Protein AF-X5V905-F1 (afdb_monomer)

Sequence (439 aa):
MGFYVRKSISAGPFRFNFSSGGVGASVGVKGLRIGTGPRGHYIHAGVGGLYYRGTLGKASAKKVVQLSQTPSAPQPRPQSSRPEYVSDGVVMREIESRDVVEMRDETFANVLDEINARQSQTRLSVALAVLFGIAGFLVGTKLGGAAPVLGICAFVPGMLIGKWFDSYRRVSVLYYDLEKDAEAAYGRLVGAFETLTGCAGRWHVAAGGKIENLTAWKRNAGASMLVDKKPTTLTSSLPKVVRSNVTPPSIHVGRQVLFFMPDLVLVKDGNRYGAVGYADLQTQFAPSNFIETGKVPSDAEIVSYTWAHPNKNGGPDKRFKDNRQIPVCRYEALRFSSPSGLNELVEFSKTNVSQPFCQALSALAQLHRSSDRQFITLRTLGSDGWGWAQSVSPGQQTPSHGIPSLSRSNLLPHEQLARYQRASSQDEICVHKRRGWHE

Secondary structure (DSSP, 8-state):
------SEEEETTEEEEEETTEEEEEEEETTEEEEEETTEEEEEE-STT--EEEEPPP-----------PPPPPP-----PPPEEEETTEEEEE-----TTT---TTTHHHHHHHHHHHHS--HHHHHHHHHHHHHHHHHHHTTT-HHHHHHHHHHHHHHHHHHHHHHHT-EEE-----HHHHHHHHHHHHHHHHHHT-S-EEEEEEEEE--SHHHHHHTTT-SEEEEEEE--EEE---TTEEESS--EEEEETTEEEEE-SSEEEEEETTEEEEEETTT-EEEEEEEEEE--SPPPTT-EEEEEEESSB-TTSSB-TT-S---EEEEEEEEEEEEE-TTS-EEEEEESSSSSHHHHHHHHHHHHHHHHHHHHHHHHHHHHHSS-------------------------------------------------PPP---

Mean predicted aligned error: 16.54 Å

Radius of gyration: 33.94 Å; Cα contacts (8 Å, |Δi|>4): 730; chains: 1; bounding box: 96×78×107 Å

Nearest PDB structures (foldseek):
  5mm0-assembly1_A  TM=4.312E-01  e=5.467E+00  Pyrococcus furiosus DSM 3638
  7wzd-assembly1_B  TM=2.860E-01  e=2.609E+00  Comamonas testosteroni KF-1
  6d6k-assembly2_B  TM=1.091E-01  e=8.161E-01  Acinetobacter baumannii
  6d6k-assembly1_A  TM=1.182E-01  e=3.583E+00  Acinetobacter baumannii

Foldseek 3Di:
DFWFQAQWWDQQQWIWGDDPQFIKIWGDDVAWIWIQTSVATWIWHDDDPDTDIDGDDDDDDDDDDDDDDDDDDDDDDDDDDFDWDDDLNWTKGFQFFDDLVLQDDPVCNVVQVQLLVLLPDDQQLVVQLQVQLVVQLVVVVVVPNCNNVRSNVRSVVSNVVSVSVNSNSNADEDEDDDDPLLSVLLRLLVVLLVLQQPFQFKWWWGIKTADPDPSSCQQQLNDRMDTDIDGKDWDQADDPRYHYSIGFIWIDHPQWIWGDDSAWTWIDHDSHIHTHGLLFKDKDKDKDWAFDPDDQGPQWDFPDKAWSGADPVRHFDPVDPDIDITTTTIKMKMWIDGPSTGTIIMIGRDPPSCVSNNVSSVSSSVVVVVVVVVVVVVVVVPPPDDDDDDDDDDDDDDDDDDDDDDDDDDDDDDDDDDDDDDDDDDDDDDDDDDDDDDD

Structure (mmCIF, N/CA/C/O backbone):
data_AF-X5V905-F1
#
_entry.id   AF-X5V905-F1
#
loop_
_atom_site.group_PDB
_atom_site.id
_atom_site.type_symbol
_atom_site.label_atom_id
_atom_site.label_alt_id
_atom_site.label_comp_id
_atom_site.label_asym_id
_atom_site.label_entity_id
_atom_site.label_seq_id
_atom_site.pdbx_PDB_ins_code
_atom_site.Cartn_x
_atom_site.Cartn_y
_atom_site.Cartn_z
_atom_site.occupancy
_atom_site.B_iso_or_equiv
_atom_site.auth_seq_id
_atom_site.auth_comp_id
_atom_site.auth_asym_id
_atom_site.auth_atom_id
_atom_site.pdbx_PDB_model_num
ATOM 1 N N . MET A 1 1 ? -7.171 -16.724 -3.622 1.00 43.62 1 MET A N 1
ATOM 2 C CA . MET A 1 1 ? -6.490 -17.031 -4.892 1.00 43.62 1 MET A CA 1
ATOM 3 C C . MET A 1 1 ? -4.983 -17.042 -4.652 1.00 43.62 1 MET A C 1
ATOM 5 O O . MET A 1 1 ? -4.384 -16.013 -4.385 1.00 43.62 1 MET A O 1
ATOM 9 N N . GLY A 1 2 ? -4.344 -18.215 -4.715 1.00 56.31 2 GLY A N 1
ATOM 10 C CA . GLY A 1 2 ? -2.887 -18.311 -4.548 1.00 56.31 2 GLY A CA 1
ATOM 11 C C . GLY A 1 2 ? -2.114 -17.440 -5.549 1.00 56.31 2 GLY A C 1
ATOM 12 O O . GLY A 1 2 ? -2.616 -17.113 -6.627 1.00 56.31 2 GLY A O 1
ATOM 13 N N . PHE A 1 3 ? -0.882 -17.060 -5.204 1.00 66.81 3 PHE A N 1
ATOM 14 C CA . PHE A 1 3 ? 0.004 -16.409 -6.167 1.00 66.81 3 PHE A CA 1
ATOM 15 C C . PHE A 1 3 ? 0.525 -17.434 -7.178 1.00 66.81 3 PHE A C 1
ATOM 17 O O . PHE A 1 3 ? 0.610 -18.627 -6.896 1.00 66.81 3 PHE A O 1
ATOM 24 N N . TYR A 1 4 ? 0.869 -16.966 -8.372 1.00 56.44 4 TYR A N 1
ATOM 25 C CA . TYR A 1 4 ? 1.457 -17.802 -9.411 1.00 56.44 4 TYR A CA 1
ATOM 26 C C . TYR A 1 4 ? 2.792 -17.214 -9.843 1.00 56.44 4 TYR A C 1
ATOM 28 O O . TYR A 1 4 ? 2.915 -16.008 -10.077 1.00 56.44 4 TYR A O 1
ATOM 36 N N . VAL A 1 5 ? 3.786 -18.084 -9.993 1.00 66.12 5 VAL A N 1
ATOM 37 C CA . VAL A 1 5 ? 5.082 -17.723 -10.561 1.00 66.12 5 VAL A CA 1
ATOM 38 C C . VAL A 1 5 ? 5.002 -17.885 -12.076 1.00 66.12 5 VAL A C 1
ATOM 40 O O . VAL A 1 5 ? 4.791 -18.975 -12.612 1.00 66.12 5 VAL A O 1
ATOM 43 N N . ARG A 1 6 ? 5.131 -16.778 -12.809 1.00 62.88 6 ARG A N 1
ATOM 44 C CA . ARG A 1 6 ? 5.068 -16.796 -14.276 1.00 62.88 6 ARG A CA 1
ATOM 45 C C . ARG A 1 6 ? 6.296 -17.494 -14.852 1.00 62.88 6 ARG A C 1
ATOM 47 O O . ARG A 1 6 ? 7.416 -17.071 -14.598 1.00 62.88 6 ARG A O 1
ATOM 54 N N . LYS A 1 7 ? 6.076 -18.464 -15.748 1.00 59.56 7 LYS A N 1
ATOM 55 C CA . LYS A 1 7 ? 7.136 -19.146 -16.523 1.00 59.56 7 LYS A CA 1
ATOM 56 C C . LYS A 1 7 ? 7.789 -18.278 -17.603 1.00 59.56 7 LYS A C 1
ATOM 58 O O . LYS A 1 7 ? 8.796 -18.678 -18.175 1.00 59.56 7 LYS A O 1
ATOM 63 N N . SER A 1 8 ? 7.238 -17.105 -17.915 1.00 57.78 8 SER A N 1
ATOM 64 C CA . SER A 1 8 ? 7.906 -16.148 -18.800 1.00 57.78 8 SER A CA 1
ATOM 65 C C . SER A 1 8 ? 7.490 -14.711 -18.511 1.00 57.78 8 SER A C 1
ATOM 67 O O . SER A 1 8 ? 6.315 -14.462 -18.236 1.00 57.78 8 SER A O 1
ATOM 69 N N . ILE A 1 9 ? 8.421 -13.768 -18.651 1.00 63.53 9 ILE A N 1
ATOM 70 C CA . ILE A 1 9 ? 8.174 -12.319 -18.578 1.00 63.53 9 ILE A CA 1
ATOM 71 C C . ILE A 1 9 ? 8.646 -11.683 -19.884 1.00 63.53 9 ILE A C 1
ATOM 73 O O . ILE A 1 9 ? 9.635 -12.113 -20.471 1.00 63.53 9 ILE A O 1
ATOM 77 N N . SER A 1 10 ? 7.950 -10.643 -20.339 1.00 65.06 10 SER A N 1
ATOM 78 C CA . SER A 1 10 ? 8.417 -9.805 -21.448 1.00 65.06 10 SER A CA 1
ATOM 79 C C . SER A 1 10 ? 8.736 -8.394 -20.952 1.00 65.06 10 SER A C 1
ATOM 81 O O . SER A 1 10 ? 7.958 -7.817 -20.189 1.00 65.06 10 SER A O 1
ATOM 83 N N . ALA A 1 11 ? 9.863 -7.845 -21.399 1.00 57.00 11 ALA A N 1
ATOM 84 C CA . ALA A 1 11 ? 10.271 -6.460 -21.192 1.00 57.00 11 ALA A CA 1
ATOM 85 C C . ALA A 1 11 ? 10.690 -5.877 -22.553 1.00 57.00 11 ALA A C 1
ATOM 87 O O . ALA A 1 11 ? 11.799 -6.099 -23.037 1.00 57.00 11 ALA A O 1
ATOM 88 N N . GLY A 1 12 ? 9.759 -5.194 -23.223 1.00 62.25 12 GLY A N 1
ATOM 89 C CA . GLY A 1 12 ? 9.959 -4.710 -24.592 1.00 62.25 12 GLY A CA 1
ATOM 90 C C . GLY A 1 12 ? 10.182 -5.854 -25.600 1.00 62.25 12 GLY A C 1
ATOM 91 O O . GLY A 1 12 ? 9.394 -6.801 -25.599 1.00 62.25 12 GLY A O 1
ATOM 92 N N . PRO A 1 13 ? 11.216 -5.801 -26.467 1.00 56.41 13 PRO A N 1
ATOM 93 C CA . PRO A 1 13 ? 11.506 -6.860 -27.442 1.00 56.41 13 PRO A CA 1
ATOM 94 C C . PRO A 1 13 ? 12.139 -8.113 -26.813 1.00 56.41 13 PRO A C 1
ATOM 96 O O . PRO A 1 13 ? 12.371 -9.095 -27.522 1.00 56.41 13 PRO A O 1
ATOM 99 N N . PHE A 1 14 ? 12.437 -8.074 -25.510 1.00 59.75 14 PHE A N 1
ATOM 100 C CA . PHE A 1 14 ? 13.042 -9.169 -24.768 1.00 59.75 14 PHE A CA 1
ATOM 101 C C . PHE A 1 14 ? 11.956 -10.022 -24.106 1.00 59.75 14 PHE A C 1
ATOM 103 O O . PHE A 1 14 ? 11.122 -9.516 -23.352 1.00 59.75 14 PHE A O 1
ATOM 110 N N . ARG A 1 15 ? 11.988 -11.332 -24.343 1.00 65.06 15 ARG A N 1
ATOM 111 C CA . ARG A 1 15 ? 11.211 -12.333 -23.616 1.00 65.06 15 ARG A CA 1
ATOM 112 C C . ARG A 1 15 ? 12.150 -13.249 -22.850 1.00 65.06 15 ARG A C 1
ATOM 114 O O . ARG A 1 15 ? 12.993 -13.917 -23.447 1.00 65.06 15 ARG A O 1
ATOM 121 N N . PHE A 1 16 ? 11.942 -13.319 -21.547 1.00 62.78 16 PHE A N 1
ATOM 122 C CA . PHE A 1 16 ? 12.635 -14.214 -20.635 1.00 62.78 16 PHE A CA 1
ATOM 123 C C . PHE A 1 16 ? 11.737 -15.429 -20.385 1.00 62.78 16 PHE A C 1
ATOM 125 O O . PHE A 1 16 ? 10.589 -15.256 -19.978 1.00 62.78 16 PHE A O 1
ATOM 132 N N . ASN A 1 17 ? 12.216 -16.635 -20.694 1.00 56.72 17 ASN A N 1
ATOM 133 C CA . ASN A 1 17 ? 11.537 -17.902 -20.414 1.00 56.72 17 ASN A CA 1
ATOM 134 C C . ASN A 1 17 ? 12.280 -18.646 -19.304 1.00 56.72 17 ASN A C 1
ATOM 136 O O . ASN A 1 17 ? 13.512 -18.688 -19.294 1.00 56.72 17 ASN A O 1
ATOM 140 N N . PHE A 1 18 ? 11.516 -19.271 -18.416 1.00 56.22 18 PHE A N 1
ATOM 141 C CA . PHE A 1 18 ? 12.019 -19.939 -17.225 1.00 56.22 18 PHE A CA 1
ATOM 142 C C . PHE A 1 18 ? 11.723 -21.436 -17.290 1.00 56.22 18 PHE A C 1
ATOM 144 O O . PHE A 1 18 ? 10.625 -21.866 -17.654 1.00 56.22 18 PHE A O 1
ATOM 151 N N . SER A 1 19 ? 12.735 -22.229 -16.950 1.00 51.47 19 SER A N 1
ATOM 152 C CA . SER A 1 19 ? 12.665 -23.682 -16.814 1.00 51.47 19 SER A CA 1
ATOM 153 C C . SER A 1 19 ? 13.518 -24.107 -15.621 1.00 51.47 19 SER A C 1
ATOM 155 O O . SER A 1 19 ? 14.421 -23.368 -15.236 1.00 51.47 19 SER A O 1
ATOM 157 N N . SER A 1 20 ? 13.303 -25.314 -15.098 1.00 42.50 20 SER A N 1
ATOM 158 C CA . SER A 1 20 ? 14.112 -25.891 -14.010 1.00 42.50 20 SER A CA 1
ATOM 159 C C . SER A 1 20 ? 15.612 -26.009 -14.328 1.00 42.50 20 SER A C 1
ATOM 161 O O . SER A 1 20 ? 16.406 -26.263 -13.433 1.00 42.50 20 SER A O 1
ATOM 163 N N . GLY A 1 21 ? 16.014 -25.831 -15.593 1.00 38.47 21 GLY A N 1
ATOM 164 C CA . GLY A 1 21 ? 17.410 -25.843 -16.032 1.00 38.47 21 GLY A CA 1
ATOM 165 C C . GLY A 1 21 ? 18.066 -24.465 -16.180 1.00 38.47 21 GLY A C 1
ATOM 166 O O . GLY A 1 21 ? 19.189 -24.419 -16.667 1.00 38.47 21 GLY A O 1
ATOM 167 N N . GLY A 1 22 ? 17.388 -23.359 -15.836 1.00 42.66 22 GLY A N 1
ATOM 168 C CA . GLY A 1 22 ? 17.930 -21.990 -15.865 1.00 42.66 22 GLY A CA 1
ATOM 169 C C . GLY A 1 22 ? 17.136 -20.987 -16.721 1.00 42.66 22 GLY A C 1
ATOM 170 O O . GLY A 1 22 ? 16.109 -21.318 -17.326 1.00 42.66 22 GLY A O 1
ATOM 171 N N . VAL A 1 23 ? 17.628 -19.741 -16.775 1.00 48.66 23 VAL A N 1
ATOM 172 C CA . VAL A 1 23 ? 16.979 -18.594 -17.442 1.00 48.66 23 VAL A CA 1
ATOM 173 C C . VAL A 1 23 ? 17.389 -18.500 -18.914 1.00 48.66 23 VAL A C 1
ATOM 175 O O . VAL A 1 23 ? 18.575 -18.457 -19.238 1.00 48.66 23 VAL A O 1
ATOM 178 N N . GLY A 1 24 ? 16.408 -18.438 -19.819 1.00 42.78 24 GLY A N 1
ATOM 179 C CA . GLY A 1 24 ? 16.631 -18.118 -21.228 1.00 42.78 24 GLY A CA 1
ATOM 180 C C . GLY A 1 24 ? 16.122 -16.723 -21.577 1.00 42.78 24 GLY A C 1
ATOM 181 O O . GLY A 1 24 ? 14.947 -16.437 -21.367 1.00 42.78 24 GLY A O 1
ATOM 182 N N . ALA A 1 25 ? 16.963 -15.865 -22.147 1.00 52.06 25 ALA A N 1
ATOM 183 C CA . ALA A 1 25 ? 16.573 -14.568 -22.689 1.00 52.06 25 ALA A CA 1
ATOM 184 C C . ALA A 1 25 ? 16.449 -14.659 -24.212 1.00 52.06 25 ALA A C 1
ATOM 186 O O . ALA A 1 25 ? 17.276 -15.264 -24.878 1.00 52.06 25 ALA A O 1
ATOM 187 N N . SER A 1 26 ? 15.420 -14.065 -24.800 1.00 48.59 26 SER A N 1
ATOM 188 C CA . SER A 1 26 ? 15.262 -13.991 -26.254 1.00 48.59 26 SER A CA 1
ATOM 189 C C . SER A 1 26 ? 14.887 -12.589 -26.681 1.00 48.59 26 SER A C 1
ATOM 191 O O . SER A 1 26 ? 14.059 -11.960 -26.039 1.00 48.59 26 SER A O 1
ATOM 193 N N . VAL A 1 27 ? 15.489 -12.107 -27.760 1.00 50.94 27 VAL A N 1
ATOM 194 C CA . VAL A 1 27 ? 15.175 -10.849 -28.438 1.00 50.94 27 VAL A CA 1
ATOM 195 C C . VAL A 1 27 ? 14.568 -11.181 -29.781 1.00 50.94 27 VAL A C 1
ATOM 197 O O . VAL A 1 27 ? 15.160 -11.949 -30.535 1.00 50.94 27 VAL A O 1
ATOM 200 N N . GLY A 1 28 ? 13.425 -10.600 -30.133 1.00 47.66 28 GLY A N 1
ATOM 201 C CA . GLY A 1 28 ? 12.985 -10.689 -31.522 1.00 47.66 28 GLY A CA 1
ATOM 202 C C . GLY A 1 28 ? 11.546 -10.314 -31.812 1.00 47.66 28 GLY A C 1
ATOM 203 O O . GLY A 1 28 ? 10.699 -10.215 -30.927 1.00 47.66 28 GLY A O 1
ATOM 204 N N . VAL A 1 29 ? 11.278 -10.151 -33.102 1.00 52.75 29 VAL A N 1
ATOM 205 C CA . VAL A 1 29 ? 9.959 -9.873 -33.675 1.00 52.75 29 VAL A CA 1
ATOM 206 C C . VAL A 1 29 ? 9.302 -11.171 -34.160 1.00 52.75 29 VAL A C 1
ATOM 208 O O . VAL A 1 29 ? 9.915 -12.243 -34.180 1.00 52.75 29 VAL A O 1
ATOM 211 N N . LYS A 1 30 ? 8.015 -11.123 -34.521 1.00 44.66 30 LYS A N 1
ATOM 212 C CA . LYS A 1 30 ? 7.313 -12.282 -35.095 1.00 44.66 30 LYS A CA 1
ATOM 213 C C . LYS A 1 30 ? 8.007 -12.672 -36.411 1.00 44.66 30 LYS A C 1
ATOM 215 O O . LYS A 1 30 ? 7.943 -11.922 -37.372 1.00 44.66 30 LYS A O 1
ATOM 220 N N . GLY A 1 31 ? 8.696 -13.814 -36.414 1.00 45.78 31 GLY A N 1
ATOM 221 C CA . GLY A 1 31 ? 9.417 -14.358 -37.572 1.00 45.78 31 GLY A CA 1
ATOM 222 C C . GLY A 1 31 ? 10.949 -14.353 -37.475 1.00 45.78 31 GLY A C 1
ATOM 223 O O . GLY A 1 31 ? 11.594 -15.107 -38.197 1.00 45.78 31 GLY A O 1
ATOM 224 N N . LEU A 1 32 ? 11.547 -13.600 -36.542 1.00 44.12 32 LEU A N 1
ATOM 225 C CA . LEU A 1 32 ? 12.994 -13.622 -36.294 1.00 44.12 32 LEU A CA 1
ATOM 226 C C . LEU A 1 32 ? 13.288 -13.372 -34.813 1.00 44.12 32 LEU A C 1
ATOM 228 O O . LEU A 1 32 ? 12.987 -12.301 -34.285 1.00 44.12 32 LEU A O 1
ATOM 232 N N . ARG A 1 33 ? 13.873 -14.365 -34.138 1.00 46.75 33 ARG A N 1
ATOM 233 C CA . ARG A 1 33 ? 14.244 -14.313 -32.720 1.00 46.75 33 ARG A CA 1
ATOM 234 C C . ARG A 1 33 ? 15.659 -14.826 -32.520 1.00 46.75 33 ARG A C 1
ATOM 236 O O . ARG A 1 33 ? 16.037 -15.838 -33.096 1.00 46.75 33 ARG A O 1
ATOM 243 N N . ILE A 1 34 ? 16.413 -14.156 -31.667 1.00 47.25 34 ILE A N 1
ATOM 244 C CA . ILE A 1 34 ? 17.756 -14.538 -31.247 1.00 47.25 34 ILE A CA 1
ATOM 245 C C . ILE A 1 34 ? 17.697 -14.681 -29.734 1.00 47.25 34 ILE A C 1
ATOM 247 O O . ILE A 1 34 ? 17.329 -13.738 -29.037 1.00 47.25 34 ILE A O 1
ATOM 251 N N . GLY A 1 35 ? 17.993 -15.866 -29.216 1.00 51.88 35 GLY A N 1
ATOM 252 C CA . GLY A 1 35 ? 17.942 -16.132 -27.788 1.00 51.88 35 GLY A CA 1
ATOM 253 C C . GLY A 1 35 ? 19.195 -16.790 -27.250 1.00 51.88 35 GLY A C 1
ATOM 254 O O . GLY A 1 35 ? 19.962 -17.428 -27.963 1.00 51.88 35 GLY A O 1
ATOM 255 N N . THR A 1 36 ? 19.399 -16.608 -25.959 1.00 45.12 36 THR A N 1
ATOM 256 C CA . THR A 1 36 ? 20.443 -17.205 -25.143 1.00 45.12 36 THR A CA 1
ATOM 257 C C . THR A 1 36 ? 19.747 -17.979 -24.026 1.00 45.12 36 THR A C 1
ATOM 259 O O . THR A 1 36 ? 18.758 -17.516 -23.467 1.00 45.12 36 THR A O 1
ATOM 262 N N . GLY A 1 37 ? 20.181 -19.198 -23.726 1.00 47.56 37 GLY A N 1
ATOM 263 C CA . GLY A 1 37 ? 19.604 -19.982 -22.635 1.00 47.56 37 GLY A CA 1
ATOM 264 C C . GLY A 1 37 ? 20.552 -21.061 -22.127 1.00 47.56 37 GLY A C 1
ATOM 265 O O . GLY A 1 37 ? 21.658 -21.191 -22.653 1.00 47.56 37 GLY A O 1
ATOM 266 N N . PRO A 1 38 ? 20.126 -21.877 -21.148 1.00 35.06 38 PRO A N 1
ATOM 267 C CA . PRO A 1 38 ? 21.001 -22.840 -20.468 1.00 35.06 38 PRO A CA 1
ATOM 268 C C . PRO A 1 38 ? 21.613 -23.904 -21.388 1.00 35.06 38 PRO A C 1
ATOM 270 O O . PRO A 1 38 ? 22.588 -24.557 -21.038 1.00 35.06 38 PRO A O 1
ATOM 273 N N . ARG A 1 39 ? 21.035 -24.083 -22.583 1.00 41.19 39 ARG A N 1
ATOM 274 C CA . ARG A 1 39 ? 21.475 -25.031 -23.617 1.00 41.19 39 ARG A CA 1
ATOM 275 C C . ARG A 1 39 ? 22.188 -24.364 -24.803 1.00 41.19 39 ARG A C 1
ATOM 277 O O . ARG A 1 39 ? 22.386 -25.012 -25.824 1.00 41.19 39 ARG A O 1
ATOM 284 N N . GLY A 1 40 ? 22.559 -23.088 -24.680 1.00 39.69 40 GLY A N 1
ATOM 285 C CA . GLY A 1 40 ? 23.295 -22.330 -25.695 1.00 39.69 40 GLY A CA 1
ATOM 286 C C . GLY A 1 40 ? 22.488 -21.222 -26.377 1.00 39.69 40 GLY A C 1
ATOM 287 O O . GLY A 1 40 ? 21.322 -20.966 -26.063 1.00 39.69 40 GLY A O 1
ATOM 288 N N . HIS A 1 41 ? 23.150 -20.536 -27.308 1.00 44.34 41 HIS A N 1
ATOM 289 C CA . HIS A 1 41 ? 22.5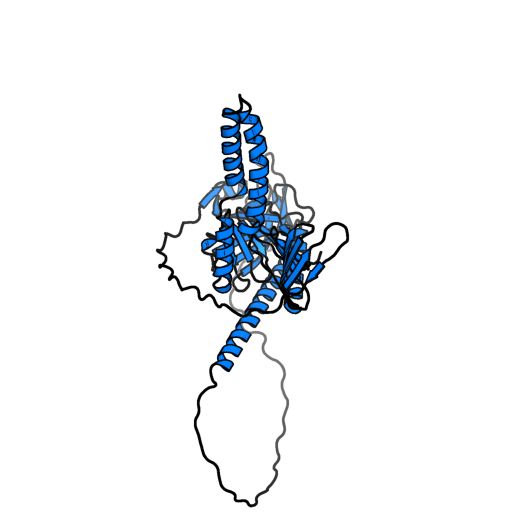53 -19.503 -28.151 1.00 44.34 41 HIS A CA 1
ATOM 290 C C . HIS A 1 41 ? 21.767 -20.148 -29.297 1.00 44.34 41 HIS A C 1
ATOM 292 O O . HIS A 1 41 ? 22.234 -21.106 -29.915 1.00 44.34 41 HIS A O 1
ATOM 298 N N . TYR A 1 42 ? 20.583 -19.625 -29.596 1.00 49.28 42 TYR A N 1
ATOM 299 C CA . TYR A 1 42 ? 19.747 -20.093 -30.694 1.00 49.28 42 TYR A CA 1
ATOM 300 C C . TYR A 1 42 ? 19.244 -18.920 -31.527 1.00 49.28 42 TYR A C 1
ATOM 302 O O . TYR A 1 42 ? 18.849 -17.878 -31.004 1.00 49.28 42 TYR A O 1
ATOM 310 N N . ILE A 1 43 ? 19.225 -19.116 -32.841 1.00 43.47 43 ILE A N 1
ATOM 311 C CA . ILE A 1 43 ? 18.562 -18.221 -33.785 1.00 43.47 43 ILE A CA 1
ATOM 312 C C . ILE A 1 43 ? 17.351 -18.974 -34.323 1.00 43.47 43 ILE A C 1
ATOM 314 O O . ILE A 1 43 ? 17.460 -20.116 -34.763 1.00 43.47 43 ILE A O 1
ATOM 318 N N . HIS A 1 44 ? 16.192 -18.338 -34.241 1.00 38.41 44 HIS A N 1
ATOM 319 C CA . HIS A 1 44 ? 14.932 -18.823 -34.772 1.00 38.41 44 HIS A CA 1
ATOM 320 C C . HIS A 1 44 ? 14.455 -17.839 -35.842 1.00 38.41 44 HIS A C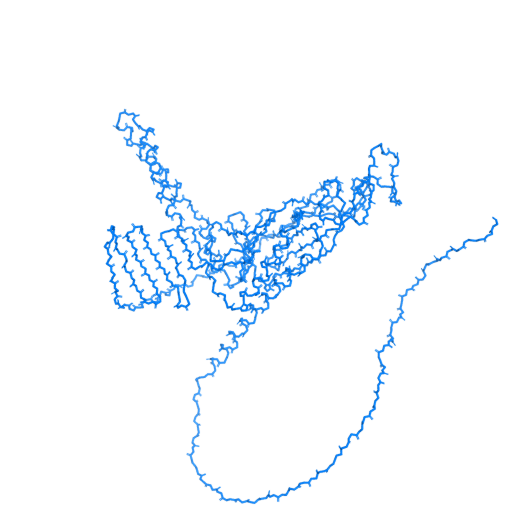 1
ATOM 322 O O . HIS A 1 44 ? 13.870 -16.803 -35.521 1.00 38.41 44 HIS A O 1
ATOM 328 N N . ALA A 1 45 ? 14.699 -18.168 -37.108 1.00 39.28 45 ALA A N 1
ATOM 329 C CA . ALA A 1 45 ? 14.218 -17.422 -38.268 1.00 39.28 45 ALA A CA 1
ATOM 330 C C . ALA A 1 45 ? 13.173 -18.269 -39.015 1.00 39.28 45 ALA A C 1
ATOM 332 O O . ALA A 1 45 ? 13.422 -19.444 -39.289 1.00 39.28 45 ALA A O 1
ATOM 333 N N . GLY A 1 46 ? 12.002 -17.699 -39.307 1.00 35.12 46 GLY A N 1
ATOM 334 C CA . GLY A 1 46 ? 10.954 -18.384 -40.066 1.00 35.12 46 GLY A CA 1
ATOM 335 C C . GLY A 1 46 ? 9.722 -17.520 -40.341 1.00 35.12 46 GLY A C 1
ATOM 336 O O . GLY A 1 46 ? 9.131 -16.949 -39.424 1.00 35.12 46 GLY A O 1
ATOM 337 N N . VAL A 1 47 ? 9.310 -17.466 -41.607 1.00 36.06 47 VAL A N 1
ATOM 338 C CA . VAL A 1 47 ? 8.061 -16.859 -42.097 1.00 36.06 47 VAL A CA 1
ATOM 339 C C . VAL A 1 47 ? 7.355 -17.923 -42.943 1.00 36.06 47 VAL A C 1
ATOM 341 O O . VAL A 1 47 ? 7.987 -18.531 -43.797 1.00 36.06 47 VAL A O 1
ATOM 344 N N . GLY A 1 48 ? 6.067 -18.188 -42.696 1.00 38.16 48 GLY A N 1
ATOM 345 C CA . GLY A 1 48 ? 5.260 -19.048 -43.579 1.00 38.16 48 GLY A CA 1
ATOM 346 C C . GLY A 1 48 ? 5.497 -20.567 -43.502 1.00 38.16 48 GLY A C 1
ATOM 347 O O . GLY A 1 48 ? 5.221 -21.253 -44.475 1.00 38.16 48 GLY A O 1
ATOM 348 N N . GLY A 1 49 ? 5.975 -21.112 -42.374 1.00 36.09 49 GLY A N 1
ATOM 349 C CA . GLY A 1 49 ? 6.037 -22.572 -42.147 1.00 36.09 49 GLY A CA 1
ATOM 350 C C . GLY A 1 49 ? 7.379 -23.257 -42.447 1.00 36.09 49 GLY A C 1
ATOM 351 O O . GLY A 1 49 ? 7.493 -24.464 -42.262 1.00 36.09 49 GLY A O 1
ATOM 352 N N . LEU A 1 50 ? 8.410 -22.503 -42.841 1.00 29.03 50 LEU A N 1
ATOM 353 C CA . LEU A 1 50 ? 9.793 -22.982 -42.974 1.00 29.03 50 LEU A CA 1
ATOM 354 C C . LEU A 1 50 ? 10.628 -22.510 -41.773 1.00 29.03 50 LEU A C 1
ATOM 356 O O . LEU A 1 50 ? 10.628 -21.320 -41.445 1.00 29.03 50 LEU A O 1
ATOM 360 N N . TYR A 1 51 ? 11.325 -23.437 -41.107 1.00 35.94 51 TYR A N 1
ATOM 361 C CA . TYR A 1 51 ? 12.073 -23.175 -39.871 1.00 35.94 51 TYR A CA 1
ATOM 362 C C . TYR A 1 51 ? 13.558 -23.495 -40.047 1.00 35.94 51 TYR A C 1
ATOM 364 O O . TYR A 1 51 ? 13.916 -24.629 -40.357 1.00 35.94 51 TYR A O 1
ATOM 372 N N . TYR A 1 52 ? 14.426 -22.517 -39.777 1.00 30.56 52 TYR A N 1
ATOM 373 C CA . TYR A 1 52 ? 15.870 -22.729 -39.667 1.00 30.56 52 TYR A CA 1
ATOM 374 C C . TYR A 1 52 ? 16.300 -22.646 -38.195 1.00 30.56 52 TYR A C 1
ATOM 376 O O . TYR A 1 52 ? 16.036 -21.647 -37.519 1.00 30.56 52 TYR A O 1
ATOM 384 N N . ARG A 1 53 ? 16.953 -23.705 -37.693 1.00 39.09 53 ARG A N 1
ATOM 385 C CA . ARG A 1 53 ? 17.509 -23.802 -36.333 1.00 39.09 53 ARG A CA 1
ATOM 386 C C . ARG A 1 53 ? 19.016 -24.024 -36.427 1.00 39.09 53 ARG A C 1
ATOM 388 O O . ARG A 1 53 ? 19.453 -25.118 -36.759 1.00 39.09 53 ARG A O 1
ATOM 395 N N . GLY A 1 54 ? 19.794 -23.000 -36.085 1.00 35.03 54 GLY A N 1
ATOM 396 C CA . GLY A 1 54 ? 21.253 -23.083 -35.982 1.00 35.03 54 GLY A CA 1
ATOM 397 C C . GLY A 1 54 ? 21.731 -22.811 -34.556 1.00 35.03 54 GLY A C 1
ATOM 398 O O . GLY A 1 54 ? 21.271 -21.863 -33.916 1.00 35.03 54 GLY A O 1
ATOM 399 N N . THR A 1 55 ? 22.646 -23.643 -34.060 1.00 34.75 55 THR A N 1
ATOM 400 C CA . THR A 1 55 ? 23.381 -23.442 -32.801 1.00 34.75 55 THR A CA 1
ATOM 401 C C . THR A 1 55 ? 24.772 -22.902 -33.118 1.00 34.75 55 THR A C 1
ATOM 403 O O . THR A 1 55 ? 25.505 -23.541 -33.869 1.00 34.75 55 THR A O 1
ATOM 406 N N . LEU A 1 56 ? 25.152 -21.752 -32.554 1.00 39.47 56 LEU A N 1
ATOM 407 C CA . LEU A 1 56 ? 26.507 -21.207 -32.702 1.00 39.47 56 LEU A CA 1
ATOM 408 C C . LEU A 1 56 ? 27.379 -21.596 -31.496 1.00 39.47 56 LEU A C 1
ATOM 410 O O . LEU A 1 56 ? 26.942 -21.511 -30.347 1.00 39.47 56 LEU A O 1
ATOM 414 N N . GLY A 1 57 ? 28.602 -22.051 -31.788 1.00 29.66 57 GLY A N 1
ATOM 415 C CA . GLY A 1 57 ? 29.609 -22.495 -30.820 1.00 29.66 57 GLY A CA 1
ATOM 416 C C . GLY A 1 57 ? 30.256 -21.365 -30.006 1.00 29.66 57 GLY A C 1
ATOM 417 O O . GLY A 1 57 ? 30.166 -20.190 -30.347 1.00 29.66 57 GLY A O 1
ATOM 418 N N . LYS A 1 58 ? 30.885 -21.773 -28.897 1.00 31.45 58 LYS A N 1
ATOM 419 C CA . LYS A 1 58 ? 31.390 -20.972 -27.766 1.00 31.45 58 LYS A CA 1
ATOM 420 C C . LYS A 1 58 ? 32.449 -19.920 -28.141 1.00 31.45 58 LYS A C 1
ATOM 422 O O . LYS A 1 58 ? 33.399 -20.235 -28.848 1.00 31.45 58 LYS A O 1
ATOM 427 N N . ALA A 1 59 ? 32.376 -18.750 -27.501 1.00 28.64 59 ALA A N 1
ATOM 428 C CA . ALA A 1 59 ? 33.517 -17.860 -27.274 1.00 28.64 59 ALA A CA 1
ATOM 429 C C . ALA A 1 59 ? 33.489 -17.328 -25.827 1.00 28.64 59 ALA A C 1
ATOM 431 O O . ALA A 1 59 ? 32.447 -16.910 -25.323 1.00 28.64 59 ALA A O 1
ATOM 432 N N . SER A 1 60 ? 34.638 -17.417 -25.158 1.00 28.50 60 SER A N 1
ATOM 433 C CA . SER A 1 60 ? 34.861 -17.126 -23.740 1.00 28.50 60 SER A CA 1
ATOM 434 C C . SER A 1 60 ? 34.890 -15.631 -23.391 1.00 28.50 60 SER A C 1
ATOM 436 O O . SER A 1 60 ? 35.369 -14.809 -24.161 1.00 28.50 60 SER A O 1
ATOM 438 N N . ALA A 1 61 ? 34.444 -15.358 -22.160 1.00 33.31 61 ALA A N 1
ATOM 439 C CA . ALA A 1 61 ? 34.902 -14.360 -21.185 1.00 33.31 61 ALA A CA 1
ATOM 440 C C . ALA A 1 61 ? 35.322 -12.947 -21.648 1.00 33.31 61 ALA A C 1
ATOM 442 O O . ALA A 1 61 ? 36.379 -12.746 -22.242 1.00 33.31 61 ALA A O 1
ATOM 443 N N . LYS A 1 62 ? 34.631 -11.931 -21.107 1.00 27.75 62 LYS A N 1
ATOM 444 C CA . LYS A 1 62 ? 35.306 -10.710 -20.641 1.00 27.75 62 LYS A CA 1
ATOM 445 C C . LYS A 1 62 ? 34.642 -10.137 -19.387 1.00 27.75 62 LYS A C 1
ATOM 447 O O . LYS A 1 62 ? 33.510 -9.670 -19.404 1.00 27.75 62 LYS A O 1
ATOM 452 N N . LYS A 1 63 ? 35.407 -10.212 -18.299 1.00 30.34 63 LYS A N 1
ATOM 453 C CA . LYS A 1 63 ? 35.228 -9.555 -17.004 1.00 30.34 63 LYS A CA 1
ATOM 454 C C . LYS A 1 63 ? 35.356 -8.042 -17.216 1.00 30.34 63 LYS A C 1
ATOM 456 O O . LYS A 1 63 ? 36.424 -7.585 -17.613 1.00 30.34 63 LYS A O 1
ATOM 461 N N . VAL A 1 64 ? 34.291 -7.281 -16.971 1.00 29.86 64 VAL A N 1
ATOM 462 C CA . VAL A 1 64 ? 34.371 -5.818 -16.852 1.00 29.86 64 VAL A CA 1
ATOM 463 C C . VAL A 1 64 ? 34.376 -5.491 -15.367 1.00 29.86 64 VAL A C 1
ATOM 465 O O . VAL A 1 64 ? 33.375 -5.634 -14.674 1.00 29.86 64 VAL A O 1
ATOM 468 N N . VAL A 1 65 ? 35.560 -5.125 -14.887 1.00 32.84 65 VAL A N 1
ATOM 469 C CA . VAL A 1 65 ? 35.776 -4.442 -13.613 1.00 32.84 65 VAL A CA 1
ATOM 470 C C . VAL A 1 65 ? 35.301 -3.006 -13.814 1.00 32.84 65 VAL A C 1
ATOM 472 O O . VAL A 1 65 ? 35.804 -2.330 -14.710 1.00 32.84 65 VAL A O 1
ATOM 475 N N . GLN A 1 66 ? 34.337 -2.548 -13.018 1.00 32.06 66 GLN A N 1
ATOM 476 C CA . GLN A 1 66 ? 33.915 -1.151 -13.016 1.00 32.06 66 GLN A CA 1
ATOM 477 C C . GLN A 1 66 ? 34.359 -0.512 -11.699 1.00 32.06 66 GLN A C 1
ATOM 479 O O . GLN A 1 66 ? 34.030 -0.994 -10.618 1.00 32.06 66 GLN A O 1
ATOM 484 N N . LEU A 1 67 ? 35.204 0.510 -11.845 1.00 31.38 67 LEU A N 1
ATOM 485 C CA . LEU A 1 67 ? 35.874 1.265 -10.792 1.00 31.38 67 LEU A CA 1
ATOM 486 C C . LEU A 1 67 ? 34.886 1.851 -9.777 1.00 31.38 67 LEU A C 1
ATOM 488 O O . LEU A 1 67 ? 33.892 2.475 -10.146 1.00 31.38 67 LEU A O 1
ATOM 492 N N . SER A 1 68 ? 35.252 1.713 -8.507 1.00 32.59 68 SER A N 1
ATOM 493 C CA . SER A 1 68 ? 34.663 2.373 -7.348 1.00 32.59 68 SER A CA 1
ATOM 494 C C . SER A 1 68 ? 34.636 3.895 -7.521 1.00 32.59 68 SER A C 1
ATOM 496 O O . SER A 1 68 ? 35.672 4.514 -7.764 1.00 32.59 68 SER A O 1
ATOM 498 N N . GLN A 1 69 ? 33.463 4.502 -7.343 1.00 34.00 69 GLN A N 1
ATOM 499 C CA . GLN A 1 69 ? 33.320 5.931 -7.072 1.00 34.00 69 GLN A CA 1
ATOM 500 C C . GLN A 1 69 ? 32.872 6.103 -5.621 1.00 34.00 69 GLN A C 1
ATOM 502 O O . GLN A 1 69 ? 31.865 5.546 -5.193 1.00 34.00 69 GLN A O 1
ATOM 507 N N . THR A 1 70 ? 33.672 6.842 -4.862 1.00 32.94 70 THR A N 1
ATOM 508 C CA . THR A 1 70 ? 33.481 7.170 -3.448 1.00 32.94 70 THR A CA 1
ATOM 509 C C . THR A 1 70 ? 32.240 8.055 -3.256 1.00 32.94 70 THR A C 1
ATOM 511 O O . THR A 1 70 ? 32.161 9.101 -3.903 1.00 32.94 70 THR A O 1
ATOM 514 N N . PRO A 1 71 ? 31.291 7.724 -2.360 1.00 38.81 71 PRO A N 1
ATOM 515 C CA . PRO A 1 71 ? 30.219 8.645 -1.998 1.00 38.81 71 PRO A CA 1
ATOM 516 C C . PRO A 1 71 ? 30.745 9.747 -1.073 1.00 38.81 71 PRO A C 1
ATOM 518 O O . PRO A 1 71 ? 31.380 9.478 -0.053 1.00 38.81 71 PRO A O 1
ATOM 521 N N . SER A 1 72 ? 30.471 10.999 -1.428 1.00 34.94 72 SER A N 1
ATOM 522 C CA . SER A 1 72 ? 30.691 12.167 -0.574 1.00 34.94 72 SER A CA 1
ATOM 523 C C . SER A 1 72 ? 29.728 12.152 0.621 1.00 34.94 72 SER A C 1
ATOM 525 O O . SER A 1 72 ? 28.560 11.792 0.480 1.00 34.94 72 SER A O 1
ATOM 527 N N . ALA A 1 73 ? 30.231 12.551 1.791 1.00 41.03 73 ALA A N 1
ATOM 528 C CA . ALA A 1 73 ? 29.516 12.546 3.066 1.00 41.03 73 ALA A CA 1
ATOM 529 C C . ALA A 1 73 ? 28.197 13.361 3.037 1.00 41.03 73 ALA A C 1
ATOM 531 O O . ALA A 1 73 ? 28.183 14.462 2.476 1.00 41.03 73 ALA A O 1
ATOM 532 N N . PRO A 1 74 ? 27.103 12.892 3.674 1.00 44.28 74 PRO A N 1
ATOM 533 C CA . PRO A 1 74 ? 25.873 13.669 3.788 1.00 44.28 74 PRO A CA 1
ATOM 534 C C . PRO A 1 74 ? 26.021 14.787 4.828 1.00 44.28 74 PRO A C 1
ATOM 536 O O . PRO A 1 74 ? 26.343 14.538 5.989 1.00 44.28 74 PRO A O 1
ATOM 539 N N . GLN A 1 75 ? 25.733 16.024 4.423 1.00 37.78 75 GLN A N 1
ATOM 540 C CA . GLN A 1 75 ? 25.488 17.128 5.350 1.00 37.78 75 GLN A CA 1
ATOM 541 C C . GLN A 1 75 ? 24.122 16.944 6.042 1.00 37.78 75 GLN A C 1
ATOM 543 O O . GLN A 1 75 ? 23.142 16.626 5.360 1.00 37.78 75 GLN A O 1
ATOM 548 N N . PRO A 1 76 ? 24.011 17.179 7.361 1.00 39.94 76 PRO A N 1
ATOM 549 C CA . PRO A 1 76 ? 22.745 17.080 8.076 1.00 39.94 76 PRO A CA 1
ATOM 550 C C . P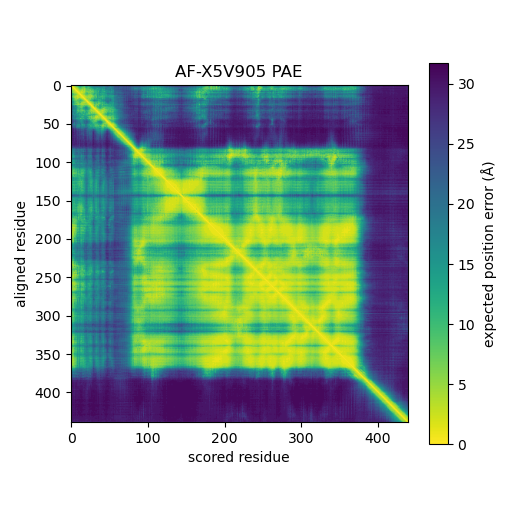RO A 1 76 ? 21.820 18.238 7.677 1.00 39.94 76 PRO A C 1
ATOM 552 O O . PRO A 1 76 ? 22.096 19.402 7.968 1.00 39.94 76 PRO A O 1
ATOM 555 N N . ARG A 1 77 ? 20.702 17.926 7.010 1.00 37.50 77 ARG A N 1
ATOM 556 C CA . ARG A 1 77 ? 19.575 18.861 6.884 1.00 37.50 77 ARG A CA 1
ATOM 557 C C . ARG A 1 77 ? 18.717 18.817 8.150 1.00 37.50 77 ARG A C 1
ATOM 559 O O . ARG A 1 77 ? 18.587 17.752 8.754 1.00 37.50 77 ARG A O 1
ATOM 566 N N . PRO A 1 78 ? 18.133 19.958 8.552 1.00 41.53 78 PRO A N 1
ATOM 567 C CA . PRO A 1 78 ? 17.337 20.057 9.766 1.00 41.53 78 PRO A CA 1
ATOM 568 C C . PRO A 1 78 ? 16.138 19.110 9.706 1.00 41.53 78 PRO A C 1
ATOM 570 O O . PRO A 1 78 ? 15.424 19.054 8.704 1.00 41.53 78 PRO A O 1
ATOM 573 N N . GLN A 1 79 ? 15.937 18.371 10.797 1.00 37.97 79 GLN A N 1
ATOM 574 C CA . GLN A 1 79 ? 14.771 17.526 11.027 1.00 37.97 79 GLN A CA 1
ATOM 575 C C . GLN A 1 79 ? 13.511 18.381 10.869 1.00 37.97 79 GLN A C 1
ATOM 577 O O . GLN A 1 79 ? 13.233 19.248 11.695 1.00 37.97 79 GLN A O 1
ATOM 582 N N . SER A 1 80 ? 12.764 18.161 9.788 1.00 41.41 80 SER A N 1
ATOM 583 C CA . SER A 1 80 ? 11.473 18.804 9.576 1.00 41.41 80 SER A CA 1
ATOM 584 C C . SER A 1 80 ? 10.531 18.390 10.705 1.00 41.41 80 SER A C 1
ATOM 586 O O . SER A 1 80 ? 10.196 17.208 10.837 1.00 41.41 80 SER A O 1
ATOM 588 N N . SER A 1 81 ? 10.115 19.352 11.528 1.00 50.00 81 SER A N 1
ATOM 589 C CA . SER A 1 81 ? 8.982 19.201 12.434 1.00 50.00 81 SER A CA 1
ATOM 590 C C . SER A 1 81 ? 7.787 18.688 11.629 1.00 50.00 81 SER A C 1
ATOM 592 O O . SER A 1 81 ? 7.457 19.242 10.581 1.00 50.00 81 SER A O 1
ATOM 594 N N . ARG A 1 82 ? 7.176 17.585 12.081 1.00 56.81 82 ARG A N 1
ATOM 595 C CA . ARG A 1 82 ? 5.966 17.038 11.450 1.00 56.81 82 ARG A CA 1
ATOM 596 C C . ARG A 1 82 ? 4.920 18.154 11.359 1.00 56.81 82 ARG A C 1
ATOM 598 O O . ARG A 1 82 ? 4.761 18.865 12.352 1.00 56.81 82 ARG A O 1
ATOM 605 N N . PRO A 1 83 ? 4.227 18.328 10.224 1.00 65.38 83 PRO A N 1
ATOM 606 C CA . PRO A 1 83 ? 3.202 19.351 10.127 1.00 65.38 83 PRO A CA 1
ATOM 607 C C . PRO A 1 83 ? 2.076 19.014 11.114 1.00 65.38 83 PRO A C 1
ATOM 609 O O . PRO A 1 83 ? 1.431 17.969 11.032 1.00 65.38 83 PRO A O 1
ATOM 612 N N . GLU A 1 84 ? 1.885 19.891 12.094 1.00 77.69 84 GLU A N 1
ATOM 613 C CA . GLU A 1 84 ? 0.721 19.880 12.971 1.00 77.69 84 GLU A CA 1
ATOM 614 C C . GLU A 1 84 ? -0.319 20.830 12.374 1.00 77.69 84 GLU A C 1
ATOM 616 O O . GLU A 1 84 ? 0.000 21.959 11.999 1.00 77.69 84 GLU A O 1
ATOM 621 N N . TYR A 1 85 ? -1.567 20.381 12.274 1.00 77.81 85 TYR A N 1
ATOM 622 C CA . TYR A 1 85 ? -2.684 21.235 11.871 1.00 77.81 85 TYR A CA 1
ATOM 623 C C . TYR A 1 85 ? -3.836 21.087 12.857 1.00 77.81 85 TYR A C 1
ATOM 625 O O . TYR A 1 85 ? -3.952 20.082 13.555 1.00 77.81 85 TYR A O 1
ATOM 633 N N . VAL A 1 86 ? -4.692 22.101 12.944 1.00 76.62 86 VAL A N 1
ATOM 634 C CA . VAL A 1 86 ? -5.831 22.087 13.866 1.00 76.62 86 VAL A CA 1
ATOM 635 C C . VAL A 1 86 ? -7.098 21.731 13.099 1.00 76.62 86 VAL A C 1
ATOM 637 O O . VAL A 1 86 ? -7.440 22.401 12.128 1.00 76.62 86 VAL A O 1
ATOM 640 N N . SER A 1 87 ? -7.812 20.705 13.561 1.00 71.62 87 SER A N 1
ATOM 641 C CA . SER A 1 87 ? -9.141 20.324 13.068 1.00 71.62 87 SER A CA 1
ATOM 642 C C . SER A 1 87 ? -10.104 20.253 14.242 1.00 71.62 87 SER A C 1
ATOM 644 O O . SER A 1 87 ? -9.793 19.625 15.248 1.00 71.62 87 SER A O 1
ATOM 646 N N . ASP A 1 88 ? -11.252 20.926 14.159 1.00 70.00 88 ASP A N 1
ATOM 647 C CA . ASP A 1 88 ? -12.261 20.968 15.233 1.00 70.00 88 ASP A CA 1
ATOM 648 C C . ASP A 1 88 ? -11.717 21.331 16.632 1.00 70.00 88 ASP A C 1
ATOM 650 O O . ASP A 1 88 ? -12.249 20.913 17.662 1.00 70.00 88 ASP A O 1
ATOM 654 N N . GLY A 1 89 ? -10.658 22.146 16.683 1.00 67.81 89 GLY A N 1
ATOM 655 C CA . GLY A 1 89 ? -9.998 22.536 17.934 1.00 67.81 89 GLY A CA 1
ATOM 656 C C . GLY A 1 89 ? -9.120 21.441 18.555 1.00 67.81 89 GLY A C 1
ATOM 657 O O . GLY A 1 89 ? -8.807 21.519 19.744 1.00 67.81 89 GLY A O 1
ATOM 658 N N . VAL A 1 90 ? -8.743 20.431 17.766 1.00 72.19 90 VAL A N 1
ATOM 659 C CA . VAL A 1 90 ? -7.834 19.332 18.114 1.00 72.19 90 VAL A CA 1
ATOM 660 C C . VAL A 1 90 ? -6.560 19.457 17.281 1.00 72.19 90 VAL A C 1
ATOM 662 O O . VAL A 1 90 ? -6.629 19.651 16.066 1.00 72.19 90 VAL A O 1
ATOM 665 N N . VAL A 1 91 ? -5.397 19.343 17.927 1.00 78.50 91 VAL A N 1
ATOM 666 C CA . VAL A 1 91 ? -4.098 19.318 17.241 1.00 78.50 91 VAL A CA 1
ATOM 667 C C . VAL A 1 91 ? -3.905 17.941 16.612 1.00 78.50 91 VAL A C 1
ATOM 669 O O . VAL A 1 91 ? -3.773 16.933 17.310 1.00 78.50 91 VAL A O 1
ATOM 672 N N . MET A 1 92 ? -3.911 17.903 15.286 1.00 84.81 92 MET A N 1
ATOM 673 C CA . MET A 1 92 ? -3.722 16.706 14.480 1.00 84.81 92 MET A CA 1
ATOM 674 C C . MET A 1 92 ? -2.247 16.556 14.133 1.00 84.81 92 MET A C 1
ATOM 676 O O . MET A 1 92 ? -1.621 17.484 13.617 1.00 84.81 92 MET A O 1
ATOM 680 N N . ARG A 1 93 ? -1.700 15.370 14.402 1.00 78.94 93 ARG A N 1
ATOM 681 C CA . ARG A 1 93 ? -0.340 14.992 14.015 1.00 78.94 93 ARG A CA 1
ATOM 682 C C . ARG A 1 93 ? -0.392 14.032 12.846 1.00 78.94 93 ARG A C 1
ATOM 684 O O . ARG A 1 93 ? -1.051 12.995 12.929 1.00 78.94 93 ARG A O 1
ATOM 691 N N . GLU A 1 94 ? 0.330 14.370 11.789 1.00 80.19 94 GLU A N 1
ATOM 692 C CA . GLU A 1 94 ? 0.444 13.518 10.614 1.00 80.19 94 GLU A CA 1
ATOM 693 C C . GLU A 1 94 ? 1.202 12.219 10.948 1.00 80.19 94 GLU A C 1
ATOM 695 O O . GLU A 1 94 ? 2.261 12.219 11.590 1.00 80.19 94 GLU A O 1
ATOM 700 N N . ILE A 1 95 ? 0.614 11.098 10.537 1.00 78.81 95 ILE A N 1
ATOM 701 C CA . ILE A 1 95 ? 1.164 9.748 10.633 1.00 78.81 95 ILE A CA 1
ATOM 702 C C . ILE A 1 95 ? 1.585 9.373 9.215 1.00 78.81 95 ILE A C 1
ATOM 704 O O . ILE A 1 95 ? 0.888 8.649 8.515 1.00 78.81 95 ILE A O 1
ATOM 708 N N . GLU A 1 96 ? 2.716 9.925 8.785 1.00 75.19 96 GLU A N 1
ATOM 709 C CA . GLU A 1 96 ? 3.294 9.638 7.475 1.00 75.19 96 GLU A CA 1
ATOM 710 C C . GLU A 1 96 ? 4.747 9.177 7.621 1.00 75.19 96 GLU A C 1
ATOM 712 O O . GLU A 1 96 ? 5.473 9.562 8.553 1.00 75.19 96 GLU A O 1
ATOM 717 N N . SER A 1 97 ? 5.164 8.327 6.689 1.00 75.81 97 SER A N 1
ATOM 718 C CA . SER A 1 97 ? 6.550 7.910 6.539 1.00 75.81 97 SER A CA 1
ATOM 719 C C . SER A 1 97 ? 7.465 9.045 6.067 1.00 75.81 97 SER A C 1
ATOM 721 O O . SER A 1 97 ? 7.056 9.962 5.350 1.00 75.81 97 SER A O 1
ATOM 723 N N . ARG A 1 98 ? 8.750 8.951 6.429 1.00 70.56 98 ARG A N 1
ATOM 724 C CA . ARG A 1 98 ? 9.808 9.875 5.977 1.00 70.56 98 ARG A CA 1
ATOM 725 C C . ARG A 1 98 ? 10.079 9.751 4.469 1.00 70.56 98 ARG A C 1
ATOM 727 O O . ARG A 1 98 ? 9.430 8.973 3.769 1.00 70.56 98 ARG A O 1
ATOM 734 N N . ASP A 1 99 ? 11.014 10.552 3.947 1.00 69.06 99 ASP A N 1
ATOM 735 C CA . ASP A 1 99 ? 11.417 10.482 2.536 1.00 69.06 99 ASP A CA 1
ATOM 736 C C . ASP A 1 99 ? 11.911 9.067 2.201 1.00 69.06 99 ASP A C 1
ATOM 738 O O . ASP A 1 99 ? 12.779 8.513 2.877 1.00 69.06 99 ASP A O 1
ATOM 742 N N . VAL A 1 100 ? 11.368 8.484 1.133 1.00 73.75 100 VAL A N 1
ATOM 743 C CA . VAL A 1 100 ? 11.712 7.128 0.684 1.00 73.75 100 VAL A CA 1
ATOM 744 C C . VAL A 1 100 ? 13.185 6.980 0.303 1.00 73.75 100 VAL A C 1
ATOM 746 O O . VAL A 1 100 ? 13.687 5.863 0.257 1.00 73.75 100 VAL A O 1
ATOM 749 N N . VAL A 1 101 ? 13.896 8.085 0.051 1.00 63.53 101 VAL A N 1
ATOM 750 C CA . VAL A 1 101 ? 15.347 8.070 -0.203 1.00 63.53 101 VAL A CA 1
ATOM 751 C C . VAL A 1 101 ? 16.137 7.603 1.027 1.00 63.53 101 VAL A C 1
ATOM 753 O O . VAL A 1 101 ? 17.209 7.024 0.866 1.00 63.53 101 VAL A O 1
ATOM 756 N N . GLU A 1 102 ? 15.610 7.809 2.237 1.00 73.12 102 GLU A N 1
ATOM 757 C CA . GLU A 1 102 ? 16.218 7.325 3.487 1.00 73.12 102 GLU A CA 1
ATOM 758 C C . GLU A 1 102 ? 15.895 5.844 3.756 1.00 73.12 102 GLU A C 1
ATOM 760 O O . GLU A 1 102 ? 16.602 5.177 4.510 1.00 73.12 102 GLU A O 1
ATOM 765 N N . MET A 1 103 ? 14.871 5.294 3.091 1.00 75.00 103 MET A N 1
ATOM 766 C CA . MET A 1 103 ? 14.494 3.882 3.176 1.00 75.00 103 MET A CA 1
ATOM 767 C C . MET A 1 103 ? 15.388 3.043 2.265 1.00 75.00 103 MET A C 1
ATOM 769 O O . MET A 1 103 ? 14.999 2.652 1.161 1.00 75.00 103 MET A O 1
ATOM 773 N N . ARG A 1 104 ? 16.623 2.822 2.716 1.00 68.44 104 ARG A N 1
ATOM 774 C CA . ARG A 1 104 ? 17.648 2.070 1.993 1.00 68.44 104 ARG A CA 1
ATOM 775 C C . ARG A 1 104 ? 18.163 0.913 2.835 1.00 68.44 104 ARG A C 1
ATOM 777 O O . ARG A 1 104 ? 18.689 1.119 3.920 1.00 68.44 104 ARG A O 1
ATOM 784 N N . ASP A 1 105 ? 18.036 -0.285 2.284 1.00 60.75 105 ASP A N 1
ATOM 785 C CA . ASP A 1 105 ? 18.720 -1.489 2.747 1.00 60.75 105 ASP A CA 1
ATOM 786 C C . ASP A 1 105 ? 20.002 -1.654 1.914 1.00 60.75 105 ASP A C 1
ATOM 788 O O . ASP A 1 105 ? 19.959 -1.554 0.681 1.00 60.75 105 ASP A O 1
ATOM 792 N N . GLU A 1 106 ? 21.143 -1.865 2.574 1.00 58.66 106 GLU A N 1
ATOM 793 C CA . GLU A 1 106 ? 22.456 -2.002 1.927 1.00 58.66 106 GLU A CA 1
ATOM 794 C C . GLU A 1 106 ? 22.471 -3.132 0.889 1.00 58.66 106 GLU A C 1
ATOM 796 O O . GLU A 1 106 ? 23.088 -3.000 -0.171 1.00 58.66 106 GLU A O 1
ATOM 801 N N . THR A 1 107 ? 21.713 -4.201 1.140 1.00 57.16 107 THR A N 1
ATOM 802 C CA . THR A 1 107 ? 21.614 -5.373 0.258 1.00 57.16 107 THR A CA 1
ATOM 803 C C . THR A 1 107 ? 20.952 -5.026 -1.076 1.00 57.16 107 THR A C 1
ATOM 805 O O . THR A 1 107 ? 21.299 -5.575 -2.124 1.00 57.16 107 THR A O 1
ATOM 808 N N . PHE A 1 108 ? 20.018 -4.070 -1.060 1.00 62.41 108 PHE A N 1
ATOM 809 C CA . PHE A 1 108 ? 19.174 -3.726 -2.206 1.00 62.41 108 PHE A CA 1
ATOM 810 C C . PHE A 1 108 ? 19.484 -2.354 -2.810 1.00 62.41 108 PHE A C 1
ATOM 812 O O . PHE A 1 108 ? 18.830 -1.956 -3.776 1.00 62.41 108 PHE A O 1
ATOM 819 N N . ALA A 1 109 ? 20.498 -1.648 -2.303 1.00 61.72 109 ALA A N 1
ATOM 820 C CA . ALA A 1 109 ? 20.874 -0.313 -2.762 1.00 61.72 109 ALA A CA 1
ATOM 821 C C . ALA A 1 109 ? 21.105 -0.257 -4.285 1.00 61.72 109 ALA A C 1
ATOM 823 O O . ALA A 1 109 ? 20.546 0.604 -4.960 1.00 61.72 109 ALA A O 1
ATOM 824 N N . ASN A 1 110 ? 21.822 -1.237 -4.848 1.00 58.28 110 ASN A N 1
ATOM 825 C CA . ASN A 1 110 ? 22.097 -1.303 -6.290 1.00 58.28 110 ASN A CA 1
ATOM 826 C C . ASN A 1 110 ? 20.823 -1.482 -7.135 1.00 58.28 110 ASN A C 1
ATOM 828 O O . ASN A 1 110 ? 20.661 -0.834 -8.168 1.00 58.28 110 ASN A O 1
ATOM 832 N N . VAL A 1 111 ? 19.906 -2.351 -6.694 1.00 63.81 111 VAL A N 1
ATOM 833 C CA . VAL A 1 111 ? 18.628 -2.594 -7.385 1.00 63.81 111 VAL A CA 1
ATOM 834 C C . VAL A 1 111 ? 17.746 -1.351 -7.301 1.00 63.81 111 VAL A C 1
ATOM 836 O O . VAL A 1 111 ? 17.105 -0.963 -8.278 1.00 63.81 111 VAL A O 1
ATOM 839 N N . LEU A 1 112 ? 17.733 -0.694 -6.143 1.00 68.38 112 LEU A N 1
ATOM 840 C CA . LEU A 1 112 ? 16.951 0.510 -5.911 1.00 68.38 112 LEU A CA 1
ATOM 841 C C . LEU A 1 112 ? 17.462 1.697 -6.734 1.00 68.38 112 LEU A C 1
ATOM 843 O O . LEU A 1 112 ? 16.662 2.432 -7.317 1.00 68.38 112 LEU A O 1
ATOM 847 N N . ASP A 1 113 ? 18.780 1.861 -6.830 1.00 68.44 113 ASP A N 1
ATOM 848 C CA . ASP A 1 113 ? 19.410 2.879 -7.667 1.00 68.44 113 ASP A CA 1
ATOM 849 C C . ASP A 1 113 ? 19.126 2.626 -9.147 1.00 68.44 113 ASP A C 1
ATOM 851 O O . ASP A 1 113 ? 18.801 3.566 -9.876 1.00 68.44 113 ASP A O 1
ATOM 855 N N . GLU A 1 114 ? 19.132 1.363 -9.588 1.00 68.56 114 GLU A N 1
ATOM 856 C CA . GLU A 1 114 ? 18.688 1.014 -10.935 1.00 68.56 114 GLU A CA 1
ATOM 857 C C . GLU A 1 114 ? 17.221 1.411 -11.156 1.00 68.56 114 GLU A C 1
ATOM 859 O O . GLU A 1 114 ? 16.914 2.113 -12.121 1.00 68.56 114 GLU A O 1
ATOM 864 N N . ILE A 1 115 ? 16.305 1.025 -10.264 1.00 71.81 115 ILE A N 1
ATOM 865 C CA . ILE A 1 115 ? 14.876 1.354 -10.385 1.00 71.81 115 ILE A CA 1
ATOM 866 C C . ILE A 1 115 ? 14.670 2.876 -10.440 1.00 71.81 115 ILE A C 1
ATOM 868 O O . ILE A 1 115 ? 13.942 3.377 -11.305 1.00 71.81 115 ILE A O 1
ATOM 872 N N . ASN A 1 116 ? 15.334 3.624 -9.558 1.00 81.88 116 ASN A N 1
ATOM 873 C CA . ASN A 1 116 ? 15.247 5.081 -9.508 1.00 81.88 116 ASN A CA 1
ATOM 874 C C . ASN A 1 116 ? 15.838 5.735 -10.767 1.00 81.88 116 ASN A C 1
ATOM 876 O O . ASN A 1 116 ? 15.211 6.631 -11.341 1.00 81.88 116 ASN A O 1
ATOM 880 N N . ALA A 1 117 ? 16.979 5.250 -11.264 1.00 75.31 117 ALA A N 1
ATOM 881 C CA . ALA A 1 117 ? 17.587 5.725 -12.506 1.00 75.31 117 ALA A CA 1
ATOM 882 C C . ALA A 1 117 ? 16.700 5.457 -13.731 1.00 75.31 117 ALA A C 1
ATOM 884 O O . ALA A 1 117 ? 16.649 6.268 -14.653 1.00 75.31 117 ALA A O 1
ATOM 885 N N . ARG A 1 118 ? 15.975 4.332 -13.757 1.00 75.25 118 ARG A N 1
ATOM 886 C CA . ARG A 1 118 ? 15.034 3.970 -14.834 1.00 75.25 118 ARG A CA 1
ATOM 887 C C . ARG A 1 118 ? 13.745 4.791 -14.770 1.00 75.25 118 ARG A C 1
ATOM 889 O O . ARG A 1 118 ? 13.201 5.179 -15.808 1.00 75.25 118 ARG A O 1
ATOM 896 N N . GLN A 1 119 ? 13.271 5.094 -13.564 1.00 80.12 119 GLN A N 1
ATOM 897 C CA . GLN A 1 119 ? 12.094 5.926 -13.327 1.00 80.12 119 GLN A CA 1
ATOM 898 C C . GLN A 1 119 ? 12.346 7.401 -13.691 1.00 80.12 119 GLN A C 1
ATOM 900 O O . GLN A 1 119 ? 11.452 8.038 -14.256 1.00 80.12 119 GLN A O 1
ATOM 905 N N . SER A 1 120 ? 13.546 7.930 -13.426 1.00 78.75 120 SER A N 1
ATOM 906 C CA . SER A 1 120 ? 13.915 9.331 -13.688 1.00 78.75 120 SER A CA 1
ATOM 907 C C . SER A 1 120 ? 14.207 9.655 -15.155 1.00 78.75 120 SER A C 1
ATOM 909 O O . SER A 1 120 ? 14.232 10.831 -15.515 1.00 78.75 120 SER A O 1
ATOM 911 N N . GLN A 1 121 ? 14.371 8.647 -16.023 1.00 75.69 121 GLN A N 1
ATOM 912 C CA . GLN A 1 121 ? 14.555 8.888 -17.458 1.00 75.69 121 GLN A CA 1
ATOM 913 C C . GLN A 1 121 ? 13.385 9.710 -18.010 1.00 75.69 121 GLN A C 1
ATOM 915 O O . GLN A 1 121 ? 12.251 9.616 -17.527 1.00 75.69 121 GLN A O 1
ATOM 920 N N . THR A 1 122 ? 13.621 10.502 -19.050 1.00 75.81 122 THR A N 1
ATOM 921 C CA . THR A 1 122 ? 12.547 11.146 -19.815 1.00 75.81 122 THR A CA 1
ATOM 922 C C . THR A 1 122 ? 11.858 10.113 -20.707 1.00 75.81 122 THR A C 1
ATOM 924 O O . THR A 1 122 ? 12.418 9.060 -21.019 1.00 75.81 122 THR A O 1
ATOM 927 N N . ARG A 1 123 ? 10.581 10.329 -21.039 1.00 81.19 123 ARG A N 1
ATOM 928 C CA . ARG A 1 123 ? 9.852 9.415 -21.932 1.00 81.19 123 ARG A CA 1
ATOM 929 C C . ARG A 1 123 ? 10.295 9.688 -23.361 1.00 81.19 123 ARG A C 1
ATOM 931 O O . ARG A 1 123 ? 9.902 10.707 -23.934 1.00 81.19 123 ARG A O 1
ATOM 938 N N . LEU A 1 124 ? 11.096 8.792 -23.931 1.00 83.31 124 LEU A N 1
ATOM 939 C CA . LEU A 1 124 ? 11.559 8.901 -25.308 1.00 83.31 124 LEU A CA 1
ATOM 940 C C . LEU A 1 124 ? 10.377 8.888 -26.284 1.00 83.31 124 LEU A C 1
ATOM 942 O O . LEU A 1 124 ? 10.460 9.504 -27.341 1.00 83.31 124 LEU A O 1
ATOM 946 N N . SER A 1 125 ? 9.245 8.282 -25.903 1.00 85.81 125 SER A N 1
ATOM 947 C CA . SER A 1 125 ? 7.989 8.384 -26.650 1.00 85.81 125 SER A CA 1
ATOM 948 C C . SER A 1 125 ? 7.564 9.823 -26.902 1.00 85.81 125 SER A C 1
ATOM 950 O O . SER A 1 125 ? 7.095 10.126 -27.989 1.00 85.81 125 SER A O 1
ATOM 952 N N . VAL A 1 126 ? 7.718 10.709 -25.915 1.00 88.56 126 VAL A N 1
ATOM 953 C CA . VAL A 1 126 ? 7.337 12.121 -26.050 1.00 88.56 126 VAL A CA 1
ATOM 954 C C . VAL A 1 126 ? 8.392 12.863 -26.862 1.00 88.56 126 VAL A C 1
ATOM 956 O O . VAL A 1 126 ? 8.043 13.572 -27.799 1.00 88.56 126 VAL A O 1
ATOM 959 N N . ALA A 1 127 ? 9.674 12.646 -26.557 1.00 89.69 127 ALA A N 1
ATOM 960 C CA . ALA A 1 127 ? 10.772 13.302 -27.264 1.00 89.69 127 ALA A CA 1
ATOM 961 C C . ALA A 1 127 ? 10.768 12.987 -28.772 1.00 89.69 127 ALA A C 1
ATOM 963 O O . ALA A 1 127 ? 10.832 13.903 -29.588 1.00 89.69 127 ALA A O 1
ATOM 964 N N . LEU A 1 128 ? 10.631 11.711 -29.153 1.00 90.75 128 LEU A N 1
ATOM 965 C CA . LEU A 1 128 ? 10.601 11.302 -30.560 1.00 90.75 128 LEU A CA 1
ATOM 966 C C . LEU A 1 128 ? 9.303 11.696 -31.260 1.00 90.75 128 LEU A C 1
ATOM 968 O O . LEU A 1 128 ? 9.357 12.069 -32.426 1.00 90.75 128 LEU A O 1
ATOM 972 N N . ALA A 1 129 ? 8.155 11.664 -30.576 1.00 91.50 129 ALA A N 1
ATOM 973 C CA . ALA A 1 129 ? 6.905 12.142 -31.162 1.00 91.50 129 ALA A CA 1
ATOM 974 C C . ALA A 1 129 ? 6.986 13.632 -31.516 1.00 91.50 129 ALA A C 1
ATOM 976 O O . ALA A 1 129 ? 6.637 14.016 -32.629 1.00 91.50 129 ALA A O 1
ATOM 977 N N . VAL A 1 130 ? 7.509 14.457 -30.602 1.00 93.12 130 VAL A N 1
ATOM 978 C CA . VAL A 1 130 ? 7.708 15.894 -30.836 1.00 93.12 130 VAL A CA 1
ATOM 979 C C . VAL A 1 130 ? 8.730 16.129 -31.947 1.00 93.12 130 VAL A C 1
ATOM 981 O O . VAL A 1 130 ? 8.456 16.901 -32.860 1.00 93.12 130 VAL A O 1
ATOM 984 N N . LEU A 1 131 ? 9.869 15.428 -31.928 1.00 94.56 131 LEU A N 1
ATOM 985 C CA . LEU A 1 131 ? 10.910 15.575 -32.949 1.00 94.56 131 LEU A CA 1
ATOM 986 C C . LEU A 1 131 ? 10.400 15.209 -34.349 1.00 94.56 131 LEU A C 1
ATOM 988 O O . LEU A 1 131 ? 10.592 15.976 -35.291 1.00 94.56 131 LEU A O 1
ATOM 992 N N . PHE A 1 132 ? 9.709 14.075 -34.486 1.00 94.31 132 PHE A N 1
ATOM 993 C CA . PHE A 1 132 ? 9.123 13.664 -35.763 1.00 94.31 132 PHE A CA 1
ATOM 994 C C . PHE A 1 132 ? 7.979 14.588 -36.186 1.00 94.31 132 PHE A C 1
ATOM 996 O O . PHE A 1 132 ? 7.873 14.912 -37.365 1.00 94.31 132 PHE A O 1
ATOM 1003 N N . GLY A 1 133 ? 7.157 15.053 -35.242 1.00 94.06 133 GLY A N 1
ATOM 1004 C CA . GLY A 1 133 ? 6.090 16.014 -35.513 1.00 94.06 133 GLY A CA 1
ATOM 1005 C C . GLY A 1 133 ? 6.623 17.341 -36.059 1.00 94.06 133 GLY A C 1
ATOM 1006 O O . GLY A 1 133 ? 6.125 17.823 -37.073 1.00 94.06 133 GLY A O 1
ATOM 1007 N N . ILE A 1 134 ? 7.680 17.893 -35.449 1.00 94.62 134 ILE A N 1
ATOM 1008 C CA . ILE A 1 134 ? 8.351 19.117 -35.922 1.00 94.62 134 ILE A CA 1
ATOM 1009 C C . ILE A 1 134 ? 8.972 18.886 -37.303 1.00 94.62 134 ILE A C 1
ATOM 1011 O O . ILE A 1 134 ? 8.778 19.703 -38.201 1.00 94.62 134 ILE A O 1
ATOM 1015 N N . ALA A 1 135 ? 9.673 17.767 -37.505 1.00 93.31 135 ALA A N 1
ATOM 1016 C CA . ALA A 1 135 ? 10.267 17.438 -38.798 1.00 93.31 135 ALA A CA 1
ATOM 1017 C C . ALA A 1 135 ? 9.203 17.316 -39.905 1.00 93.31 135 ALA A C 1
ATOM 1019 O O . ALA A 1 135 ? 9.346 17.921 -40.967 1.00 93.31 135 ALA A O 1
ATOM 1020 N N . GLY A 1 136 ? 8.104 16.600 -39.642 1.00 92.06 136 GLY A N 1
ATOM 1021 C CA . GLY A 1 136 ? 6.983 16.457 -40.575 1.00 92.06 136 GLY A CA 1
ATOM 1022 C C . GLY A 1 136 ? 6.299 17.790 -40.885 1.00 92.06 136 GLY A C 1
ATOM 1023 O O . GLY A 1 136 ? 5.985 18.066 -42.043 1.00 92.06 136 GLY A O 1
ATOM 1024 N N . PHE A 1 137 ? 6.142 18.652 -39.877 1.00 92.81 137 PHE A N 1
ATOM 1025 C CA . PHE A 1 137 ? 5.597 19.995 -40.054 1.00 92.81 137 PHE A CA 1
ATOM 1026 C C . PHE A 1 137 ? 6.492 20.851 -40.960 1.00 92.81 137 PHE A C 1
ATOM 1028 O O . PHE A 1 137 ? 6.006 21.420 -41.937 1.00 92.81 137 PHE A O 1
ATOM 1035 N N . LEU A 1 138 ? 7.805 20.887 -40.700 1.00 92.94 138 LEU A N 1
ATOM 1036 C CA . LEU A 1 138 ? 8.770 21.638 -41.511 1.00 92.94 138 LEU A CA 1
ATOM 1037 C C . LEU A 1 138 ? 8.788 21.162 -42.969 1.00 92.94 138 LEU A C 1
ATOM 1039 O O . LEU A 1 138 ? 8.762 21.996 -43.872 1.00 92.94 138 LEU A O 1
ATOM 1043 N N . VAL A 1 139 ? 8.753 19.848 -43.214 1.00 91.88 139 VAL A N 1
ATOM 1044 C CA . VAL A 1 139 ? 8.660 19.291 -44.576 1.00 91.88 139 VAL A CA 1
ATOM 1045 C C . VAL A 1 139 ? 7.365 19.733 -45.257 1.00 91.88 139 VAL A C 1
ATOM 1047 O O . VAL A 1 139 ? 7.391 20.180 -46.403 1.00 91.88 139 VAL A O 1
ATOM 1050 N N . GLY A 1 140 ? 6.233 19.692 -44.553 1.00 90.31 140 GLY A N 1
ATOM 1051 C CA . GLY A 1 140 ? 4.958 20.112 -45.129 1.00 90.31 140 GLY A CA 1
ATOM 1052 C C . GLY A 1 140 ? 4.843 21.611 -45.419 1.00 90.31 140 GLY A C 1
ATOM 1053 O O . GLY A 1 140 ? 4.093 21.979 -46.322 1.00 90.31 140 GLY A O 1
ATOM 1054 N N . THR A 1 141 ? 5.619 22.480 -44.753 1.00 90.06 141 THR A N 1
ATOM 1055 C CA . THR A 1 141 ? 5.705 23.903 -45.153 1.00 90.06 141 THR A CA 1
ATOM 1056 C C . THR A 1 141 ? 6.365 24.088 -46.521 1.00 90.06 141 THR A C 1
ATOM 1058 O O . THR A 1 141 ? 6.035 25.031 -47.235 1.00 90.06 141 THR A O 1
ATOM 1061 N N . LYS A 1 142 ? 7.261 23.175 -46.922 1.00 90.56 142 LYS A N 1
ATOM 1062 C CA . LYS A 1 142 ? 7.916 23.194 -48.239 1.00 90.56 142 LYS A CA 1
ATOM 1063 C C . LYS A 1 142 ? 7.051 22.569 -49.341 1.00 90.56 142 LYS A C 1
ATOM 1065 O O . LYS A 1 142 ? 7.248 22.890 -50.506 1.00 90.56 142 LYS A O 1
ATOM 1070 N N . LEU A 1 143 ? 6.076 21.731 -48.980 1.00 85.69 143 LEU A N 1
ATOM 1071 C CA . LEU A 1 143 ? 5.158 21.024 -49.888 1.00 85.69 143 LEU A CA 1
ATOM 1072 C C . LEU A 1 143 ? 3.775 21.705 -50.014 1.00 85.69 143 LEU A C 1
ATOM 1074 O O . LEU A 1 143 ? 2.742 21.042 -50.049 1.00 85.69 143 LEU A O 1
ATOM 1078 N N . GLY A 1 144 ? 3.729 23.038 -50.069 1.00 77.69 144 GLY A N 1
ATOM 1079 C CA . GLY A 1 144 ? 2.509 23.752 -50.476 1.00 77.69 144 GLY A CA 1
ATOM 1080 C C . GLY A 1 144 ? 1.349 23.728 -49.471 1.00 77.69 144 GLY A C 1
ATOM 1081 O O . GLY A 1 144 ? 0.194 23.678 -49.877 1.00 77.69 144 GLY A O 1
ATOM 1082 N N . GLY A 1 145 ? 1.629 23.773 -48.163 1.00 79.38 145 GLY A N 1
ATOM 1083 C CA . GLY A 1 145 ? 0.598 23.986 -47.131 1.00 79.38 145 GLY A CA 1
ATOM 1084 C C . GLY A 1 145 ? 0.094 22.726 -46.419 1.00 79.38 145 GLY A C 1
ATOM 1085 O O . GLY A 1 145 ? -0.755 22.823 -45.537 1.00 79.38 145 GLY A O 1
ATOM 1086 N N . ALA A 1 146 ? 0.663 21.551 -46.702 1.00 88.69 146 ALA A N 1
ATOM 1087 C CA . ALA A 1 146 ? 0.328 20.286 -46.029 1.00 88.69 146 ALA A CA 1
ATOM 1088 C C . ALA A 1 146 ? 0.972 20.108 -44.629 1.00 88.69 146 ALA A C 1
ATOM 1090 O O . ALA A 1 146 ? 0.955 19.010 -44.066 1.00 88.69 146 ALA A O 1
ATOM 1091 N N . ALA A 1 147 ? 1.546 21.171 -44.050 1.00 87.88 147 ALA A N 1
ATOM 1092 C CA . ALA A 1 147 ? 2.279 21.164 -42.778 1.00 87.88 147 ALA A CA 1
ATOM 1093 C C . ALA A 1 147 ? 1.559 20.469 -41.599 1.00 87.88 147 ALA A C 1
ATOM 1095 O O . ALA A 1 147 ? 2.171 19.592 -40.983 1.00 87.88 147 ALA A O 1
ATOM 1096 N N . PRO A 1 148 ? 0.283 20.770 -41.274 1.00 88.12 148 PRO A N 1
ATOM 1097 C CA . PRO A 1 148 ? -0.379 20.125 -40.137 1.00 88.12 148 PRO A CA 1
ATOM 1098 C C . PRO A 1 148 ? -0.624 18.627 -40.367 1.00 88.12 148 PRO A C 1
ATOM 1100 O O . PRO A 1 148 ? -0.465 17.832 -39.442 1.00 88.12 148 PRO A O 1
ATOM 1103 N N . VAL A 1 149 ? -0.948 18.223 -41.600 1.00 91.94 149 VAL A N 1
ATOM 1104 C CA . VAL A 1 149 ? -1.215 16.818 -41.943 1.00 91.94 149 VAL A CA 1
ATOM 1105 C C . VAL A 1 149 ? 0.063 15.992 -41.823 1.00 91.94 149 VAL A C 1
ATOM 1107 O O . VAL A 1 149 ? 0.083 14.981 -41.124 1.00 91.94 149 VAL A O 1
ATOM 1110 N N . LEU A 1 150 ? 1.161 16.452 -42.430 1.00 89.94 150 LEU A N 1
ATOM 1111 C CA . LEU A 1 150 ? 2.439 15.738 -42.384 1.00 89.94 150 LEU A CA 1
ATOM 1112 C C . LEU A 1 150 ? 3.056 15.720 -40.979 1.00 89.94 150 LEU A C 1
ATOM 1114 O O . LEU A 1 150 ? 3.650 14.713 -40.591 1.00 89.94 150 LEU A O 1
ATOM 1118 N N . GLY A 1 151 ? 2.859 16.776 -40.183 1.00 91.44 151 GLY A N 1
ATOM 1119 C CA . GLY A 1 151 ? 3.249 16.794 -38.772 1.00 91.44 151 GLY A CA 1
ATOM 1120 C C . GLY A 1 151 ? 2.542 15.711 -37.951 1.00 91.44 151 GLY A C 1
ATOM 1121 O O . GLY A 1 151 ? 3.201 14.943 -37.250 1.00 91.44 151 GLY A O 1
ATOM 1122 N N . ILE A 1 152 ? 1.216 15.580 -38.081 1.00 90.88 152 ILE A N 1
ATOM 1123 C CA . ILE A 1 152 ? 0.441 14.541 -37.377 1.00 90.88 152 ILE A CA 1
ATOM 1124 C C . ILE A 1 152 ? 0.827 13.138 -37.873 1.00 90.88 152 ILE A C 1
ATOM 1126 O O . ILE A 1 152 ? 1.046 12.233 -37.061 1.00 90.88 152 ILE A O 1
ATOM 1130 N N . CYS A 1 153 ? 0.975 12.958 -39.190 1.00 91.75 153 CYS A N 1
ATOM 1131 C CA . CYS A 1 153 ? 1.389 11.688 -39.788 1.00 91.75 153 CYS A CA 1
ATOM 1132 C C . CYS A 1 153 ? 2.776 11.232 -39.315 1.00 91.75 153 CYS A C 1
ATOM 1134 O O . CYS A 1 153 ? 2.976 10.034 -39.146 1.00 91.75 153 CYS A O 1
ATOM 1136 N N . ALA A 1 154 ? 3.719 12.150 -39.073 1.00 90.88 154 ALA A N 1
ATOM 1137 C CA . ALA A 1 154 ? 5.050 11.827 -38.555 1.00 90.88 154 ALA A CA 1
ATOM 1138 C C . ALA A 1 154 ? 5.072 11.646 -37.023 1.00 90.88 154 ALA A C 1
ATOM 1140 O O . ALA A 1 154 ? 5.813 10.805 -36.504 1.00 90.88 154 ALA A O 1
ATOM 1141 N N . PHE A 1 155 ? 4.220 12.372 -36.293 1.00 92.88 155 PHE A N 1
ATOM 1142 C CA . PHE A 1 155 ? 4.105 12.290 -34.834 1.00 92.88 155 PHE A CA 1
ATOM 1143 C C . PHE A 1 155 ? 3.758 10.875 -34.348 1.00 92.88 155 PHE A C 1
ATOM 1145 O O . PHE A 1 155 ? 4.367 10.373 -33.400 1.00 92.88 155 PHE A O 1
ATOM 1152 N N . VAL A 1 156 ? 2.798 10.206 -35.000 1.00 90.94 156 VAL A N 1
ATOM 1153 C CA . VAL A 1 156 ? 2.324 8.874 -34.582 1.00 90.94 156 VAL A CA 1
ATOM 1154 C C . VAL A 1 156 ? 3.433 7.807 -34.674 1.00 90.94 156 VAL A C 1
ATOM 1156 O O . VAL A 1 156 ? 3.686 7.152 -33.658 1.00 90.94 156 VAL A O 1
ATOM 1159 N N . PRO A 1 157 ? 4.159 7.643 -35.799 1.00 90.00 157 PRO A N 1
ATOM 1160 C CA . PRO A 1 157 ? 5.336 6.779 -35.875 1.00 90.00 157 PRO A CA 1
ATOM 1161 C C . PRO A 1 157 ? 6.410 7.119 -34.838 1.00 90.00 157 PRO A C 1
ATOM 1163 O O . PRO A 1 157 ? 6.896 6.212 -34.162 1.00 90.00 157 PRO A O 1
ATOM 1166 N N . GLY A 1 158 ? 6.736 8.405 -34.644 1.00 90.00 158 GLY A N 1
ATOM 1167 C CA . GLY A 1 158 ? 7.709 8.838 -33.632 1.00 90.00 158 GLY A CA 1
ATOM 1168 C C . GLY A 1 158 ? 7.305 8.419 -32.213 1.00 90.00 158 GLY A C 1
ATOM 1169 O O . GLY A 1 158 ? 8.121 7.889 -31.454 1.00 90.00 158 GLY A O 1
ATOM 1170 N N . MET A 1 159 ? 6.019 8.556 -31.878 1.00 90.38 159 MET A N 1
ATOM 1171 C CA . MET A 1 159 ? 5.460 8.103 -30.603 1.00 90.38 159 MET A CA 1
ATOM 1172 C C . MET A 1 159 ? 5.522 6.579 -30.444 1.00 90.38 159 MET A C 1
ATOM 1174 O O . MET A 1 159 ? 5.853 6.097 -29.359 1.00 90.38 159 MET A O 1
ATOM 1178 N N . LEU A 1 160 ? 5.192 5.811 -31.489 1.00 87.94 160 LEU A N 1
ATOM 1179 C CA . LEU A 1 160 ? 5.216 4.343 -31.457 1.00 87.94 160 LEU A CA 1
ATOM 1180 C C . LEU A 1 160 ? 6.641 3.807 -31.290 1.00 87.94 160 LEU A C 1
ATOM 1182 O O . LEU A 1 160 ? 6.877 2.960 -30.426 1.00 87.94 160 LEU A O 1
ATOM 1186 N N . ILE A 1 161 ? 7.594 4.350 -32.054 1.00 86.25 161 ILE A N 1
ATOM 1187 C CA . ILE A 1 161 ? 9.016 4.017 -31.942 1.00 86.25 161 ILE A CA 1
ATOM 1188 C C . ILE A 1 161 ? 9.505 4.361 -30.536 1.00 86.25 161 ILE A C 1
ATOM 1190 O O . ILE A 1 161 ? 10.049 3.504 -29.842 1.00 86.25 161 ILE A O 1
ATOM 1194 N N . GLY A 1 162 ? 9.249 5.577 -30.051 1.00 86.06 162 GLY A N 1
ATOM 1195 C CA . GLY A 1 162 ? 9.694 5.963 -28.717 1.00 86.06 162 GLY A CA 1
ATOM 1196 C C . GLY A 1 162 ? 9.022 5.171 -27.589 1.00 86.06 162 GLY A C 1
ATOM 1197 O O . GLY A 1 162 ? 9.691 4.844 -26.614 1.00 86.06 162 GLY A O 1
ATOM 1198 N N . LYS A 1 163 ? 7.753 4.756 -27.733 1.00 80.94 163 LYS A N 1
ATOM 1199 C CA . LYS A 1 163 ? 7.101 3.808 -26.807 1.00 80.94 163 LYS A CA 1
ATOM 1200 C C . LYS A 1 163 ? 7.804 2.454 -26.782 1.00 80.94 163 LYS A C 1
ATOM 1202 O O . LYS A 1 163 ? 7.967 1.870 -25.711 1.00 80.94 163 LYS A O 1
ATOM 1207 N N . TRP A 1 164 ? 8.218 1.956 -27.943 1.00 77.81 164 TRP A N 1
ATOM 1208 C CA . TRP A 1 164 ? 8.988 0.721 -28.038 1.00 77.81 164 TRP A CA 1
ATOM 1209 C C . TRP A 1 164 ? 10.342 0.859 -27.328 1.00 77.81 164 TRP A C 1
ATOM 1211 O O . TRP A 1 164 ? 10.682 0.003 -26.513 1.00 77.81 164 TRP A O 1
ATOM 1221 N N . PHE A 1 165 ? 11.047 1.978 -27.513 1.00 75.75 165 PHE A N 1
ATOM 1222 C CA . PHE A 1 165 ? 12.285 2.280 -26.789 1.00 75.75 165 PHE A CA 1
ATOM 1223 C C . PHE A 1 165 ? 12.097 2.392 -25.267 1.00 75.75 165 PHE A C 1
ATOM 1225 O O . PHE A 1 165 ? 12.830 1.779 -24.486 1.00 75.75 165 PHE A O 1
ATOM 1232 N N . ASP A 1 166 ? 11.077 3.127 -24.829 1.00 76.44 166 ASP A N 1
ATOM 1233 C CA . ASP A 1 166 ? 10.751 3.299 -23.412 1.00 76.44 166 ASP A CA 1
ATOM 1234 C C . ASP A 1 166 ? 10.418 1.966 -22.728 1.00 76.44 166 ASP A C 1
ATOM 1236 O O . ASP A 1 166 ? 10.741 1.781 -21.553 1.00 76.44 166 ASP A O 1
ATOM 1240 N N . SER A 1 167 ? 9.818 1.019 -23.460 1.00 68.75 167 SER A N 1
ATOM 1241 C CA . SER A 1 167 ? 9.401 -0.279 -22.919 1.00 68.75 167 SER A CA 1
ATOM 1242 C C . SER A 1 167 ? 10.551 -1.152 -22.405 1.00 68.75 167 SER A C 1
ATOM 1244 O O . SER A 1 167 ? 10.313 -2.004 -21.550 1.00 68.75 167 SER A O 1
ATOM 1246 N N . TYR A 1 168 ? 11.779 -0.932 -22.885 1.00 66.12 168 TYR A N 1
ATOM 1247 C CA . TYR A 1 168 ? 12.965 -1.646 -22.410 1.00 66.12 168 TYR A CA 1
ATOM 1248 C C . TYR A 1 168 ? 13.943 -0.740 -21.652 1.00 66.12 168 TYR A C 1
ATOM 1250 O O . TYR A 1 168 ? 14.637 -1.211 -20.757 1.00 66.12 168 TYR A O 1
ATOM 1258 N N . ARG A 1 169 ? 14.010 0.565 -21.964 1.00 68.25 169 ARG A N 1
ATOM 1259 C CA . ARG A 1 169 ? 14.945 1.487 -21.291 1.00 68.25 169 ARG A CA 1
ATOM 1260 C C . ARG A 1 169 ? 14.528 1.848 -19.874 1.00 68.25 169 ARG A C 1
ATOM 1262 O O . ARG A 1 169 ? 15.404 2.186 -19.084 1.00 68.25 169 ARG A O 1
ATOM 1269 N N . ARG A 1 170 ? 13.228 1.808 -19.574 1.00 69.62 170 ARG A N 1
ATOM 1270 C CA . ARG A 1 170 ? 12.639 2.312 -18.322 1.00 69.62 170 ARG A CA 1
ATOM 1271 C C . ARG A 1 170 ? 12.110 1.216 -17.401 1.00 69.62 170 ARG A C 1
ATOM 1273 O O . ARG A 1 170 ? 11.317 1.504 -16.508 1.00 69.62 170 ARG A O 1
ATOM 1280 N N . VAL A 1 171 ? 12.469 -0.035 -17.667 1.00 66.50 171 VAL A N 1
ATOM 1281 C CA . VAL A 1 171 ? 11.940 -1.188 -16.945 1.00 66.50 171 VAL A CA 1
ATOM 1282 C C . VAL A 1 171 ? 13.088 -1.976 -16.330 1.00 66.50 171 VAL A C 1
ATOM 1284 O O . VAL A 1 171 ? 13.962 -2.437 -17.056 1.00 66.50 171 VAL A O 1
ATOM 1287 N N . SER A 1 172 ? 13.046 -2.159 -15.013 1.00 67.62 172 SER A N 1
ATOM 1288 C CA . SER A 1 172 ? 13.894 -3.091 -14.269 1.00 67.62 172 SER A CA 1
ATOM 1289 C C . SER A 1 172 ? 13.175 -4.434 -14.147 1.00 67.62 172 SER A C 1
ATOM 1291 O O . SER A 1 172 ? 11.984 -4.490 -13.825 1.00 67.62 172 SER A O 1
ATOM 1293 N N . VAL A 1 173 ? 13.877 -5.527 -14.440 1.00 67.00 173 VAL A N 1
ATOM 1294 C CA . VAL A 1 173 ? 13.314 -6.881 -14.365 1.00 67.00 173 VAL A CA 1
ATOM 1295 C C . VAL A 1 173 ? 13.782 -7.531 -13.068 1.00 67.00 173 VAL A C 1
ATOM 1297 O O . VAL A 1 173 ? 14.970 -7.781 -12.908 1.00 67.00 173 VAL A O 1
ATOM 1300 N N . LEU A 1 174 ? 12.849 -7.804 -12.155 1.00 65.88 174 LEU A N 1
ATOM 1301 C CA . LEU A 1 174 ? 13.106 -8.508 -10.900 1.00 65.88 174 LEU A CA 1
ATOM 1302 C C . LEU A 1 174 ? 12.638 -9.955 -11.040 1.00 65.88 174 LEU A C 1
ATOM 1304 O O . LEU A 1 174 ? 11.446 -10.216 -11.227 1.00 65.88 174 LEU A O 1
ATOM 1308 N N . TYR A 1 175 ? 13.577 -10.890 -10.963 1.00 66.12 175 TYR A N 1
ATOM 1309 C CA . TYR A 1 175 ? 13.313 -12.317 -11.092 1.00 66.12 175 TYR A CA 1
ATOM 1310 C C . TYR A 1 175 ? 13.464 -13.015 -9.743 1.00 66.12 175 TYR A C 1
ATOM 1312 O O . TYR A 1 175 ? 14.512 -12.905 -9.114 1.00 66.12 175 TYR A O 1
ATOM 1320 N N . TYR A 1 176 ? 12.432 -13.757 -9.344 1.00 67.19 176 TYR A N 1
ATOM 1321 C CA . TYR A 1 176 ? 12.421 -14.542 -8.113 1.00 67.19 176 TYR A CA 1
ATOM 1322 C C . TYR A 1 176 ? 12.407 -16.031 -8.430 1.00 67.19 176 TYR A C 1
ATOM 1324 O O . TYR A 1 176 ? 11.448 -16.525 -9.021 1.00 67.19 176 TYR A O 1
ATOM 1332 N N . ASP A 1 177 ? 13.444 -16.745 -8.016 1.00 69.00 177 ASP A N 1
ATOM 1333 C CA . ASP A 1 177 ? 13.433 -18.204 -7.959 1.00 69.00 177 ASP A CA 1
ATOM 1334 C C . ASP A 1 177 ? 13.239 -18.596 -6.496 1.00 69.00 177 ASP A C 1
ATOM 1336 O O . ASP A 1 177 ? 14.142 -18.419 -5.682 1.00 69.00 177 ASP A O 1
ATOM 1340 N N . LEU A 1 178 ? 12.015 -18.982 -6.133 1.00 71.31 178 LEU A N 1
ATOM 1341 C CA . LEU A 1 178 ? 11.666 -19.266 -4.744 1.00 71.31 178 LEU A CA 1
ATOM 1342 C C . LEU A 1 178 ? 11.849 -20.757 -4.477 1.00 71.31 178 LEU A C 1
ATOM 1344 O O . LEU A 1 178 ? 11.232 -21.594 -5.134 1.00 71.31 178 LEU A O 1
ATOM 1348 N N . GLU A 1 179 ? 12.660 -21.085 -3.476 1.00 74.88 179 GLU A N 1
ATOM 1349 C CA . GLU A 1 179 ? 12.689 -22.434 -2.917 1.00 74.88 179 GLU A CA 1
ATOM 1350 C C . GLU A 1 179 ? 11.348 -22.774 -2.256 1.00 74.88 179 GLU A C 1
ATOM 1352 O O . GLU A 1 179 ? 10.585 -21.882 -1.882 1.00 74.88 179 GLU A O 1
ATOM 1357 N N . LYS A 1 180 ? 11.066 -24.068 -2.062 1.00 75.62 180 LYS A N 1
ATOM 1358 C CA . LYS A 1 180 ? 9.769 -24.550 -1.548 1.00 75.62 180 LYS A CA 1
ATOM 1359 C C . LYS A 1 180 ? 9.340 -23.859 -0.249 1.00 75.62 180 LYS A C 1
ATOM 1361 O O . LYS A 1 180 ? 8.170 -23.512 -0.097 1.00 75.62 180 LYS A O 1
ATOM 1366 N N . ASP A 1 181 ? 10.282 -23.631 0.663 1.00 79.88 181 ASP A N 1
ATOM 1367 C CA . ASP A 1 181 ? 9.997 -23.017 1.962 1.00 79.88 181 ASP A CA 1
ATOM 1368 C C . ASP A 1 181 ? 9.675 -21.521 1.828 1.00 79.88 181 ASP A C 1
ATOM 1370 O O . ASP A 1 181 ? 8.724 -21.029 2.447 1.00 79.88 181 ASP A O 1
ATOM 1374 N N . ALA A 1 182 ? 10.404 -20.809 0.962 1.00 77.50 182 ALA A N 1
ATOM 1375 C CA . ALA A 1 182 ? 10.154 -19.406 0.640 1.00 77.50 182 ALA A CA 1
ATOM 1376 C C . ALA A 1 182 ? 8.842 -19.226 -0.144 1.00 77.50 182 ALA A C 1
ATOM 1378 O O . ALA A 1 182 ? 8.065 -18.317 0.151 1.00 77.50 182 ALA A O 1
ATOM 1379 N N . GLU A 1 183 ? 8.547 -20.122 -1.089 1.00 80.75 183 GLU A N 1
ATOM 1380 C CA . GLU A 1 183 ? 7.294 -20.148 -1.848 1.00 80.75 183 GLU A CA 1
ATOM 1381 C C . GLU A 1 183 ? 6.095 -20.353 -0.911 1.00 80.75 183 GLU A C 1
ATOM 1383 O O . GLU A 1 183 ? 5.113 -19.610 -0.976 1.00 80.75 183 GLU A O 1
ATOM 1388 N N . ALA A 1 184 ? 6.192 -21.300 0.027 1.00 88.19 184 ALA A N 1
ATOM 1389 C CA . ALA A 1 184 ? 5.153 -21.547 1.020 1.00 88.19 184 ALA A CA 1
ATOM 1390 C C . ALA A 1 184 ? 4.969 -20.361 1.983 1.00 88.19 184 ALA A C 1
ATOM 1392 O O . ALA A 1 184 ? 3.835 -19.990 2.296 1.00 88.19 184 ALA A O 1
ATOM 1393 N N . ALA A 1 185 ? 6.060 -19.747 2.455 1.00 89.31 185 ALA A N 1
ATOM 1394 C CA . ALA A 1 185 ? 5.999 -18.577 3.332 1.00 89.31 185 ALA A CA 1
ATOM 1395 C C . ALA A 1 185 ? 5.370 -17.366 2.637 1.00 89.31 185 ALA A C 1
ATOM 1397 O O . ALA A 1 185 ? 4.463 -16.738 3.188 1.00 89.31 185 ALA A O 1
ATOM 1398 N N . TYR A 1 186 ? 5.780 -17.095 1.400 1.00 89.62 186 TYR A N 1
ATOM 1399 C CA . TYR A 1 186 ? 5.192 -16.034 0.597 1.00 89.62 186 TYR A CA 1
ATOM 1400 C C . TYR A 1 186 ? 3.725 -16.322 0.252 1.00 89.62 186 TYR A C 1
ATOM 1402 O O . TYR A 1 186 ? 2.883 -15.427 0.290 1.00 89.62 186 TYR A O 1
ATOM 1410 N N . GLY A 1 187 ? 3.370 -17.588 0.020 1.00 92.06 187 GLY A N 1
ATOM 1411 C CA . GLY A 1 187 ? 1.982 -18.012 -0.169 1.00 92.06 187 GLY A CA 1
ATOM 1412 C C . GLY A 1 187 ? 1.091 -17.719 1.029 1.00 92.06 187 GLY A C 1
ATOM 1413 O O . GLY A 1 187 ? -0.028 -17.238 0.850 1.00 92.06 187 GLY A O 1
ATOM 1414 N N . ARG A 1 188 ? 1.599 -17.928 2.252 1.00 95.38 188 ARG A N 1
ATOM 1415 C CA . ARG A 1 188 ? 0.892 -17.540 3.483 1.00 95.38 188 ARG A CA 1
ATOM 1416 C C . ARG A 1 188 ? 0.698 -16.029 3.575 1.00 95.38 188 ARG A C 1
ATOM 1418 O O . ARG A 1 188 ? -0.385 -15.598 3.959 1.00 95.38 188 ARG A O 1
ATOM 1425 N N . LEU A 1 189 ? 1.700 -15.237 3.185 1.00 95.69 189 LEU A N 1
ATOM 1426 C CA . LEU A 1 189 ? 1.586 -13.777 3.150 1.00 95.69 189 LEU A CA 1
ATOM 1427 C C . LEU A 1 189 ? 0.477 -13.331 2.193 1.00 95.69 189 LEU A C 1
ATOM 1429 O O . LEU A 1 189 ? -0.386 -12.542 2.575 1.00 95.69 189 LEU A O 1
ATOM 1433 N N . VAL A 1 190 ? 0.478 -13.862 0.968 1.00 95.88 190 VAL A N 1
ATOM 1434 C CA . VAL A 1 190 ? -0.535 -13.539 -0.043 1.00 95.88 190 VAL A CA 1
ATOM 1435 C C . VAL A 1 190 ? -1.923 -13.966 0.430 1.00 95.88 190 VAL A C 1
ATOM 1437 O O . VAL A 1 190 ? -2.845 -13.161 0.372 1.00 95.88 190 VAL A O 1
ATOM 1440 N N . GLY A 1 191 ? -2.075 -15.177 0.972 1.00 95.94 191 GLY A N 1
ATOM 1441 C CA . GLY A 1 191 ? -3.357 -15.644 1.509 1.00 95.94 191 GLY A CA 1
ATOM 1442 C C . GLY A 1 191 ? -3.871 -14.781 2.667 1.00 95.94 191 GLY A C 1
ATOM 1443 O O . GLY A 1 191 ? -5.044 -14.417 2.694 1.00 95.94 191 GLY A O 1
ATOM 1444 N N . ALA A 1 192 ? -2.996 -14.378 3.592 1.00 96.56 192 ALA A N 1
ATOM 1445 C CA . ALA A 1 192 ? -3.367 -13.470 4.676 1.00 96.56 192 ALA A CA 1
ATOM 1446 C C . ALA A 1 192 ? -3.765 -12.076 4.159 1.0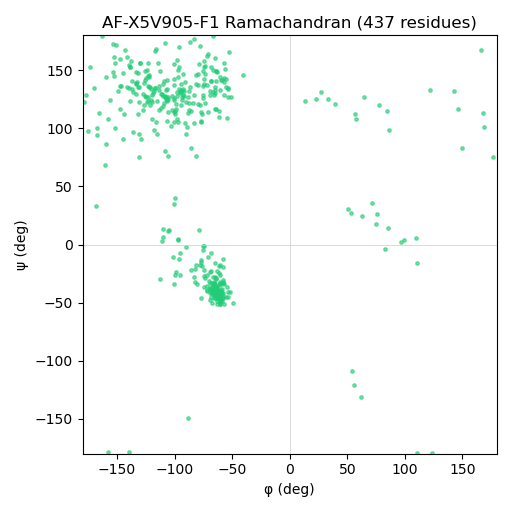0 96.56 192 ALA A C 1
ATOM 1448 O O . ALA A 1 192 ? -4.712 -11.469 4.659 1.00 96.56 192 ALA A O 1
ATOM 1449 N N . PHE A 1 193 ? -3.091 -11.583 3.119 1.00 97.31 193 PHE A N 1
ATOM 1450 C CA . PHE A 1 193 ? -3.434 -10.320 2.473 1.00 97.31 193 PHE A CA 1
ATOM 1451 C C . PHE A 1 193 ? -4.809 -10.345 1.790 1.00 97.31 193 PHE A C 1
ATOM 1453 O O . PHE A 1 193 ? -5.521 -9.338 1.768 1.00 97.31 193 PHE A O 1
ATOM 1460 N N . GLU A 1 194 ? -5.2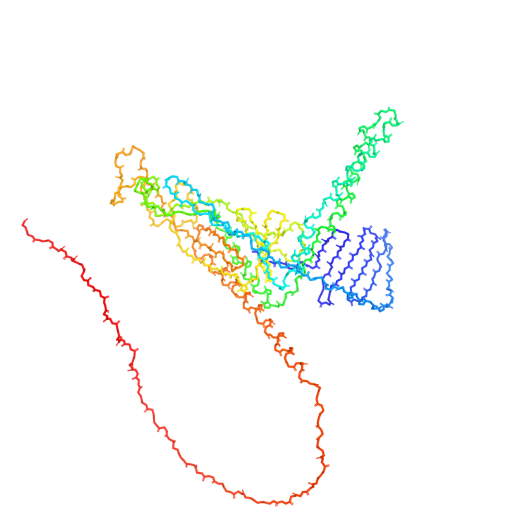19 -11.486 1.241 1.00 95.31 194 GLU A N 1
ATOM 1461 C CA . GLU A 1 194 ? -6.561 -11.637 0.675 1.00 95.31 194 GLU A CA 1
ATOM 1462 C C . GLU A 1 194 ? -7.648 -11.506 1.740 1.00 95.31 194 GLU A C 1
ATOM 1464 O O . GLU A 1 194 ? -8.674 -10.878 1.481 1.00 95.31 194 GLU A O 1
ATOM 1469 N N . THR A 1 195 ? -7.405 -12.006 2.955 1.00 95.19 195 THR A N 1
ATOM 1470 C CA . THR A 1 195 ? -8.308 -11.804 4.097 1.00 95.19 195 THR A CA 1
ATOM 1471 C C . THR A 1 195 ? -8.473 -10.317 4.421 1.00 95.19 195 THR A C 1
ATOM 1473 O O . THR A 1 195 ? -9.601 -9.853 4.593 1.00 95.19 195 THR A O 1
ATOM 1476 N N . LEU A 1 196 ? -7.378 -9.544 4.415 1.00 96.44 196 LEU A N 1
ATOM 1477 C CA . LEU A 1 196 ? -7.425 -8.081 4.574 1.00 96.44 196 LEU A CA 1
ATOM 1478 C C . LEU A 1 196 ? -8.201 -7.412 3.432 1.00 96.44 196 LEU A C 1
ATOM 1480 O O . LEU A 1 196 ? -9.045 -6.541 3.649 1.00 96.44 196 LEU A O 1
ATOM 1484 N N . THR A 1 197 ? -7.958 -7.860 2.201 1.00 95.94 197 THR A N 1
ATOM 1485 C CA . THR A 1 197 ? -8.656 -7.367 1.008 1.00 95.94 197 THR A CA 1
ATOM 1486 C C . THR A 1 197 ? -10.153 -7.690 1.061 1.00 95.94 197 THR A C 1
ATOM 1488 O O . THR A 1 197 ? -10.950 -6.923 0.536 1.00 95.94 197 THR A O 1
ATOM 1491 N N . GLY A 1 198 ? -10.565 -8.765 1.734 1.00 95.00 198 GLY A N 1
ATOM 1492 C CA . GLY A 1 198 ? -11.965 -9.159 1.914 1.00 95.00 198 GLY A CA 1
ATOM 1493 C C . GLY A 1 198 ? -12.764 -8.338 2.937 1.00 95.00 198 GLY A C 1
ATOM 1494 O O . GLY A 1 198 ? -13.948 -8.621 3.128 1.00 95.00 198 GLY A O 1
ATOM 1495 N N . CYS A 1 199 ? -12.158 -7.353 3.608 1.00 96.50 199 CYS A N 1
ATOM 1496 C CA . CYS A 1 199 ? -12.872 -6.442 4.509 1.00 96.50 199 CYS A CA 1
ATOM 1497 C C . CYS A 1 199 ? -13.694 -5.414 3.713 1.00 96.50 199 CYS A C 1
ATOM 1499 O O . CYS A 1 199 ? -13.215 -4.861 2.718 1.00 96.50 199 CYS A O 1
ATOM 1501 N N . ALA A 1 200 ? -14.923 -5.129 4.150 1.00 96.06 200 ALA A N 1
ATOM 1502 C CA . ALA A 1 200 ? -15.796 -4.153 3.497 1.00 96.06 200 ALA A CA 1
ATOM 1503 C C . ALA A 1 200 ? -15.276 -2.721 3.688 1.00 96.06 200 ALA A C 1
ATOM 1505 O O . ALA A 1 200 ? -15.323 -1.912 2.758 1.00 96.06 200 ALA A O 1
ATOM 1506 N N . GLY A 1 201 ? -14.744 -2.424 4.876 1.00 95.38 201 GLY A N 1
ATOM 1507 C CA . GLY A 1 201 ? -14.084 -1.171 5.214 1.00 95.38 201 GLY A CA 1
ATOM 1508 C C . GLY A 1 201 ? -12.569 -1.334 5.302 1.00 95.38 201 GLY A C 1
ATOM 1509 O O . GLY A 1 201 ? -12.072 -2.195 6.028 1.00 95.38 201 GLY A O 1
ATOM 1510 N N . ARG A 1 202 ? -11.838 -0.509 4.547 1.00 96.81 202 ARG A N 1
ATOM 1511 C CA . ARG A 1 202 ? -10.370 -0.432 4.550 1.00 96.81 202 ARG A CA 1
ATOM 1512 C C . ARG A 1 202 ? -9.983 1.035 4.475 1.00 96.81 202 ARG A C 1
ATOM 1514 O O . ARG A 1 202 ? -10.375 1.716 3.521 1.00 96.81 202 ARG A O 1
ATOM 1521 N N . TRP A 1 203 ? -9.205 1.513 5.434 1.00 96.44 203 TRP A N 1
ATOM 1522 C CA . TRP A 1 203 ? -8.787 2.911 5.483 1.00 96.44 203 TRP A CA 1
ATOM 1523 C C . TRP A 1 203 ? -7.295 3.047 5.754 1.00 96.44 203 TRP A C 1
ATOM 1525 O O . TRP A 1 203 ? -6.695 2.227 6.437 1.00 96.44 203 TRP A O 1
ATOM 1535 N N . HIS A 1 204 ? -6.704 4.100 5.207 1.00 96.19 204 HIS A N 1
ATOM 1536 C CA . HIS A 1 204 ? -5.429 4.649 5.645 1.00 96.19 204 HIS A CA 1
ATOM 1537 C C . HIS A 1 204 ? -5.713 5.774 6.636 1.00 96.19 204 HIS A C 1
ATOM 1539 O O . HIS A 1 204 ? -6.572 6.621 6.384 1.00 96.19 204 HIS A O 1
ATOM 1545 N N . VAL A 1 205 ? -5.007 5.768 7.759 1.00 93.94 205 VAL A N 1
ATOM 1546 C CA . VAL A 1 205 ? -5.090 6.819 8.768 1.00 93.94 205 VAL A CA 1
ATOM 1547 C C . VAL A 1 205 ? -3.946 7.797 8.531 1.00 93.94 205 VAL A C 1
ATOM 1549 O O . VAL A 1 205 ? -2.797 7.497 8.841 1.00 93.94 205 VAL A O 1
ATOM 1552 N N . ALA A 1 206 ? -4.273 8.965 7.981 1.00 88.94 206 ALA A N 1
ATOM 1553 C CA . ALA A 1 206 ? -3.291 9.980 7.610 1.00 88.94 206 ALA A CA 1
ATOM 1554 C C . ALA A 1 206 ? -2.830 10.813 8.812 1.00 88.94 206 ALA A C 1
ATOM 1556 O O . ALA A 1 206 ? -1.674 11.222 8.883 1.00 88.94 206 ALA A O 1
ATOM 1557 N N . ALA A 1 207 ? -3.719 11.070 9.773 1.00 85.06 207 ALA A N 1
ATOM 1558 C CA . ALA A 1 207 ? -3.399 11.858 10.956 1.00 85.06 207 ALA A CA 1
ATOM 1559 C C . ALA A 1 207 ? -4.256 11.457 12.158 1.00 85.06 207 ALA A C 1
ATOM 1561 O O . ALA A 1 207 ? -5.371 10.953 12.014 1.00 85.06 207 ALA A O 1
ATOM 1562 N N . GLY A 1 208 ? -3.747 11.733 13.357 1.00 86.31 208 GLY A N 1
ATOM 1563 C CA . GLY A 1 208 ? -4.469 11.520 14.606 1.00 86.31 208 GLY A CA 1
ATOM 1564 C C . GLY A 1 208 ? -4.151 12.589 15.647 1.00 86.31 208 GLY A C 1
ATOM 1565 O O . GLY A 1 208 ? -3.030 13.094 15.705 1.00 86.31 208 GLY A O 1
ATOM 1566 N N . GLY A 1 209 ? -5.128 12.927 16.486 1.00 84.31 209 GLY A N 1
ATOM 1567 C CA . GLY A 1 209 ? -4.999 13.945 17.530 1.00 84.31 209 GLY A CA 1
ATOM 1568 C C . GLY A 1 209 ? -5.821 13.600 18.768 1.00 84.31 209 GLY A C 1
ATOM 1569 O O . GLY A 1 209 ? -6.962 13.159 18.659 1.00 84.31 209 GLY A O 1
ATOM 1570 N N . LYS A 1 210 ? -5.251 13.776 19.965 1.00 85.06 210 LYS A N 1
ATOM 1571 C CA . LYS A 1 210 ? -5.981 13.544 21.222 1.00 85.06 210 LYS A CA 1
ATOM 1572 C C . LYS A 1 210 ? -6.947 14.691 21.489 1.00 85.06 210 LYS A C 1
ATOM 1574 O O . LYS A 1 210 ? -6.581 15.855 21.357 1.00 85.06 210 LYS A O 1
ATOM 1579 N N . ILE A 1 211 ? -8.167 14.363 21.900 1.00 85.12 211 ILE A N 1
ATOM 1580 C CA . ILE A 1 211 ? -9.180 15.363 22.228 1.00 85.12 211 ILE A CA 1
ATOM 1581 C C . ILE A 1 211 ? -9.078 15.703 23.714 1.00 85.12 211 ILE A C 1
ATOM 1583 O O . ILE A 1 211 ? -9.507 14.931 24.566 1.00 85.12 211 ILE A O 1
ATOM 1587 N N . GLU A 1 212 ? -8.519 16.870 24.023 1.00 85.00 212 GLU A N 1
ATOM 1588 C CA . GLU A 1 212 ? -8.336 17.332 25.410 1.00 85.00 212 GLU A CA 1
ATOM 1589 C C . GLU A 1 212 ? -9.427 18.330 25.839 1.00 85.00 212 GLU A C 1
ATOM 1591 O O . GLU A 1 212 ? -9.787 18.426 27.011 1.00 85.00 212 GLU A O 1
ATOM 1596 N N . ASN A 1 213 ? -10.015 19.044 24.876 1.00 85.38 213 ASN A N 1
ATOM 1597 C CA . ASN A 1 213 ? -10.985 20.106 25.127 1.00 85.38 213 ASN A CA 1
ATOM 1598 C C . ASN A 1 213 ? -12.423 19.568 25.224 1.00 85.38 213 ASN A C 1
ATOM 1600 O O . ASN A 1 213 ? -12.897 18.881 24.320 1.00 85.38 213 ASN A O 1
ATOM 1604 N N . LEU A 1 214 ? -13.181 19.979 26.252 1.00 80.94 214 LEU A N 1
ATOM 1605 C CA . LEU A 1 214 ? -14.577 19.546 26.459 1.00 80.94 214 LEU A CA 1
ATOM 1606 C C . LEU A 1 214 ? -15.498 19.894 25.276 1.00 80.94 214 LEU A C 1
ATOM 1608 O O . LEU A 1 214 ? -16.381 19.117 24.914 1.00 80.94 214 LEU A O 1
ATOM 1612 N N . THR A 1 215 ? -15.303 21.064 24.665 1.00 81.00 215 THR A N 1
ATOM 1613 C CA . THR A 1 215 ? -16.080 21.488 23.492 1.00 81.00 215 THR A CA 1
ATOM 1614 C C . THR A 1 215 ? -15.813 20.577 22.295 1.00 81.00 215 THR A C 1
ATOM 1616 O O . THR A 1 215 ? -16.758 20.161 21.627 1.00 81.00 215 THR A O 1
ATOM 1619 N N . ALA A 1 216 ? -14.547 20.222 22.055 1.00 80.25 216 ALA A N 1
ATOM 1620 C CA . ALA A 1 216 ? -14.162 19.296 20.994 1.00 80.25 216 ALA A CA 1
ATOM 1621 C C . ALA A 1 216 ? -14.677 17.877 21.284 1.00 80.25 216 ALA A C 1
ATOM 1623 O O . ALA A 1 216 ? -15.211 17.231 20.388 1.00 80.25 216 ALA A O 1
ATOM 1624 N N . TRP A 1 217 ? -14.634 17.431 22.543 1.00 85.50 217 TRP A N 1
ATOM 1625 C CA . TRP A 1 217 ? -15.199 16.150 22.980 1.00 85.50 217 TRP A CA 1
ATOM 1626 C C . TRP A 1 217 ? -16.704 16.054 22.683 1.00 85.50 217 TRP A C 1
ATOM 1628 O O . TRP A 1 217 ? -17.157 15.079 22.086 1.00 85.50 217 TRP A O 1
ATOM 1638 N N . LYS A 1 218 ? -17.481 17.103 22.997 1.00 81.50 218 LYS A N 1
ATOM 1639 C CA . LYS A 1 218 ? -18.924 17.159 22.690 1.00 81.50 218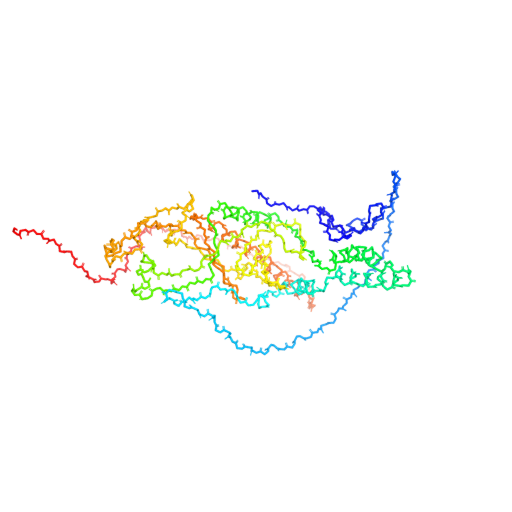 LYS A CA 1
ATOM 1640 C C . LYS A 1 218 ? -19.241 17.200 21.194 1.00 81.50 218 LYS A C 1
ATOM 1642 O O . LYS A 1 218 ? -20.277 16.680 20.784 1.00 81.50 218 LYS A O 1
ATOM 1647 N N . ARG A 1 219 ? -18.401 17.862 20.393 1.00 82.38 219 ARG A N 1
ATOM 1648 C CA . ARG A 1 219 ? -18.569 17.934 18.931 1.00 82.38 219 ARG A CA 1
ATOM 1649 C C . ARG A 1 219 ? -18.223 16.615 18.244 1.00 82.38 219 ARG A C 1
ATOM 1651 O O . ARG A 1 219 ? -18.830 16.293 17.234 1.00 82.38 219 ARG A O 1
ATOM 1658 N N . ASN A 1 220 ? -17.321 15.838 18.836 1.00 84.94 220 ASN A N 1
ATOM 1659 C CA . ASN A 1 220 ? -16.868 14.549 18.323 1.00 84.94 220 ASN A CA 1
ATOM 1660 C C . ASN A 1 220 ? -17.537 13.361 19.037 1.00 84.94 220 ASN A C 1
ATOM 1662 O O . ASN A 1 220 ? -16.896 12.338 19.266 1.00 84.94 220 ASN A O 1
ATOM 1666 N N . ALA A 1 221 ? -18.811 13.501 19.428 1.00 82.44 221 ALA A N 1
ATOM 1667 C CA . ALA A 1 221 ? -19.632 12.426 20.005 1.00 82.44 221 ALA A CA 1
ATOM 1668 C C . ALA A 1 221 ? -19.008 11.690 21.214 1.00 82.44 221 ALA A C 1
ATOM 1670 O O . ALA A 1 221 ? -19.319 10.529 21.492 1.00 82.44 221 ALA A O 1
ATOM 1671 N N . GLY A 1 222 ? -18.133 12.375 21.952 1.00 77.44 222 GLY A N 1
ATOM 1672 C CA . GLY A 1 222 ? -17.443 11.841 23.118 1.00 77.44 222 GLY A CA 1
ATOM 1673 C C . GLY A 1 222 ? -16.158 11.054 22.832 1.00 77.44 222 GLY A C 1
ATOM 1674 O O . GLY A 1 222 ? -15.670 10.361 23.726 1.00 77.44 222 GLY A O 1
ATOM 1675 N N . ALA A 1 223 ? -15.600 11.147 21.620 1.00 82.12 223 ALA A N 1
ATOM 1676 C CA . ALA A 1 223 ? -14.335 10.507 21.263 1.00 82.12 223 ALA A CA 1
ATOM 1677 C C . ALA A 1 223 ? -13.160 10.998 22.130 1.00 82.12 223 ALA A C 1
ATOM 1679 O O . ALA A 1 223 ? -13.063 12.177 22.468 1.00 82.12 223 ALA A O 1
ATOM 1680 N N . SER A 1 224 ? -12.226 10.098 22.442 1.00 83.19 224 SER A N 1
ATOM 1681 C CA . SER A 1 224 ? -10.948 10.433 23.092 1.00 83.19 224 SER A CA 1
ATOM 1682 C C . SER A 1 224 ? -9.865 10.857 22.093 1.00 83.19 224 SER A C 1
ATOM 1684 O O . SER A 1 224 ? -8.910 11.547 22.456 1.00 83.19 224 SER A O 1
ATOM 1686 N N . MET A 1 225 ? -10.008 10.459 20.829 1.00 87.06 225 MET A N 1
ATOM 1687 C CA . MET A 1 225 ? -9.060 10.732 19.755 1.00 87.06 225 MET A CA 1
ATOM 1688 C C . MET A 1 225 ? -9.815 11.040 18.462 1.00 87.06 225 MET A C 1
ATOM 1690 O O . MET A 1 225 ? -10.772 10.348 18.119 1.00 87.06 225 MET A O 1
ATOM 1694 N N . LEU A 1 226 ? -9.377 12.080 17.758 1.00 88.75 226 LEU A N 1
ATOM 1695 C CA . LEU A 1 226 ? -9.813 12.412 16.410 1.00 88.75 226 LEU A CA 1
ATOM 1696 C C . LEU A 1 226 ? -8.838 11.792 15.409 1.00 88.75 226 LEU A C 1
ATOM 1698 O O . LEU A 1 226 ? -7.624 11.820 15.623 1.00 88.75 226 LEU A O 1
ATOM 1702 N N . VAL A 1 227 ? -9.365 11.232 14.325 1.00 89.56 227 VAL A N 1
ATOM 1703 C CA . VAL A 1 227 ? -8.586 10.514 13.313 1.00 89.56 227 VAL A CA 1
ATOM 1704 C C . VAL A 1 227 ? -9.014 10.980 11.922 1.00 89.56 227 VAL A C 1
ATOM 1706 O O . VAL A 1 227 ? -10.206 10.978 11.621 1.00 89.56 227 VAL A O 1
ATOM 1709 N N . ASP A 1 228 ? -8.054 11.356 11.073 1.00 88.06 228 ASP A N 1
ATOM 1710 C CA . ASP A 1 228 ? -8.282 11.570 9.638 1.00 88.06 228 ASP A CA 1
ATOM 1711 C C . ASP A 1 228 ? -8.068 10.245 8.897 1.00 88.06 228 ASP A C 1
ATOM 1713 O O . ASP A 1 228 ? -6.930 9.816 8.673 1.00 88.06 228 ASP A O 1
ATOM 1717 N N . LYS A 1 229 ? -9.175 9.578 8.555 1.00 90.56 229 LYS A N 1
ATOM 1718 C CA . LYS A 1 229 ? -9.181 8.298 7.841 1.00 90.56 229 LYS A CA 1
ATOM 1719 C C . LYS A 1 229 ? -9.643 8.480 6.396 1.00 90.56 229 LYS A C 1
ATOM 1721 O O . LYS A 1 229 ? -10.680 9.085 6.129 1.00 90.56 229 LYS A O 1
ATOM 1726 N N . LYS A 1 230 ? -8.915 7.889 5.447 1.00 92.75 230 LYS A N 1
ATOM 1727 C CA . LYS A 1 230 ? -9.217 7.929 4.007 1.00 92.75 230 LYS A CA 1
ATOM 1728 C C . LYS A 1 230 ? -9.364 6.509 3.471 1.00 92.75 230 LYS A C 1
ATOM 1730 O O . LYS A 1 230 ? -8.547 5.661 3.821 1.00 92.75 230 LYS A O 1
ATOM 1735 N N . PRO A 1 231 ? -10.378 6.203 2.640 1.00 94.56 231 PRO A N 1
ATOM 1736 C CA . PRO A 1 231 ? -10.501 4.878 2.040 1.00 94.56 231 PRO A CA 1
ATOM 1737 C C . PRO A 1 231 ? -9.211 4.479 1.319 1.00 94.56 231 PRO A C 1
ATOM 1739 O O . PRO A 1 231 ? -8.653 5.277 0.565 1.00 94.56 231 PRO A O 1
ATOM 1742 N N . THR A 1 232 ? -8.746 3.251 1.543 1.00 95.50 232 THR A N 1
ATOM 1743 C CA . THR A 1 232 ? -7.555 2.720 0.871 1.00 95.50 232 THR A CA 1
ATOM 1744 C C . THR A 1 232 ? -7.891 1.549 -0.046 1.00 95.50 232 THR A C 1
ATOM 1746 O O . THR A 1 232 ? -8.902 0.861 0.114 1.00 95.50 232 THR A O 1
ATOM 1749 N N . THR A 1 233 ? -7.023 1.335 -1.033 1.00 94.75 233 THR A N 1
ATOM 1750 C CA . THR A 1 233 ? -7.102 0.228 -1.979 1.00 94.75 233 THR A CA 1
ATOM 1751 C C . THR A 1 233 ? -6.005 -0.790 -1.681 1.00 94.75 233 THR A C 1
ATOM 1753 O O . THR A 1 233 ? -4.819 -0.454 -1.629 1.00 94.75 233 THR A O 1
ATOM 1756 N N . LEU A 1 234 ? -6.423 -2.045 -1.523 1.00 96.25 234 LEU A N 1
ATOM 1757 C CA . LEU A 1 234 ? -5.563 -3.219 -1.449 1.00 96.25 234 LEU A CA 1
ATOM 1758 C C . LEU A 1 234 ? -5.711 -3.990 -2.762 1.00 96.25 234 LEU A C 1
ATOM 1760 O O . LEU A 1 234 ? -6.825 -4.340 -3.151 1.00 96.25 234 LEU A O 1
ATOM 1764 N N . THR A 1 235 ? -4.606 -4.233 -3.462 1.00 95.06 235 THR A N 1
ATOM 1765 C CA . THR A 1 235 ? -4.601 -4.978 -4.734 1.00 95.06 235 THR A CA 1
ATOM 1766 C C . THR A 1 235 ? -3.370 -5.859 -4.841 1.00 95.06 235 THR A C 1
ATOM 1768 O O . THR A 1 235 ? -2.413 -5.657 -4.109 1.00 95.06 235 THR A O 1
ATOM 1771 N N . SER A 1 236 ? -3.337 -6.779 -5.800 1.00 93.50 236 SER A N 1
ATOM 1772 C CA . SER A 1 236 ? -2.085 -7.402 -6.240 1.00 93.50 236 SER A CA 1
ATOM 1773 C C . SER A 1 236 ? -1.598 -6.686 -7.496 1.00 93.50 236 SER A C 1
ATOM 1775 O O . SER A 1 236 ? -2.206 -6.811 -8.560 1.00 93.50 236 SER A O 1
ATOM 1777 N N . SER A 1 237 ? -0.536 -5.891 -7.385 1.00 93.12 237 SER A N 1
ATOM 1778 C CA . SER A 1 237 ? -0.058 -5.055 -8.490 1.00 93.12 237 SER A CA 1
ATOM 1779 C C . SER A 1 237 ? 1.459 -4.877 -8.463 1.00 93.12 237 SER A C 1
ATOM 1781 O O . SER A 1 237 ? 2.102 -5.085 -7.443 1.00 93.12 237 SER A O 1
ATOM 1783 N N . LEU A 1 238 ? 2.045 -4.512 -9.606 1.00 85.31 238 LEU A N 1
ATOM 1784 C CA . LEU A 1 238 ? 3.475 -4.223 -9.734 1.00 85.31 238 LEU A CA 1
ATOM 1785 C C . LEU A 1 238 ? 3.703 -2.737 -10.041 1.00 85.31 238 LEU A C 1
ATOM 1787 O O . LEU A 1 238 ? 2.903 -2.130 -10.766 1.00 85.31 238 LEU A O 1
ATOM 1791 N N . PRO A 1 239 ? 4.834 -2.157 -9.599 1.00 84.62 239 PRO A N 1
ATOM 1792 C CA . PRO A 1 239 ? 5.254 -0.841 -10.053 1.00 84.62 239 PRO A CA 1
ATOM 1793 C C . PRO A 1 239 ? 5.391 -0.783 -11.576 1.00 84.62 239 PRO A C 1
ATOM 1795 O O . PRO A 1 239 ? 5.872 -1.715 -12.218 1.00 84.62 239 PRO A O 1
ATOM 1798 N N . LYS A 1 240 ? 5.036 0.356 -12.185 1.00 83.25 240 LYS A N 1
ATOM 1799 C CA . LYS A 1 240 ? 5.051 0.510 -13.654 1.00 83.25 240 LYS A CA 1
ATOM 1800 C C . LYS A 1 240 ? 6.427 0.252 -14.279 1.00 83.25 240 LYS A C 1
ATOM 1802 O O . LYS A 1 240 ? 6.479 -0.266 -15.397 1.00 83.25 240 LYS A O 1
ATOM 1807 N N . VAL A 1 241 ? 7.498 0.591 -13.560 1.00 76.38 241 VAL A N 1
ATOM 1808 C CA . VAL A 1 241 ? 8.902 0.416 -13.977 1.00 76.38 241 VAL A CA 1
ATOM 1809 C C . VAL A 1 241 ? 9.503 -0.923 -13.574 1.00 76.38 241 VAL A C 1
ATOM 1811 O O . VAL A 1 241 ? 10.637 -1.194 -13.935 1.00 76.38 241 VAL A O 1
ATOM 1814 N N . VAL A 1 242 ? 8.761 -1.782 -12.875 1.00 76.12 242 VAL A N 1
ATOM 1815 C CA . VAL A 1 242 ? 9.235 -3.115 -12.504 1.00 76.12 242 VAL A CA 1
ATOM 1816 C C . VAL A 1 242 ? 8.466 -4.170 -13.293 1.00 76.12 242 VAL A C 1
ATOM 1818 O O . VAL A 1 242 ? 7.250 -4.086 -13.495 1.00 76.12 242 VAL A O 1
ATOM 1821 N N . ARG A 1 243 ? 9.172 -5.186 -13.782 1.00 75.44 243 ARG A N 1
ATOM 1822 C CA . ARG A 1 243 ? 8.563 -6.419 -14.290 1.00 75.44 243 ARG A CA 1
ATOM 1823 C C . ARG A 1 243 ? 9.066 -7.581 -13.462 1.00 75.44 243 ARG A C 1
ATOM 1825 O O . ARG A 1 243 ? 10.268 -7.735 -13.310 1.00 75.44 243 ARG A O 1
ATOM 1832 N N . SER A 1 244 ? 8.142 -8.391 -12.963 1.00 71.56 244 SER A N 1
ATOM 1833 C CA . SER A 1 244 ? 8.472 -9.566 -12.168 1.00 71.56 244 SER A CA 1
ATOM 1834 C C . SER A 1 244 ? 7.614 -10.767 -12.550 1.00 71.56 244 SER A C 1
ATOM 1836 O O . SER A 1 244 ? 6.556 -10.627 -13.173 1.00 71.56 244 SER A O 1
ATOM 1838 N N . ASN A 1 245 ? 8.115 -11.961 -12.233 1.00 74.38 245 ASN A N 1
ATOM 1839 C CA . ASN A 1 245 ? 7.402 -13.227 -12.389 1.00 74.38 245 ASN A CA 1
ATOM 1840 C C . ASN A 1 245 ? 6.378 -13.433 -11.274 1.00 74.38 245 ASN A C 1
ATOM 1842 O O . ASN A 1 245 ? 5.467 -14.239 -11.458 1.00 74.38 245 ASN A O 1
ATOM 1846 N N . VAL A 1 246 ? 6.503 -12.693 -10.174 1.00 76.38 246 VAL A N 1
ATOM 1847 C CA . VAL A 1 246 ? 5.562 -12.671 -9.056 1.00 76.38 246 VAL A CA 1
ATOM 1848 C C . VAL A 1 246 ? 4.782 -11.356 -9.089 1.00 76.38 246 VAL A C 1
ATOM 1850 O O . VAL A 1 246 ? 5.318 -10.310 -9.449 1.00 76.38 246 VAL A O 1
ATOM 1853 N N . THR A 1 247 ? 3.488 -11.405 -8.766 1.00 89.81 247 THR A N 1
ATOM 1854 C CA . THR A 1 247 ? 2.659 -10.199 -8.601 1.00 89.81 247 THR A CA 1
ATOM 1855 C C . THR A 1 247 ? 2.404 -9.995 -7.110 1.00 89.81 247 THR A C 1
ATOM 1857 O O . THR A 1 247 ? 1.637 -10.770 -6.539 1.00 89.81 247 THR A O 1
ATOM 1860 N N . PRO A 1 248 ? 3.050 -9.006 -6.472 1.00 92.50 248 PRO A N 1
ATOM 1861 C CA . PRO A 1 248 ? 2.993 -8.852 -5.032 1.00 92.50 248 PRO A CA 1
ATOM 1862 C C . PRO A 1 248 ? 1.685 -8.204 -4.570 1.00 92.50 248 PRO A C 1
ATOM 1864 O O . PRO A 1 248 ? 1.066 -7.441 -5.324 1.00 92.50 248 PRO A O 1
ATOM 1867 N N . PRO A 1 249 ? 1.276 -8.457 -3.318 1.00 97.00 249 PRO A N 1
ATOM 1868 C CA . PRO A 1 249 ? 0.327 -7.610 -2.614 1.00 97.00 249 PRO A CA 1
ATOM 1869 C C . PRO A 1 249 ? 0.791 -6.153 -2.562 1.00 97.00 249 PRO A C 1
ATOM 1871 O O . PRO A 1 249 ? 1.978 -5.876 -2.387 1.00 97.00 249 PRO A O 1
ATOM 1874 N N . SER A 1 250 ? -0.145 -5.216 -2.680 1.00 97.00 250 SER A N 1
ATOM 1875 C CA . SER A 1 250 ? 0.126 -3.784 -2.633 1.00 97.00 250 SER A CA 1
ATOM 1876 C C . SER A 1 250 ? -0.932 -3.013 -1.847 1.00 97.00 250 SER A C 1
ATOM 1878 O O . SER A 1 250 ? -2.127 -3.201 -2.089 1.00 97.00 250 SER A O 1
ATOM 1880 N N . ILE A 1 251 ? -0.493 -2.100 -0.977 1.00 96.88 251 ILE A N 1
ATOM 1881 C CA . ILE A 1 251 ? -1.354 -1.226 -0.162 1.00 96.88 251 ILE A CA 1
ATOM 1882 C C . ILE A 1 251 ? -1.075 0.231 -0.520 1.00 96.88 251 ILE A C 1
ATOM 1884 O O . ILE A 1 251 ? 0.078 0.662 -0.523 1.00 96.88 251 ILE A O 1
ATOM 1888 N N . HIS A 1 252 ? -2.128 0.998 -0.792 1.00 95.94 252 HIS A N 1
ATOM 1889 C CA . HIS A 1 252 ? -2.034 2.449 -0.937 1.00 95.94 252 HIS A CA 1
ATOM 1890 C C . HIS A 1 252 ? -2.086 3.134 0.440 1.00 95.94 252 HIS A C 1
ATOM 1892 O O . HIS A 1 252 ? -2.998 2.893 1.224 1.00 95.94 252 HIS A O 1
ATOM 1898 N N . VAL A 1 253 ? -1.143 4.013 0.752 1.00 93.00 253 VAL A N 1
ATOM 1899 C CA . VAL A 1 253 ? -1.110 4.757 2.023 1.00 93.00 253 VAL A CA 1
ATOM 1900 C C . VAL A 1 253 ? -0.760 6.212 1.726 1.00 93.00 253 VAL A C 1
ATOM 1902 O O . VAL A 1 253 ? 0.383 6.569 1.452 1.00 93.00 253 VAL A O 1
ATOM 1905 N N . GLY A 1 254 ? -1.789 7.056 1.635 1.00 88.75 254 GLY A N 1
ATOM 1906 C CA . GLY A 1 254 ? -1.639 8.445 1.201 1.00 88.75 254 GLY A CA 1
ATOM 1907 C C . GLY A 1 254 ? -0.971 8.569 -0.176 1.00 88.75 254 GLY A C 1
ATOM 1908 O O . GLY A 1 254 ? -1.477 8.057 -1.179 1.00 88.75 254 GLY A O 1
ATOM 1909 N N . ARG A 1 255 ? 0.171 9.269 -0.230 1.00 89.25 255 ARG A N 1
ATOM 1910 C CA . ARG A 1 255 ? 0.982 9.437 -1.455 1.00 89.25 255 ARG A CA 1
ATOM 1911 C C . ARG A 1 255 ? 1.823 8.208 -1.811 1.00 89.25 255 ARG A C 1
ATOM 1913 O O . ARG A 1 255 ? 2.328 8.123 -2.936 1.00 89.25 255 ARG A O 1
ATOM 1920 N N . GLN A 1 256 ? 1.978 7.282 -0.868 1.00 93.19 256 GLN A N 1
ATOM 1921 C CA . GLN A 1 256 ? 2.861 6.136 -0.994 1.00 93.19 256 GLN A CA 1
ATOM 1922 C C . GLN A 1 256 ? 2.096 4.868 -1.373 1.00 93.19 256 GLN A C 1
ATOM 1924 O O . GLN A 1 256 ? 0.898 4.717 -1.123 1.00 93.19 256 GLN A O 1
ATOM 1929 N N . VAL A 1 257 ? 2.801 3.931 -2.000 1.00 95.69 257 VAL A N 1
ATOM 1930 C CA . VAL A 1 257 ? 2.294 2.583 -2.267 1.00 95.69 257 VAL A CA 1
ATOM 1931 C C . VAL A 1 257 ? 3.342 1.578 -1.824 1.00 95.69 257 VAL A C 1
ATOM 1933 O O . VAL A 1 257 ? 4.477 1.621 -2.302 1.00 95.69 257 VAL A O 1
ATOM 1936 N N . LEU A 1 258 ? 2.956 0.678 -0.924 1.00 96.44 258 LEU A N 1
ATOM 1937 C CA . LEU A 1 258 ? 3.800 -0.406 -0.431 1.00 96.44 258 LEU A CA 1
ATOM 1938 C C . LEU A 1 258 ? 3.551 -1.631 -1.299 1.00 96.44 258 LEU A C 1
ATOM 1940 O O . LEU A 1 258 ? 2.401 -2.034 -1.450 1.00 96.44 258 LEU A O 1
ATOM 1944 N N . PHE A 1 259 ? 4.607 -2.231 -1.836 1.00 95.19 259 PHE A N 1
ATOM 1945 C CA . PHE A 1 259 ? 4.569 -3.489 -2.577 1.00 95.19 259 PHE A CA 1
ATOM 1946 C C . PHE A 1 259 ? 5.328 -4.553 -1.782 1.00 95.19 259 PHE A C 1
ATOM 1948 O O . PHE A 1 259 ? 6.536 -4.437 -1.588 1.00 95.19 259 PHE A O 1
ATOM 1955 N N . PHE A 1 260 ? 4.630 -5.590 -1.330 1.00 94.50 260 PHE A N 1
ATOM 1956 C CA . PHE A 1 260 ? 5.189 -6.666 -0.511 1.00 94.50 260 PHE A CA 1
ATOM 1957 C C . PHE A 1 260 ? 5.820 -7.740 -1.410 1.00 94.50 260 PHE A C 1
ATOM 1959 O O . PHE A 1 260 ? 5.184 -8.733 -1.782 1.00 94.50 260 PHE A O 1
ATOM 1966 N N . MET A 1 261 ? 7.067 -7.503 -1.822 1.00 86.88 261 MET A N 1
ATOM 1967 C CA . MET A 1 261 ? 7.861 -8.428 -2.639 1.00 86.88 261 MET A CA 1
ATOM 1968 C C . MET A 1 261 ? 8.278 -9.656 -1.809 1.00 86.88 261 MET A C 1
ATOM 1970 O O . MET A 1 261 ? 8.184 -9.617 -0.588 1.00 86.88 261 MET A O 1
ATOM 1974 N N . PRO A 1 262 ? 8.725 -10.770 -2.408 1.00 85.75 262 PRO A N 1
ATOM 1975 C CA . PRO A 1 262 ? 9.155 -11.938 -1.633 1.00 85.75 262 PRO A CA 1
ATOM 1976 C C . PRO A 1 262 ? 10.295 -11.677 -0.640 1.00 85.75 262 PRO A C 1
ATOM 1978 O O . PRO A 1 262 ? 10.310 -12.288 0.420 1.00 85.75 262 PRO A O 1
ATOM 1981 N N . ASP A 1 263 ? 11.201 -10.752 -0.956 1.00 77.88 263 ASP A N 1
ATOM 1982 C CA . ASP A 1 263 ? 12.421 -10.421 -0.209 1.00 77.88 263 ASP A CA 1
ATOM 1983 C C . ASP A 1 263 ? 12.307 -9.163 0.675 1.00 77.88 263 ASP A C 1
ATOM 1985 O O . ASP A 1 263 ? 12.880 -9.109 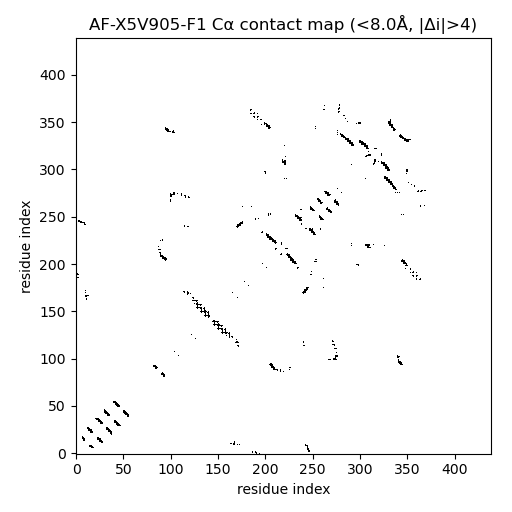1.767 1.00 77.88 263 ASP A O 1
ATOM 1989 N N . LEU A 1 264 ? 11.540 -8.166 0.224 1.00 86.00 264 LEU A N 1
ATOM 1990 C CA . LEU A 1 264 ? 11.432 -6.843 0.848 1.00 86.00 264 LEU A CA 1
ATOM 1991 C C . LEU A 1 264 ? 10.071 -6.174 0.610 1.00 86.00 264 LEU A C 1
ATOM 1993 O O . LEU A 1 264 ? 9.269 -6.605 -0.218 1.00 86.00 264 LEU A O 1
ATOM 1997 N N . VAL A 1 265 ? 9.830 -5.050 1.282 1.00 90.94 265 VAL A N 1
ATOM 1998 C CA . VAL A 1 265 ? 8.738 -4.126 0.960 1.00 90.94 265 VAL A CA 1
ATOM 1999 C C . VAL A 1 265 ? 9.283 -2.959 0.147 1.00 90.94 265 VAL A C 1
ATOM 2001 O O . VAL A 1 265 ? 10.076 -2.157 0.637 1.00 90.94 265 VAL A O 1
ATOM 2004 N N . LEU A 1 266 ? 8.848 -2.847 -1.106 1.00 88.94 266 LEU A N 1
ATOM 2005 C CA . LEU A 1 266 ? 9.207 -1.737 -1.981 1.00 88.94 266 LEU A CA 1
ATOM 2006 C C . LEU A 1 266 ? 8.209 -0.599 -1.757 1.00 88.94 266 LEU A C 1
ATOM 2008 O O . LEU A 1 266 ? 7.006 -0.775 -1.945 1.00 88.94 266 LEU A O 1
ATOM 2012 N N . VAL A 1 267 ? 8.703 0.575 -1.380 1.00 93.44 267 VAL A N 1
ATOM 2013 C CA . VAL A 1 267 ? 7.890 1.754 -1.069 1.00 93.44 267 VAL A CA 1
ATOM 2014 C C . VAL A 1 267 ? 8.008 2.740 -2.220 1.00 93.44 267 VAL A C 1
ATOM 2016 O O . VAL A 1 267 ? 9.080 3.272 -2.495 1.00 93.44 267 VAL A O 1
ATOM 2019 N N . LYS A 1 268 ? 6.909 2.985 -2.928 1.00 92.75 268 LYS A N 1
ATOM 2020 C CA . LYS A 1 268 ? 6.862 3.967 -4.011 1.00 92.75 268 LYS A CA 1
ATOM 2021 C C . LYS A 1 268 ? 6.281 5.272 -3.499 1.00 92.75 268 LYS A C 1
ATOM 2023 O O . LYS A 1 268 ? 5.142 5.283 -3.054 1.00 92.75 268 LYS A O 1
ATOM 2028 N N . ASP A 1 269 ? 6.982 6.370 -3.736 1.00 90.56 269 ASP A N 1
ATOM 2029 C CA . ASP A 1 269 ? 6.505 7.722 -3.467 1.00 90.56 269 ASP A CA 1
ATOM 2030 C C . ASP A 1 269 ? 6.740 8.611 -4.693 1.00 90.56 269 ASP A C 1
ATOM 2032 O O . ASP A 1 269 ? 7.873 8.854 -5.112 1.00 90.56 269 ASP A O 1
ATOM 2036 N N . GLY A 1 270 ? 5.658 9.046 -5.343 1.00 86.44 270 GLY A N 1
ATOM 2037 C CA . GLY A 1 270 ? 5.746 9.844 -6.566 1.00 86.44 270 GLY A CA 1
ATOM 2038 C C . GLY A 1 270 ? 6.610 9.187 -7.655 1.00 86.44 270 GLY A C 1
ATOM 2039 O O . GLY A 1 270 ? 6.197 8.195 -8.274 1.00 86.44 270 GLY A O 1
ATOM 2040 N N . ASN A 1 271 ? 7.790 9.771 -7.899 1.00 82.25 271 ASN A N 1
ATOM 2041 C CA . ASN A 1 271 ? 8.784 9.334 -8.886 1.00 82.25 271 ASN A CA 1
ATOM 2042 C C . ASN A 1 271 ? 10.016 8.645 -8.263 1.00 82.25 271 ASN A C 1
ATOM 2044 O O . ASN A 1 271 ? 11.014 8.466 -8.957 1.00 82.25 271 ASN A O 1
ATOM 2048 N N . ARG A 1 272 ? 9.967 8.300 -6.974 1.00 86.25 272 ARG A N 1
ATOM 2049 C CA . ARG A 1 272 ? 11.060 7.669 -6.231 1.00 86.25 272 ARG A CA 1
ATOM 2050 C C . ARG A 1 272 ? 10.606 6.351 -5.615 1.00 86.25 272 ARG A C 1
ATOM 2052 O O . ARG A 1 272 ? 9.415 6.132 -5.380 1.00 86.25 272 ARG A O 1
ATOM 2059 N N . TYR A 1 273 ? 11.580 5.494 -5.357 1.00 85.19 273 TYR A N 1
ATOM 2060 C CA . TYR A 1 273 ? 11.415 4.225 -4.674 1.00 85.19 273 TYR A CA 1
ATOM 2061 C C . TYR A 1 273 ? 12.384 4.143 -3.496 1.00 85.19 273 TYR A C 1
ATOM 2063 O O . TYR A 1 273 ? 13.551 4.524 -3.627 1.00 85.19 273 TYR A O 1
ATOM 2071 N N . GLY A 1 274 ? 11.874 3.615 -2.390 1.00 86.12 274 GLY A N 1
ATOM 2072 C CA . GLY A 1 274 ? 12.602 3.125 -1.226 1.00 86.12 274 GLY A CA 1
ATOM 2073 C C . GLY A 1 274 ? 12.361 1.627 -1.050 1.00 86.12 274 GLY A C 1
ATOM 2074 O O . GLY A 1 274 ? 11.453 1.062 -1.665 1.00 86.12 274 GLY A O 1
ATOM 2075 N N . ALA A 1 275 ? 13.154 0.977 -0.211 1.00 84.12 275 ALA A N 1
ATOM 2076 C CA . ALA A 1 275 ? 13.001 -0.430 0.130 1.00 84.12 275 ALA A CA 1
ATOM 2077 C C . ALA A 1 275 ? 13.193 -0.637 1.636 1.00 84.12 275 ALA A C 1
ATOM 2079 O O . ALA A 1 275 ? 14.058 -0.024 2.257 1.00 84.12 275 ALA A O 1
ATOM 2080 N N . VAL A 1 276 ? 12.379 -1.515 2.214 1.00 86.25 276 VAL A N 1
ATOM 2081 C CA . VAL A 1 276 ? 12.468 -1.921 3.618 1.00 86.25 276 VAL A CA 1
ATOM 2082 C C . VAL A 1 276 ? 12.523 -3.442 3.660 1.00 86.25 276 VAL A C 1
ATOM 2084 O O . VAL A 1 276 ? 11.565 -4.104 3.259 1.00 86.25 276 VAL A O 1
ATOM 2087 N N . GLY A 1 277 ? 13.634 -4.006 4.127 1.00 85.12 277 GLY A N 1
ATOM 2088 C CA . GLY A 1 277 ? 13.748 -5.446 4.338 1.00 85.12 277 GLY A CA 1
ATOM 2089 C C . GLY A 1 277 ? 12.779 -5.935 5.419 1.00 85.12 277 GLY A C 1
ATOM 2090 O O . GLY A 1 277 ? 12.478 -5.222 6.379 1.00 85.12 277 GLY A O 1
ATOM 2091 N N . TYR A 1 278 ? 12.300 -7.177 5.308 1.00 87.44 278 TYR A N 1
ATOM 2092 C CA . TYR A 1 278 ? 11.381 -7.739 6.310 1.00 87.44 278 TYR A CA 1
ATOM 2093 C C . TYR A 1 278 ? 11.990 -7.836 7.713 1.00 87.44 278 TYR A C 1
ATOM 2095 O O . TYR A 1 278 ? 11.257 -7.820 8.697 1.00 87.44 278 TYR A O 1
ATOM 2103 N N . ALA A 1 279 ? 13.320 -7.909 7.821 1.00 86.88 279 ALA A N 1
ATOM 2104 C CA . ALA A 1 279 ? 14.015 -7.924 9.105 1.00 86.88 279 ALA A CA 1
ATOM 2105 C C . ALA A 1 279 ? 13.836 -6.625 9.908 1.00 86.88 279 ALA A C 1
ATOM 2107 O O . ALA A 1 279 ? 13.825 -6.706 11.140 1.00 86.88 279 ALA A O 1
ATOM 2108 N N . ASP A 1 280 ? 13.660 -5.496 9.215 1.00 88.69 280 ASP A N 1
ATOM 2109 C CA . ASP A 1 280 ? 13.525 -4.148 9.780 1.00 88.69 280 ASP A CA 1
ATOM 2110 C C . ASP A 1 280 ? 12.070 -3.664 9.832 1.00 88.69 280 ASP A C 1
ATOM 2112 O O . ASP A 1 280 ? 11.766 -2.647 10.462 1.00 88.69 280 ASP A O 1
ATOM 2116 N N . LEU A 1 281 ? 11.158 -4.385 9.174 1.00 93.19 281 LEU A N 1
ATOM 2117 C CA . LEU A 1 281 ? 9.734 -4.091 9.189 1.00 93.19 281 LEU A CA 1
ATOM 2118 C C . LEU A 1 281 ? 9.110 -4.547 10.511 1.00 93.19 281 LEU A C 1
ATOM 2120 O O . LEU A 1 281 ? 8.984 -5.736 10.798 1.00 93.19 281 LEU A O 1
ATOM 2124 N N . GLN A 1 282 ? 8.650 -3.584 11.295 1.00 95.50 282 GLN A N 1
ATOM 2125 C CA . GLN A 1 282 ? 7.899 -3.807 12.519 1.00 95.50 282 GLN A CA 1
ATOM 2126 C C . GLN A 1 282 ? 6.405 -3.673 12.234 1.00 95.50 282 GLN A C 1
ATOM 2128 O O . GLN A 1 282 ? 5.954 -2.693 11.637 1.00 95.50 282 GLN A O 1
ATOM 2133 N N . THR A 1 283 ? 5.629 -4.647 12.700 1.00 95.88 283 THR A N 1
ATOM 2134 C CA . THR A 1 283 ? 4.169 -4.641 12.582 1.00 95.88 283 THR A CA 1
ATOM 2135 C C . THR A 1 283 ? 3.518 -4.703 13.948 1.00 95.88 283 THR A C 1
ATOM 2137 O O . THR A 1 283 ? 3.889 -5.541 14.770 1.00 95.88 283 THR A O 1
ATOM 2140 N N . GLN A 1 284 ? 2.522 -3.857 14.180 1.00 95.62 284 GLN A N 1
ATOM 2141 C CA . GLN A 1 284 ? 1.718 -3.862 15.401 1.00 95.62 284 GLN A CA 1
ATOM 2142 C C . GLN A 1 284 ? 0.252 -3.803 15.009 1.00 95.62 284 GLN A C 1
ATOM 2144 O O . GLN A 1 284 ? -0.111 -3.011 14.145 1.00 95.62 284 GLN A O 1
ATOM 2149 N N . PHE A 1 285 ? -0.590 -4.613 15.640 1.00 95.50 285 PHE A N 1
ATOM 2150 C CA . PHE A 1 285 ? -2.028 -4.557 15.421 1.00 95.50 285 PHE A CA 1
ATOM 2151 C C . PHE A 1 285 ? -2.770 -4.532 16.750 1.00 95.50 285 PHE A C 1
ATOM 2153 O O . PHE A 1 285 ? -2.304 -5.099 17.739 1.00 95.50 285 PHE A O 1
ATOM 2160 N N . ALA A 1 286 ? -3.905 -3.845 16.775 1.00 94.75 286 ALA A N 1
ATOM 2161 C CA . ALA A 1 286 ? -4.749 -3.750 17.953 1.00 94.75 286 ALA A CA 1
ATOM 2162 C C . ALA A 1 286 ? -6.210 -3.497 17.558 1.00 94.75 286 ALA A C 1
ATOM 2164 O O . ALA A 1 286 ? -6.470 -2.806 16.568 1.00 94.75 286 ALA A O 1
ATOM 2165 N N . PRO A 1 287 ? -7.178 -4.001 18.341 1.00 94.62 287 PRO A N 1
ATOM 2166 C CA . PRO A 1 287 ? -8.561 -3.580 18.198 1.00 94.62 287 PRO A CA 1
ATOM 2167 C C . PRO A 1 287 ? -8.700 -2.089 18.529 1.00 94.62 287 PRO A C 1
ATOM 2169 O O . PRO A 1 287 ? -8.113 -1.598 19.494 1.00 94.62 287 PRO A O 1
ATOM 2172 N N . SER A 1 288 ? -9.529 -1.387 17.764 1.00 92.56 288 SER A N 1
ATOM 2173 C CA . SER A 1 288 ? -9.841 0.031 17.947 1.00 92.56 288 SER A CA 1
ATOM 2174 C C . SER A 1 288 ? -11.354 0.234 17.922 1.00 92.56 288 SER A C 1
ATOM 2176 O O . SER A 1 288 ? -12.050 -0.342 17.088 1.00 92.56 288 SER A O 1
ATOM 2178 N N . ASN A 1 289 ? -11.882 1.029 18.852 1.00 94.44 289 ASN A N 1
ATOM 2179 C CA . ASN A 1 289 ? -13.299 1.390 18.864 1.00 94.44 289 ASN A CA 1
ATOM 2180 C C . ASN A 1 289 ? -13.470 2.721 18.134 1.00 94.44 289 ASN A C 1
ATOM 2182 O O . ASN A 1 289 ? -12.922 3.734 18.567 1.00 94.44 289 ASN A O 1
ATOM 2186 N N . PHE A 1 290 ? -14.259 2.727 17.065 1.00 93.88 290 PHE A N 1
ATOM 2187 C CA . PHE A 1 290 ? -14.482 3.896 16.225 1.00 93.88 290 PHE A CA 1
ATOM 2188 C C . PHE A 1 290 ? -15.955 4.311 16.232 1.00 93.88 290 PHE A C 1
ATOM 2190 O O . PHE A 1 290 ? -16.846 3.485 16.041 1.00 93.88 290 PHE A O 1
ATOM 2197 N N . ILE A 1 291 ? -16.223 5.602 16.428 1.00 93.88 291 ILE A N 1
ATOM 2198 C CA . ILE A 1 291 ? -17.580 6.160 16.382 1.00 93.88 291 ILE A CA 1
ATOM 2199 C C . ILE A 1 291 ? -17.943 6.426 14.916 1.00 93.88 291 ILE A C 1
ATOM 2201 O O . ILE A 1 291 ? -17.451 7.377 14.311 1.00 93.88 291 ILE A O 1
ATOM 2205 N N . GLU A 1 292 ? -18.789 5.582 14.326 1.00 93.50 292 GLU A N 1
ATOM 2206 C CA . GLU A 1 292 ? -19.092 5.632 12.893 1.00 93.50 292 GLU A CA 1
ATOM 2207 C C . GLU A 1 292 ? -20.293 6.543 12.618 1.00 93.50 292 GLU A C 1
ATOM 2209 O O . GLU A 1 292 ? -21.454 6.144 12.715 1.00 93.50 292 GLU A O 1
ATOM 2214 N N . THR A 1 293 ? -20.006 7.801 12.282 1.00 88.50 293 THR A N 1
ATOM 2215 C CA . THR A 1 293 ? -21.022 8.806 11.934 1.00 88.50 293 THR A CA 1
ATOM 2216 C C . THR A 1 293 ? -21.652 8.545 10.563 1.00 88.50 293 THR A C 1
ATOM 2218 O O . THR A 1 293 ? -22.797 8.955 10.329 1.00 88.50 293 THR A O 1
ATOM 2221 N N . GLY A 1 294 ? -20.913 7.879 9.669 1.00 88.19 294 GLY A N 1
ATOM 2222 C CA . GLY A 1 294 ? -21.320 7.550 8.311 1.00 88.19 294 GLY A CA 1
ATOM 2223 C C . GLY A 1 294 ? -22.062 6.218 8.201 1.00 88.19 294 GLY A C 1
ATOM 2224 O O . GLY A 1 294 ? -22.792 5.793 9.096 1.00 88.19 294 GLY A O 1
ATOM 2225 N N . LYS A 1 295 ? -21.900 5.558 7.050 1.00 90.75 295 LYS A N 1
ATOM 2226 C CA . LYS A 1 295 ? -22.458 4.224 6.815 1.00 90.75 295 LYS A CA 1
ATOM 2227 C C . LYS A 1 295 ? -21.561 3.174 7.468 1.00 90.75 295 LYS A C 1
ATOM 2229 O O . LYS A 1 295 ? -20.402 3.035 7.085 1.00 90.75 295 LYS A O 1
ATOM 2234 N N . VAL A 1 296 ? -22.135 2.398 8.383 1.00 94.75 296 VAL A N 1
ATOM 2235 C CA . VAL A 1 296 ? -21.454 1.263 9.013 1.00 94.75 296 VAL A CA 1
ATOM 2236 C C . VAL A 1 296 ? -21.141 0.185 7.962 1.00 94.75 296 VAL A C 1
ATOM 2238 O O . VAL A 1 296 ? -22.036 -0.183 7.190 1.00 94.75 296 VAL A O 1
ATOM 2241 N N . PRO A 1 297 ? -19.895 -0.319 7.893 1.00 95.94 297 PRO A N 1
ATOM 2242 C CA . PRO A 1 297 ? -19.556 -1.468 7.059 1.00 95.94 297 PRO A CA 1
ATOM 2243 C C . PRO A 1 297 ? -20.387 -2.693 7.446 1.00 95.94 297 PRO A C 1
ATOM 2245 O O . PRO A 1 297 ? -20.605 -2.952 8.624 1.00 95.94 297 PRO A O 1
ATOM 2248 N N . SER A 1 298 ? -20.823 -3.486 6.467 1.00 95.38 298 SER A N 1
ATOM 2249 C CA . SER A 1 298 ? -21.689 -4.652 6.715 1.00 95.38 298 SER A CA 1
ATOM 2250 C C . SER A 1 298 ? -21.035 -5.761 7.542 1.00 95.38 298 SER A C 1
ATOM 2252 O O . SER A 1 298 ? -21.723 -6.660 8.007 1.00 95.38 298 SER A O 1
ATOM 2254 N N . ASP A 1 299 ? -19.711 -5.736 7.665 1.00 96.00 299 ASP A N 1
ATOM 2255 C CA . ASP A 1 299 ? -18.908 -6.716 8.388 1.00 96.00 299 ASP A CA 1
ATOM 2256 C C . ASP A 1 299 ? -18.291 -6.173 9.685 1.00 96.00 299 ASP A C 1
ATOM 2258 O O . ASP A 1 299 ? -17.493 -6.870 10.309 1.00 96.00 299 ASP A O 1
ATOM 2262 N N . ALA A 1 300 ? -18.648 -4.947 10.074 1.00 95.62 300 ALA A N 1
ATOM 2263 C CA . ALA A 1 300 ? -18.209 -4.344 11.320 1.00 95.62 300 ALA A CA 1
ATOM 2264 C C . ALA A 1 300 ? -19.054 -4.833 12.503 1.00 95.62 300 ALA A C 1
ATOM 2266 O O . ALA A 1 300 ? -20.282 -4.897 12.428 1.00 95.62 300 ALA A O 1
ATOM 2267 N N . GLU A 1 301 ? -18.399 -5.117 13.626 1.00 96.12 301 GLU A N 1
ATOM 2268 C CA . GLU A 1 301 ? -19.070 -5.429 14.889 1.00 96.12 301 GLU A CA 1
ATOM 2269 C C . GLU A 1 301 ? -19.437 -4.130 15.619 1.00 96.12 301 GLU A C 1
ATOM 2271 O O . GLU A 1 301 ? -18.563 -3.322 15.939 1.00 96.12 301 GLU A O 1
ATOM 2276 N N . ILE A 1 302 ? -20.722 -3.921 15.914 1.00 96.81 302 ILE A N 1
ATOM 2277 C CA . ILE A 1 302 ? -21.178 -2.795 16.740 1.00 96.81 302 ILE A CA 1
ATOM 2278 C C . ILE A 1 302 ? -21.090 -3.211 18.210 1.00 96.81 302 ILE A C 1
ATOM 2280 O O . ILE A 1 302 ? -21.821 -4.096 18.647 1.00 96.81 302 ILE A O 1
ATOM 2284 N N . VAL A 1 303 ? -20.214 -2.561 18.978 1.00 96.31 303 VAL A N 1
ATOM 2285 C CA . VAL A 1 303 ? -19.966 -2.899 20.393 1.00 96.31 303 VAL A CA 1
ATOM 2286 C C . VAL A 1 303 ? -20.781 -2.059 21.367 1.00 96.31 303 VAL A C 1
ATOM 2288 O O . VAL A 1 303 ? -21.049 -2.489 22.487 1.00 96.31 303 VAL A O 1
ATOM 2291 N N . SER A 1 304 ? -21.162 -0.847 20.969 1.00 94.94 304 SER A N 1
ATOM 2292 C CA . SER A 1 304 ? -22.004 0.043 21.766 1.00 94.94 304 SER A CA 1
ATOM 2293 C C . SER A 1 304 ? -22.596 1.155 20.899 1.00 94.94 304 SER A C 1
ATOM 2295 O O . SER A 1 304 ? -22.344 1.233 19.697 1.00 94.94 304 SER A O 1
ATOM 2297 N N . TYR A 1 305 ? -23.390 2.027 21.515 1.00 94.88 305 TYR A N 1
ATOM 2298 C CA . TYR A 1 305 ? -23.898 3.249 20.901 1.00 94.88 305 TYR A CA 1
ATOM 2299 C C . TYR A 1 305 ? -23.538 4.444 21.784 1.00 94.88 305 TYR A C 1
ATOM 2301 O O . TYR A 1 305 ? -23.596 4.358 23.010 1.00 94.88 305 TYR A O 1
ATOM 2309 N N . THR A 1 306 ? -23.185 5.561 21.155 1.00 94.19 306 THR A N 1
ATOM 2310 C CA . THR A 1 306 ? -23.011 6.868 21.803 1.00 94.19 306 THR A CA 1
ATOM 2311 C C . THR A 1 306 ? -24.038 7.854 21.254 1.00 94.19 306 THR A C 1
ATOM 2313 O O . THR A 1 306 ? -24.702 7.582 20.259 1.00 94.19 306 THR A O 1
ATOM 2316 N N . TRP A 1 307 ? -24.192 9.007 21.889 1.00 93.06 307 TRP A N 1
ATOM 2317 C CA . TRP A 1 307 ? -25.014 10.099 21.367 1.00 93.06 307 TRP A CA 1
ATOM 2318 C C . TRP A 1 307 ? -24.151 11.053 20.542 1.00 93.06 307 TRP A C 1
ATOM 2320 O O . TRP A 1 307 ? -22.988 11.263 20.874 1.00 93.06 307 TRP A O 1
ATOM 2330 N N . ALA A 1 308 ? -24.713 11.663 19.495 1.00 89.69 308 ALA A N 1
ATOM 2331 C CA . ALA A 1 308 ? -24.020 12.679 18.696 1.00 89.69 308 ALA A CA 1
ATOM 2332 C C . ALA A 1 308 ? -23.488 13.833 19.563 1.00 89.69 308 ALA A C 1
ATOM 2334 O O . ALA A 1 308 ? -22.381 14.327 19.354 1.00 89.69 308 ALA A O 1
ATOM 2335 N N . HIS A 1 309 ? -24.257 14.199 20.589 1.00 90.00 309 HIS A N 1
ATOM 2336 C CA . HIS A 1 309 ? -23.876 15.154 21.620 1.00 90.00 309 HIS A CA 1
ATOM 2337 C C . HIS A 1 309 ? -24.118 14.544 23.009 1.00 90.00 309 HIS A C 1
ATOM 2339 O O . HIS A 1 309 ? -25.222 14.671 23.559 1.00 90.00 309 HIS A O 1
ATOM 2345 N N . PRO A 1 310 ? -23.119 13.859 23.595 1.00 90.69 310 PRO A N 1
ATOM 2346 C CA . PRO A 1 310 ? -23.265 13.253 24.907 1.00 90.69 310 PRO A CA 1
ATOM 2347 C C . PRO A 1 310 ? -23.098 14.294 26.023 1.00 90.69 310 PRO A C 1
ATOM 2349 O O . PRO A 1 310 ? -22.319 15.250 25.938 1.00 90.69 310 PRO A O 1
ATOM 2352 N N . ASN A 1 311 ? -23.835 14.101 27.113 1.00 90.56 311 ASN A N 1
ATOM 2353 C CA . ASN A 1 311 ? -23.600 14.798 28.372 1.00 90.56 311 ASN A CA 1
ATOM 2354 C C . ASN A 1 311 ? -22.406 14.164 29.119 1.00 90.56 311 ASN A C 1
ATOM 2356 O O . ASN A 1 311 ? -21.930 13.096 28.747 1.00 90.56 311 ASN A O 1
ATOM 2360 N N . LYS A 1 312 ? -21.931 14.791 30.206 1.00 84.44 312 LYS A N 1
ATOM 2361 C CA . LYS A 1 312 ? -20.783 14.281 30.991 1.00 84.44 312 LYS A CA 1
ATOM 2362 C C . LYS A 1 312 ? -20.986 12.861 31.553 1.00 84.44 312 LYS A C 1
ATOM 2364 O O . LYS A 1 312 ? -20.008 12.204 31.876 1.00 84.44 312 LYS A O 1
ATOM 2369 N N . ASN A 1 313 ? -22.232 12.396 31.643 1.00 83.50 313 ASN A N 1
ATOM 2370 C CA . ASN A 1 313 ? -22.603 11.076 32.152 1.00 83.50 313 ASN A CA 1
ATOM 2371 C C . ASN A 1 313 ? -22.825 10.051 31.016 1.00 83.50 313 ASN A C 1
ATOM 2373 O O . ASN A 1 313 ? -23.283 8.945 31.283 1.00 83.50 313 ASN A O 1
ATOM 2377 N N . GLY A 1 314 ? -22.568 10.418 29.752 1.00 81.50 314 GLY A N 1
ATOM 2378 C CA . GLY A 1 314 ? -22.742 9.563 28.570 1.00 81.50 314 GLY A CA 1
ATOM 2379 C C . GLY A 1 314 ? -24.165 9.496 27.995 1.00 81.50 314 GLY A C 1
ATOM 2380 O O . GLY A 1 314 ? -24.372 8.880 26.955 1.00 81.50 314 GLY A O 1
ATOM 2381 N N . GLY A 1 315 ? -25.154 10.139 28.627 1.00 89.25 315 GLY A N 1
ATOM 2382 C CA . GLY A 1 315 ? -26.532 10.225 28.120 1.00 89.25 315 GLY A CA 1
ATOM 2383 C C . GLY A 1 315 ? -26.735 11.347 27.087 1.00 89.25 315 GLY A C 1
ATOM 2384 O O . GLY A 1 315 ? -25.820 12.139 26.856 1.00 89.25 315 GLY A O 1
ATOM 2385 N N . PRO A 1 316 ? -27.936 11.484 26.496 1.00 91.81 316 PRO A N 1
ATOM 2386 C CA . PRO A 1 316 ? -28.204 12.524 25.503 1.00 91.81 316 PRO A CA 1
ATOM 2387 C C . PRO A 1 316 ? -28.220 13.920 26.142 1.00 91.81 316 PRO A C 1
ATOM 2389 O O . PRO A 1 316 ? -28.894 14.154 27.151 1.00 91.81 316 PRO A O 1
ATOM 2392 N N . ASP A 1 317 ? -27.511 14.880 25.544 1.00 89.31 317 ASP A N 1
ATOM 2393 C CA . ASP A 1 317 ? -27.670 16.302 25.862 1.00 89.31 317 ASP A CA 1
ATOM 2394 C C . ASP A 1 317 ? -28.949 16.837 25.188 1.00 89.31 317 ASP A C 1
ATOM 2396 O O . ASP A 1 317 ? -29.004 17.022 23.971 1.00 89.31 317 ASP A O 1
ATOM 2400 N N . LYS A 1 318 ? -29.999 17.058 25.994 1.00 88.19 318 LYS A N 1
ATOM 2401 C CA . LYS A 1 318 ? -31.350 17.458 25.544 1.00 88.19 318 LYS A CA 1
ATOM 2402 C C . LYS A 1 318 ? -31.430 18.879 24.970 1.00 88.19 318 LYS A C 1
ATOM 2404 O O . LYS A 1 318 ? -32.479 19.273 24.475 1.00 88.19 318 LYS A O 1
ATOM 2409 N N . ARG A 1 319 ? -30.352 19.666 25.056 1.00 88.69 319 ARG A N 1
ATOM 2410 C CA . ARG A 1 319 ? -30.293 21.024 24.484 1.00 88.69 319 ARG A CA 1
ATOM 2411 C C . ARG A 1 319 ? -30.155 21.003 22.963 1.00 88.69 319 ARG A C 1
ATOM 2413 O O . ARG A 1 319 ? -30.467 21.993 22.310 1.00 88.69 319 ARG A O 1
ATOM 2420 N N . PHE A 1 320 ? -29.675 19.892 22.408 1.00 84.94 320 PHE A N 1
ATOM 2421 C CA . PHE A 1 320 ? -29.537 19.707 20.971 1.00 84.94 320 PHE A CA 1
ATOM 2422 C C . PHE A 1 320 ? -30.819 19.094 20.411 1.00 84.94 320 PHE A C 1
ATOM 2424 O O . PHE A 1 320 ? -31.242 18.025 20.846 1.00 84.94 320 PHE A O 1
ATOM 2431 N N . LYS A 1 321 ? -31.431 19.786 19.443 1.00 84.25 321 LYS A N 1
ATOM 2432 C CA . LYS A 1 321 ? -32.684 19.361 18.799 1.00 84.25 321 LYS A CA 1
ATOM 2433 C C . LYS A 1 321 ? -32.514 18.079 17.975 1.00 84.25 321 LYS A C 1
ATOM 2435 O O . LYS A 1 321 ? -33.429 17.266 17.940 1.00 84.25 321 LYS A O 1
ATOM 2440 N N . ASP A 1 322 ? -31.356 17.909 1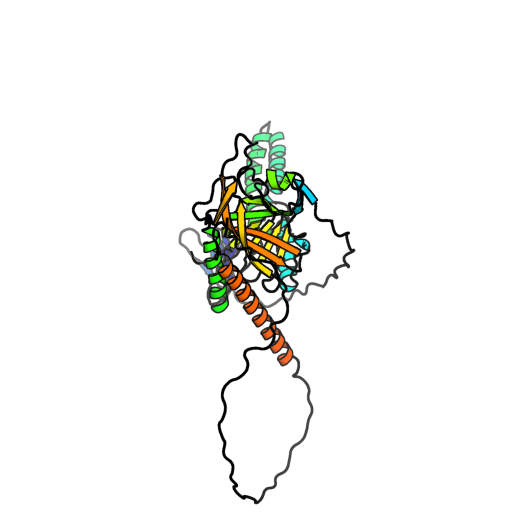7.341 1.00 85.38 322 ASP A N 1
ATOM 2441 C CA . ASP A 1 322 ? -30.993 16.712 16.584 1.00 85.38 322 ASP A CA 1
ATOM 2442 C C . ASP A 1 322 ? -29.803 16.029 17.268 1.00 85.38 322 ASP A C 1
ATOM 2444 O O . ASP A 1 322 ? -28.651 16.434 17.119 1.00 85.38 322 ASP A O 1
ATOM 2448 N N . ASN A 1 323 ? -30.101 15.047 18.117 1.00 90.44 323 ASN A N 1
ATOM 2449 C CA . ASN A 1 323 ? -29.107 14.291 18.871 1.00 90.44 323 ASN A CA 1
ATOM 2450 C C . ASN A 1 323 ? -29.385 12.797 18.712 1.00 90.44 323 ASN A C 1
ATOM 2452 O O . ASN A 1 323 ? -29.958 12.158 19.593 1.00 90.44 323 ASN A O 1
ATOM 2456 N N . ARG A 1 324 ? -29.038 12.253 17.544 1.00 92.12 324 ARG A N 1
ATOM 2457 C CA . ARG A 1 324 ? -29.202 10.825 17.247 1.00 92.12 324 ARG A CA 1
ATOM 2458 C C . ARG A 1 324 ? -28.155 9.964 17.955 1.00 92.12 324 ARG A C 1
ATOM 2460 O O . ARG A 1 324 ? -27.062 10.431 18.279 1.00 92.12 324 ARG A O 1
ATOM 2467 N N . GLN A 1 325 ? -28.472 8.684 18.134 1.00 93.38 325 GLN A N 1
ATOM 2468 C CA . GLN A 1 325 ? -27.475 7.687 18.518 1.00 93.38 325 GLN A CA 1
ATOM 2469 C C . GLN A 1 325 ? -26.571 7.344 17.330 1.00 93.38 325 GLN A C 1
ATOM 2471 O O . GLN A 1 325 ? -27.020 7.270 16.184 1.00 93.38 325 GLN A O 1
ATOM 2476 N N . ILE A 1 326 ? -25.293 7.135 17.622 1.00 94.38 326 ILE A N 1
ATOM 2477 C CA . ILE A 1 326 ? -24.233 6.813 16.678 1.00 94.38 326 ILE A CA 1
ATOM 2478 C C . ILE A 1 326 ? -23.592 5.494 17.126 1.00 94.38 326 ILE A C 1
ATOM 2480 O O . ILE A 1 326 ? -23.216 5.373 18.297 1.00 94.38 326 ILE A O 1
ATOM 2484 N N . PRO A 1 327 ? -23.483 4.494 16.240 1.00 96.00 327 PRO A N 1
ATOM 2485 C CA . PRO A 1 327 ? -22.862 3.222 16.575 1.00 96.00 327 PRO A CA 1
ATOM 2486 C C . PRO A 1 327 ? -21.358 3.384 16.805 1.00 96.00 327 PRO A C 1
ATOM 2488 O O . PRO A 1 327 ? -20.659 4.091 16.076 1.00 96.00 327 PRO A O 1
ATOM 2491 N N . VAL A 1 328 ? -20.855 2.672 17.806 1.00 95.81 328 VAL A N 1
ATOM 2492 C CA . VAL A 1 328 ? -19.429 2.479 18.048 1.00 95.81 328 VAL A CA 1
ATOM 2493 C C . VAL A 1 328 ? -19.061 1.109 17.498 1.00 95.81 328 VAL A C 1
ATOM 2495 O O . VAL A 1 328 ? -19.515 0.082 18.005 1.00 95.81 328 VAL A O 1
ATOM 2498 N N . CYS A 1 329 ? -18.265 1.100 16.437 1.00 96.62 329 CYS A N 1
ATOM 2499 C CA . CYS A 1 329 ? -17.832 -0.108 15.751 1.00 96.62 329 CYS A CA 1
ATOM 2500 C C . CYS A 1 329 ? -16.448 -0.532 16.239 1.00 96.62 329 CYS A C 1
ATOM 2502 O O . CYS A 1 329 ? -15.585 0.307 16.504 1.00 96.62 329 CYS A O 1
ATOM 2504 N N . ARG A 1 330 ? -16.223 -1.839 16.335 1.00 96.94 330 ARG A N 1
ATOM 2505 C CA . ARG A 1 330 ? -14.911 -2.424 16.586 1.00 96.94 330 ARG A CA 1
ATOM 2506 C C . ARG A 1 330 ? -14.207 -2.655 15.254 1.00 96.94 330 ARG A C 1
ATOM 2508 O O . ARG A 1 330 ? -14.626 -3.499 14.471 1.00 96.94 330 ARG A O 1
ATOM 2515 N N . TYR A 1 331 ? -13.128 -1.922 15.034 1.00 96.50 331 TYR A N 1
ATOM 2516 C CA . TYR A 1 331 ? -12.212 -2.085 13.912 1.00 96.50 331 TYR A CA 1
ATOM 2517 C C . TYR A 1 331 ? -10.887 -2.679 14.393 1.00 96.50 331 TYR A C 1
ATOM 2519 O O . TYR A 1 331 ? -10.647 -2.834 15.594 1.00 96.50 331 TYR A O 1
ATOM 2527 N N . GLU A 1 332 ? -10.011 -3.008 13.453 1.00 96.62 332 GLU A N 1
ATOM 2528 C CA . GLU A 1 332 ? -8.642 -3.425 13.729 1.00 96.62 332 GLU A CA 1
ATOM 2529 C C . GLU A 1 332 ? -7.662 -2.470 13.061 1.00 96.62 332 GLU A C 1
ATOM 2531 O O . GLU A 1 332 ? -7.699 -2.268 11.848 1.00 96.62 332 GLU A O 1
ATOM 2536 N N . ALA A 1 333 ? -6.788 -1.881 13.868 1.00 96.25 333 ALA A N 1
ATOM 2537 C CA . ALA A 1 333 ? -5.714 -1.023 13.408 1.00 96.25 333 ALA A CA 1
ATOM 2538 C C . ALA A 1 333 ? -4.449 -1.860 13.205 1.00 96.25 333 ALA A C 1
ATOM 2540 O O . ALA A 1 333 ? -4.084 -2.648 14.076 1.00 96.25 333 ALA A O 1
ATOM 2541 N N . LEU A 1 334 ? -3.766 -1.662 12.081 1.00 97.12 334 LEU A N 1
ATOM 2542 C CA . LEU A 1 334 ? -2.498 -2.286 11.721 1.00 97.12 334 LEU A CA 1
ATOM 2543 C C . LEU A 1 334 ? -1.485 -1.200 11.356 1.00 97.12 334 LEU A C 1
ATOM 2545 O O . LEU A 1 334 ? -1.675 -0.426 10.418 1.00 97.12 334 LEU A O 1
ATOM 2549 N N . ARG A 1 335 ? -0.385 -1.159 12.100 1.00 96.19 335 ARG A N 1
ATOM 2550 C CA . ARG A 1 335 ? 0.717 -0.222 11.921 1.00 96.19 335 ARG A CA 1
ATOM 2551 C C . ARG A 1 335 ? 1.924 -0.921 11.315 1.00 96.19 335 ARG A C 1
ATOM 2553 O O . ARG A 1 335 ? 2.339 -1.969 11.810 1.00 96.19 335 ARG A O 1
ATOM 2560 N N . PHE A 1 336 ? 2.517 -0.282 10.316 1.00 95.81 336 PHE A N 1
ATOM 2561 C CA . PHE A 1 336 ? 3.815 -0.621 9.748 1.00 95.81 336 PHE A CA 1
ATOM 2562 C C . PHE A 1 336 ? 4.826 0.438 10.164 1.00 95.81 336 PHE A C 1
ATOM 2564 O O . PHE A 1 336 ? 4.592 1.626 9.947 1.00 95.81 336 PHE A O 1
ATOM 2571 N N . SER A 1 337 ? 5.954 0.031 10.736 1.00 94.19 337 SER A N 1
ATOM 2572 C CA . SER A 1 337 ? 7.050 0.949 11.030 1.00 94.19 337 SER A CA 1
ATOM 2573 C C . SER A 1 337 ? 8.412 0.348 10.720 1.00 94.19 337 SER A C 1
ATOM 2575 O O . SER A 1 337 ? 8.582 -0.864 10.787 1.00 94.19 337 SER A O 1
ATOM 2577 N N . SER A 1 338 ? 9.398 1.183 10.407 1.00 92.50 338 SER A N 1
ATOM 2578 C CA . SER A 1 338 ? 10.794 0.763 10.273 1.00 92.50 338 SER A CA 1
ATOM 2579 C C . SER A 1 338 ? 11.745 1.800 10.879 1.00 92.50 338 SER A C 1
ATOM 2581 O O . SER A 1 338 ? 11.419 2.993 10.905 1.00 92.50 338 SER A O 1
ATOM 2583 N N . PRO A 1 339 ? 12.950 1.391 11.318 1.00 86.81 339 PRO A N 1
ATOM 2584 C CA . PRO A 1 339 ? 14.008 2.325 11.709 1.00 86.81 339 PRO A CA 1
ATOM 2585 C C . PRO A 1 339 ? 14.399 3.287 10.579 1.00 86.81 339 PRO A C 1
ATOM 2587 O O . PRO A 1 339 ? 14.752 4.435 10.837 1.00 86.81 339 PRO A O 1
ATOM 2590 N N . SER A 1 340 ? 14.276 2.836 9.327 1.00 80.25 340 SER A N 1
ATOM 2591 C CA . SER A 1 340 ? 14.565 3.617 8.121 1.00 80.25 340 SER A CA 1
ATOM 2592 C C . SER A 1 340 ? 13.508 4.677 7.781 1.00 80.25 340 SER A C 1
ATOM 2594 O O . SER A 1 340 ? 13.678 5.433 6.829 1.00 80.25 340 SER A O 1
ATOM 2596 N N . GLY A 1 341 ? 12.430 4.774 8.570 1.00 83.00 341 GLY A N 1
ATOM 2597 C CA . GLY A 1 341 ? 11.480 5.884 8.504 1.00 83.00 341 GLY A CA 1
ATOM 2598 C C . GLY A 1 341 ? 10.100 5.547 7.946 1.00 83.00 341 GLY A C 1
ATOM 2599 O O . GLY A 1 341 ? 9.293 6.469 7.811 1.00 83.00 341 GLY A O 1
ATOM 2600 N N . LEU A 1 342 ? 9.794 4.275 7.657 1.00 90.50 342 LEU A N 1
ATOM 2601 C CA . LEU A 1 342 ? 8.421 3.843 7.382 1.00 90.50 342 LEU A CA 1
ATOM 2602 C C . LEU A 1 342 ? 7.586 4.024 8.656 1.00 90.50 342 LEU A C 1
ATOM 2604 O O . LEU A 1 342 ? 8.024 3.642 9.743 1.00 90.50 342 LEU A O 1
ATOM 2608 N N . ASN A 1 343 ? 6.403 4.615 8.543 1.00 92.12 343 ASN A N 1
ATOM 2609 C CA . ASN A 1 343 ? 5.453 4.758 9.640 1.00 92.12 343 ASN A CA 1
ATOM 2610 C C . ASN A 1 343 ? 4.044 5.002 9.087 1.00 92.12 343 ASN A C 1
ATOM 2612 O O . ASN A 1 343 ? 3.616 6.145 8.961 1.00 92.12 343 ASN A O 1
ATOM 2616 N N . GLU A 1 344 ? 3.330 3.920 8.796 1.00 94.50 344 GLU A N 1
ATOM 2617 C CA . GLU A 1 344 ? 1.998 3.949 8.191 1.00 94.50 344 GLU A CA 1
ATOM 2618 C C . GLU A 1 344 ? 0.988 3.218 9.067 1.00 94.50 344 GLU A C 1
ATOM 2620 O O . GLU A 1 344 ? 1.310 2.205 9.694 1.00 94.50 344 GLU A O 1
ATOM 2625 N N . LEU A 1 345 ? -0.244 3.720 9.096 1.00 95.19 345 LEU A N 1
ATOM 2626 C CA . LEU A 1 345 ? -1.346 3.142 9.855 1.00 95.19 345 LEU A CA 1
ATOM 2627 C C . LEU A 1 345 ? -2.528 2.875 8.923 1.00 95.19 345 LEU A C 1
ATOM 2629 O O . LEU A 1 345 ? -2.992 3.766 8.211 1.00 95.19 345 LEU A O 1
ATOM 2633 N N . VAL A 1 346 ? -3.019 1.642 8.932 1.00 96.62 346 VAL A N 1
ATOM 2634 C CA . VAL A 1 346 ? -4.221 1.235 8.202 1.00 96.62 346 VAL A CA 1
ATOM 2635 C C . VAL A 1 346 ? -5.231 0.620 9.159 1.00 96.62 346 VAL A C 1
ATOM 2637 O O . VAL A 1 346 ? -4.860 0.029 10.168 1.00 96.62 346 VAL A O 1
ATOM 2640 N N . GLU A 1 347 ? -6.511 0.762 8.846 1.00 96.25 347 GLU A N 1
ATOM 2641 C CA . GLU A 1 347 ? -7.613 0.209 9.629 1.00 96.25 347 GLU A CA 1
ATOM 2642 C C . GLU A 1 347 ? -8.513 -0.668 8.760 1.00 96.25 347 GLU A C 1
ATOM 2644 O O . GLU A 1 347 ? -8.789 -0.354 7.596 1.00 96.25 347 GLU A O 1
ATOM 2649 N N . PHE A 1 348 ? -9.006 -1.750 9.357 1.00 97.50 348 PHE A N 1
ATOM 2650 C CA . PHE A 1 348 ? -9.908 -2.717 8.744 1.00 97.50 348 PHE A CA 1
ATOM 2651 C C . PHE A 1 348 ? -11.199 -2.830 9.550 1.00 97.50 348 PHE A C 1
ATOM 2653 O O . PHE A 1 348 ? -11.186 -2.766 10.779 1.00 97.50 348 PHE A O 1
ATOM 2660 N N . SER A 1 349 ? -12.326 -3.018 8.861 1.00 96.94 349 SER A N 1
ATOM 2661 C CA . SER A 1 349 ? -13.636 -3.132 9.512 1.00 96.94 349 SER A CA 1
ATOM 2662 C C . SER A 1 349 ? -13.826 -4.420 10.319 1.00 96.94 349 SER A C 1
ATOM 2664 O O . SER A 1 349 ? -14.636 -4.429 11.241 1.00 96.94 349 SER A O 1
ATOM 2666 N N . LYS A 1 350 ? -13.086 -5.489 9.996 1.00 95.31 350 LYS A N 1
ATOM 2667 C CA . LYS A 1 350 ? -13.087 -6.765 10.727 1.00 95.31 350 LYS A CA 1
ATOM 2668 C C . LYS A 1 350 ? -11.940 -6.837 11.729 1.00 95.31 350 LYS A C 1
ATOM 2670 O O . LYS A 1 350 ? -10.874 -6.275 11.501 1.00 95.31 350 LYS A O 1
ATOM 2675 N N . THR A 1 351 ? -12.140 -7.609 12.792 1.00 94.12 351 THR A N 1
ATOM 2676 C CA . THR A 1 351 ? -11.114 -7.936 13.788 1.00 94.12 351 THR A CA 1
ATOM 2677 C C . THR A 1 351 ? -10.463 -9.292 13.530 1.00 94.12 351 THR A C 1
ATOM 2679 O O . THR A 1 351 ? -11.042 -10.157 12.873 1.00 94.12 351 THR A O 1
ATOM 2682 N N . ASN A 1 352 ? -9.258 -9.490 14.074 1.00 92.44 352 ASN A N 1
ATOM 2683 C CA . ASN A 1 352 ? -8.462 -10.717 13.977 1.00 92.44 352 ASN A CA 1
ATOM 2684 C C . ASN A 1 352 ? -8.050 -11.090 12.541 1.00 92.44 352 ASN A C 1
ATOM 2686 O O . ASN A 1 352 ? -7.780 -12.256 12.248 1.00 92.44 352 ASN A O 1
ATOM 2690 N N . VAL A 1 353 ? -7.981 -10.110 11.635 1.00 94.94 353 VAL A N 1
ATOM 2691 C CA . VAL A 1 353 ? -7.597 -10.322 10.228 1.00 94.94 353 VAL A CA 1
ATOM 2692 C C . VAL A 1 353 ? -6.126 -9.987 9.971 1.00 94.94 353 VAL A C 1
ATOM 2694 O O . VAL A 1 353 ? -5.515 -10.537 9.057 1.00 94.94 353 VAL A O 1
ATOM 2697 N N . SER A 1 354 ? -5.531 -9.136 10.807 1.00 96.56 354 SER A N 1
ATOM 2698 C CA . SER A 1 354 ? -4.154 -8.646 10.680 1.00 96.56 354 SER A CA 1
ATOM 2699 C C . SER A 1 354 ? -3.122 -9.607 11.261 1.00 96.56 354 SER A C 1
ATOM 2701 O O . SER A 1 354 ? -1.989 -9.654 10.785 1.00 96.56 354 SER A O 1
ATOM 2703 N N . GLN A 1 355 ? -3.498 -10.417 12.256 1.00 95.94 355 GLN A N 1
ATOM 2704 C CA . GLN A 1 355 ? -2.574 -11.342 12.918 1.00 95.94 355 GLN A CA 1
ATOM 2705 C C . GLN A 1 355 ? -1.902 -12.329 11.939 1.00 95.94 355 GLN A C 1
ATOM 2707 O O . GLN A 1 355 ? -0.669 -12.396 11.953 1.00 95.94 355 GLN A O 1
ATOM 2712 N N . PRO A 1 356 ? -2.629 -13.058 11.062 1.00 96.69 356 PRO A N 1
ATOM 2713 C CA . PRO A 1 356 ? -1.994 -13.970 10.106 1.00 96.69 356 PRO A CA 1
ATOM 2714 C C . PRO A 1 356 ? -1.028 -13.254 9.154 1.00 96.69 356 PRO A C 1
ATOM 2716 O O . PRO A 1 356 ? 0.003 -13.811 8.777 1.00 96.69 356 PRO A O 1
ATOM 2719 N N . PHE A 1 357 ? -1.330 -12.003 8.795 1.00 97.00 357 PHE A N 1
ATOM 2720 C CA . PHE A 1 357 ? -0.490 -11.197 7.913 1.00 97.00 357 PHE A CA 1
ATOM 2721 C C . PHE A 1 357 ? 0.827 -10.805 8.597 1.00 97.00 357 PHE A C 1
ATOM 2723 O O . PHE A 1 357 ? 1.902 -11.051 8.052 1.00 97.00 357 PHE A O 1
ATOM 2730 N N . CYS A 1 358 ? 0.765 -10.302 9.832 1.00 96.69 358 CYS A N 1
ATOM 2731 C CA . CYS A 1 358 ? 1.945 -9.985 10.646 1.00 96.69 358 CYS A CA 1
ATOM 2732 C C . CYS A 1 358 ? 2.825 -11.220 10.910 1.00 96.69 358 CYS A C 1
ATOM 2734 O O . CYS A 1 358 ? 4.057 -11.144 10.863 1.00 96.69 358 CYS A O 1
ATOM 2736 N N . GLN A 1 359 ? 2.203 -12.377 11.155 1.00 96.19 359 GLN A N 1
ATOM 2737 C CA . GLN A 1 359 ? 2.915 -13.645 11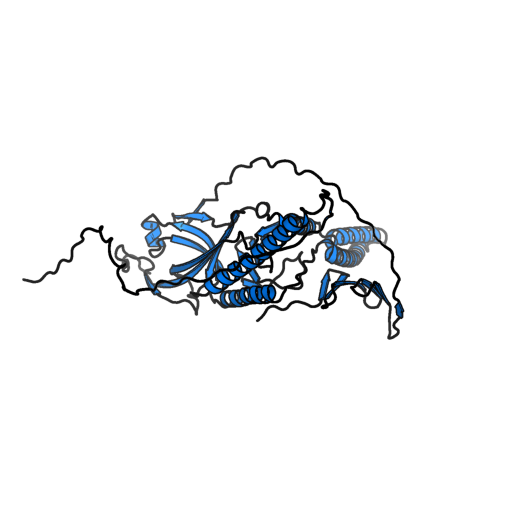.331 1.00 96.19 359 GLN A CA 1
ATOM 2738 C C . GLN A 1 359 ? 3.629 -14.079 10.044 1.00 96.19 359 GLN A C 1
ATOM 2740 O O . GLN A 1 359 ? 4.783 -14.501 10.101 1.00 96.19 359 GLN A O 1
ATOM 2745 N N . ALA A 1 360 ? 2.985 -13.938 8.882 1.00 96.06 360 ALA A N 1
ATOM 2746 C CA . ALA A 1 360 ? 3.601 -14.258 7.598 1.00 96.06 360 ALA A CA 1
ATOM 2747 C C . ALA A 1 360 ? 4.794 -13.341 7.273 1.00 96.06 360 ALA A C 1
ATOM 2749 O O . ALA A 1 360 ? 5.833 -13.833 6.833 1.00 96.06 360 ALA A O 1
ATOM 2750 N N . LEU A 1 361 ? 4.687 -12.038 7.561 1.00 95.44 361 LEU A N 1
ATOM 2751 C CA . LEU A 1 361 ? 5.800 -11.086 7.439 1.00 95.44 361 LEU A CA 1
ATOM 2752 C C . LEU A 1 361 ? 6.979 -11.472 8.341 1.00 95.44 361 LEU A C 1
ATOM 2754 O O . LEU A 1 361 ? 8.126 -11.508 7.897 1.00 95.44 361 LEU A O 1
ATOM 2758 N N . SER A 1 362 ? 6.690 -11.832 9.593 1.00 93.94 362 SER A N 1
ATOM 2759 C CA . SER A 1 362 ? 7.709 -12.268 10.555 1.00 93.94 362 SER A CA 1
ATOM 2760 C C . SER A 1 362 ? 8.399 -13.566 10.120 1.00 93.94 362 SER A C 1
ATOM 2762 O O . SER A 1 362 ? 9.608 -13.710 10.293 1.00 93.94 362 SER A O 1
ATOM 2764 N N . ALA A 1 363 ? 7.658 -14.503 9.520 1.00 91.75 363 ALA A N 1
ATOM 2765 C CA . ALA A 1 363 ? 8.222 -15.742 8.990 1.00 91.75 363 ALA A CA 1
ATOM 2766 C C . ALA A 1 363 ? 9.182 -15.484 7.814 1.00 91.75 363 ALA A C 1
ATOM 2768 O O . ALA A 1 363 ? 10.257 -16.079 7.766 1.00 91.75 363 ALA A O 1
ATOM 2769 N N . LEU A 1 364 ? 8.843 -14.563 6.902 1.00 88.50 364 LEU A N 1
ATOM 2770 C CA . LEU A 1 364 ? 9.751 -14.140 5.826 1.00 88.50 364 LEU A CA 1
ATOM 2771 C C . LEU A 1 364 ? 11.011 -13.462 6.381 1.00 88.50 364 LEU A C 1
ATOM 2773 O O . LEU A 1 364 ? 12.120 -13.773 5.952 1.00 88.50 364 LEU A O 1
ATOM 2777 N N . ALA A 1 365 ? 10.863 -12.609 7.399 1.00 89.50 365 ALA A N 1
ATOM 2778 C CA . ALA A 1 365 ? 11.996 -11.983 8.079 1.00 89.50 365 ALA A CA 1
ATOM 2779 C C . ALA A 1 365 ? 12.969 -13.018 8.676 1.00 89.50 365 ALA A C 1
ATOM 2781 O O . ALA A 1 365 ? 14.187 -12.856 8.590 1.00 89.50 365 ALA A O 1
ATOM 2782 N N . GLN A 1 366 ? 12.444 -14.088 9.281 1.00 89.44 366 GLN A N 1
ATOM 2783 C CA . GLN A 1 366 ? 13.254 -15.169 9.850 1.00 89.44 366 GLN A CA 1
ATOM 2784 C C . GLN A 1 366 ? 13.985 -15.976 8.773 1.00 89.44 366 GLN A C 1
ATOM 2786 O O . GLN A 1 366 ? 15.169 -16.269 8.948 1.00 89.44 366 GLN A O 1
ATOM 2791 N N . LEU A 1 367 ? 13.311 -16.287 7.661 1.00 82.88 367 LEU A N 1
ATOM 2792 C CA . LEU A 1 367 ? 13.915 -17.002 6.537 1.00 82.88 367 LEU A CA 1
ATOM 2793 C C . LEU A 1 367 ? 15.121 -16.238 5.979 1.00 82.88 367 LEU A C 1
ATOM 2795 O O . LEU A 1 367 ? 16.206 -16.811 5.891 1.00 82.88 367 LEU A O 1
ATOM 2799 N N . HIS A 1 368 ? 14.991 -14.936 5.713 1.00 75.44 368 HIS A N 1
ATOM 2800 C CA . HIS A 1 368 ? 16.105 -14.157 5.153 1.00 75.44 368 HIS A CA 1
ATOM 2801 C C . HIS A 1 368 ? 17.287 -14.030 6.122 1.00 75.44 368 HIS A C 1
ATOM 2803 O O . HIS A 1 368 ? 18.431 -14.222 5.716 1.00 75.44 368 HIS A O 1
ATOM 2809 N N . ARG A 1 369 ? 17.032 -13.843 7.427 1.00 74.88 369 ARG A N 1
ATOM 2810 C CA . ARG A 1 369 ? 18.108 -13.837 8.439 1.00 74.88 369 ARG A CA 1
ATOM 2811 C C . ARG A 1 369 ? 18.862 -15.166 8.511 1.00 74.88 369 ARG A C 1
ATOM 2813 O O . ARG A 1 369 ? 20.048 -15.176 8.838 1.00 74.88 369 ARG A O 1
ATOM 2820 N N . SER A 1 370 ? 18.179 -16.290 8.286 1.00 65.25 370 SER A N 1
ATOM 2821 C CA . SER A 1 370 ? 18.811 -17.612 8.326 1.00 65.25 370 SER A CA 1
ATOM 2822 C C . SER A 1 370 ? 19.734 -17.848 7.127 1.00 65.25 370 SER A C 1
ATOM 2824 O O . SER A 1 370 ? 20.844 -18.351 7.315 1.00 65.25 370 SER A O 1
ATOM 2826 N N . SER A 1 371 ? 19.336 -17.385 5.939 1.00 61.62 371 SER A N 1
ATOM 2827 C CA . SER A 1 371 ? 20.153 -17.447 4.726 1.00 61.62 371 SER A CA 1
ATOM 2828 C C . SER A 1 371 ? 21.434 -16.620 4.860 1.00 61.62 371 SER A C 1
ATOM 2830 O O . SER A 1 371 ? 22.521 -17.133 4.593 1.00 61.62 371 SER A O 1
ATOM 2832 N N . ASP A 1 372 ? 21.347 -15.389 5.373 1.00 58.34 372 ASP A N 1
ATOM 2833 C CA . ASP A 1 372 ? 22.527 -14.531 5.569 1.00 58.34 372 ASP A CA 1
ATOM 2834 C C . ASP A 1 372 ? 23.532 -15.135 6.558 1.00 58.34 372 ASP A C 1
ATOM 2836 O O . ASP A 1 372 ? 24.746 -15.094 6.344 1.00 58.34 372 ASP A O 1
ATOM 2840 N N . ARG A 1 373 ? 23.039 -15.770 7.630 1.00 51.06 373 ARG A N 1
ATOM 2841 C CA . ARG A 1 373 ? 23.898 -16.444 8.614 1.00 51.06 373 ARG A CA 1
ATOM 2842 C C . ARG A 1 373 ? 24.632 -17.645 8.023 1.00 51.06 373 ARG A C 1
ATOM 2844 O O . ARG A 1 373 ? 25.817 -17.805 8.299 1.00 51.06 373 ARG A O 1
ATOM 2851 N N . GLN A 1 374 ? 23.975 -18.455 7.190 1.00 43.00 374 GLN A N 1
ATOM 2852 C CA . GLN A 1 374 ? 24.629 -19.585 6.518 1.00 43.00 374 GLN A CA 1
ATOM 2853 C C . GLN A 1 374 ? 25.736 -19.122 5.558 1.00 43.00 374 GLN A C 1
ATOM 2855 O O . GLN A 1 374 ? 26.814 -19.718 5.533 1.00 43.00 374 GLN A O 1
ATOM 2860 N N . PHE A 1 375 ? 25.518 -18.021 4.831 1.00 39.50 375 PHE A N 1
ATOM 2861 C CA . PHE A 1 375 ? 26.537 -17.426 3.960 1.00 39.50 375 PHE A CA 1
ATOM 2862 C C . PHE A 1 375 ? 27.756 -16.899 4.732 1.00 39.50 375 PHE A C 1
ATOM 2864 O O . PHE A 1 375 ? 28.889 -17.062 4.271 1.00 39.50 375 PHE A O 1
ATOM 2871 N N . ILE A 1 376 ? 27.550 -16.299 5.909 1.00 44.88 376 ILE A N 1
ATOM 2872 C CA . ILE A 1 376 ? 28.647 -15.818 6.763 1.00 44.88 376 ILE A CA 1
ATOM 2873 C C . ILE A 1 376 ? 29.441 -16.996 7.343 1.00 44.88 376 ILE A C 1
ATOM 2875 O O . ILE A 1 376 ? 30.666 -16.984 7.258 1.00 44.88 376 ILE A O 1
ATOM 2879 N N . THR A 1 377 ? 28.772 -18.035 7.858 1.00 37.28 377 THR A N 1
ATOM 2880 C CA . THR A 1 377 ? 29.437 -19.223 8.428 1.00 37.28 377 THR A CA 1
ATOM 2881 C C . THR A 1 377 ? 30.248 -20.006 7.390 1.00 37.28 377 THR A C 1
ATOM 2883 O O . THR A 1 377 ? 31.342 -20.476 7.691 1.00 37.28 377 THR A O 1
ATOM 2886 N N . LEU A 1 378 ? 29.764 -20.118 6.148 1.00 35.56 378 LEU A N 1
ATOM 2887 C CA . LEU A 1 378 ? 30.525 -20.748 5.061 1.00 35.56 378 LEU A CA 1
ATOM 2888 C C . LEU A 1 378 ? 31.733 -19.906 4.622 1.00 35.56 378 LEU A C 1
ATOM 2890 O O . LEU A 1 378 ? 32.762 -20.468 4.253 1.00 35.56 378 LEU A O 1
ATOM 2894 N N . ARG A 1 379 ? 31.646 -18.568 4.686 1.00 35.44 379 ARG A N 1
ATOM 2895 C CA . ARG A 1 379 ? 32.792 -17.685 4.412 1.00 35.44 379 ARG A CA 1
ATOM 2896 C C . ARG A 1 379 ? 33.873 -17.776 5.484 1.00 35.44 379 ARG A C 1
ATOM 2898 O O . ARG A 1 379 ? 35.041 -17.812 5.117 1.00 35.44 379 ARG A O 1
ATOM 2905 N N . THR A 1 380 ? 33.507 -17.839 6.764 1.00 45.69 380 THR A N 1
ATOM 2906 C CA . THR A 1 380 ? 34.487 -17.988 7.853 1.00 45.69 380 THR A CA 1
ATOM 2907 C C . THR A 1 380 ? 35.134 -19.370 7.882 1.00 45.69 380 THR A C 1
ATOM 2909 O O . THR A 1 380 ? 36.309 -19.471 8.201 1.00 45.69 380 THR A O 1
ATOM 2912 N N . LEU A 1 381 ? 34.428 -20.431 7.475 1.00 44.94 381 LEU A N 1
ATOM 2913 C CA . LEU A 1 381 ? 35.027 -21.767 7.327 1.00 44.94 381 LEU A CA 1
ATOM 2914 C C . LEU A 1 381 ? 35.887 -21.920 6.058 1.00 44.94 381 LEU A C 1
ATOM 2916 O O . LEU A 1 381 ? 36.692 -22.843 5.975 1.00 44.94 381 LEU A O 1
ATOM 2920 N N . GLY A 1 382 ? 35.723 -21.040 5.065 1.00 40.69 382 GLY A N 1
ATOM 2921 C CA . GLY A 1 382 ? 36.467 -21.067 3.801 1.00 40.69 382 GLY A CA 1
ATOM 2922 C C . GLY A 1 382 ? 37.703 -20.160 3.744 1.00 40.69 382 GLY A C 1
ATOM 2923 O O . GLY A 1 382 ? 38.429 -20.216 2.752 1.00 40.69 382 GLY A O 1
ATOM 2924 N N . SER A 1 383 ? 37.942 -19.315 4.756 1.00 42.41 383 SER A N 1
ATOM 2925 C CA . SER A 1 383 ? 39.080 -18.378 4.792 1.00 42.41 383 SER A CA 1
ATOM 2926 C C . SER A 1 383 ? 40.305 -18.883 5.562 1.00 42.41 383 SER A C 1
ATOM 2928 O O . SER A 1 383 ? 41.387 -18.327 5.380 1.00 42.41 383 SER A O 1
ATOM 2930 N N . ASP A 1 384 ? 40.176 -19.962 6.336 1.00 45.19 384 ASP A N 1
ATOM 2931 C CA . ASP A 1 384 ? 41.262 -20.516 7.153 1.00 45.19 384 ASP A CA 1
ATOM 2932 C C . ASP A 1 384 ? 41.751 -21.835 6.540 1.00 45.19 384 ASP A C 1
ATOM 2934 O O . ASP A 1 384 ? 41.342 -22.924 6.940 1.00 45.19 384 ASP A O 1
ATOM 2938 N N . GLY A 1 385 ? 42.594 -21.755 5.505 1.00 38.62 385 GLY A N 1
ATOM 2939 C CA . GLY A 1 385 ? 42.987 -22.967 4.783 1.00 38.62 385 GLY A CA 1
ATOM 2940 C C . GLY A 1 385 ? 44.140 -22.865 3.792 1.00 38.62 385 GLY A C 1
ATOM 2941 O O . GLY A 1 385 ? 44.113 -23.588 2.805 1.00 38.62 385 GLY A O 1
ATOM 2942 N N . TRP A 1 386 ? 45.146 -22.016 4.033 1.00 34.84 386 TRP A N 1
ATOM 2943 C CA . TRP A 1 386 ? 46.477 -22.156 3.418 1.00 34.84 386 TRP A CA 1
ATOM 2944 C C . TRP A 1 386 ? 47.563 -21.715 4.406 1.00 34.84 386 TRP A C 1
ATOM 2946 O O . TRP A 1 386 ? 47.939 -20.549 4.463 1.00 34.84 386 TRP A O 1
ATOM 2956 N N . GLY A 1 387 ? 48.071 -22.665 5.191 1.00 28.61 387 GLY A N 1
ATOM 2957 C CA . GLY A 1 387 ? 49.199 -22.468 6.099 1.00 28.61 387 GLY A CA 1
ATOM 2958 C C . GLY A 1 387 ? 49.938 -23.786 6.296 1.00 28.61 387 GLY A C 1
ATOM 2959 O O . GLY A 1 387 ? 49.489 -24.663 7.022 1.00 28.61 387 GLY A O 1
ATOM 2960 N N . TRP A 1 388 ? 51.045 -23.937 5.583 1.00 32.16 388 TRP A N 1
ATOM 2961 C CA . TRP A 1 388 ? 52.026 -25.008 5.719 1.00 32.16 388 TRP A CA 1
ATOM 2962 C C . TRP A 1 388 ? 52.704 -24.934 7.097 1.00 32.16 388 TRP A C 1
ATOM 2964 O O . TRP A 1 388 ? 53.144 -23.868 7.508 1.00 32.16 388 TRP A O 1
ATOM 2974 N N . ALA A 1 389 ? 52.858 -26.070 7.776 1.00 28.03 389 ALA A N 1
ATOM 2975 C CA . ALA A 1 389 ? 53.949 -26.297 8.723 1.00 28.03 389 ALA A CA 1
ATOM 2976 C C . ALA A 1 389 ? 54.195 -27.806 8.862 1.00 28.03 389 ALA A C 1
ATOM 2978 O O . ALA A 1 389 ? 53.286 -28.588 9.124 1.00 28.03 389 ALA A O 1
ATOM 2979 N N . GLN A 1 390 ? 55.440 -28.191 8.604 1.00 34.25 390 GLN A N 1
ATOM 2980 C CA . GLN A 1 390 ? 55.974 -29.549 8.587 1.00 34.25 390 GLN A CA 1
ATOM 2981 C C . GLN A 1 390 ? 56.129 -30.124 10.003 1.00 34.25 390 GLN A C 1
ATOM 2983 O O . GLN A 1 390 ? 56.587 -29.414 10.894 1.00 34.25 390 GLN A O 1
ATOM 2988 N N . SER A 1 391 ? 55.939 -31.438 10.164 1.00 30.52 391 SER A N 1
ATOM 2989 C CA . SER A 1 391 ? 56.810 -32.253 11.027 1.00 30.52 391 SER A CA 1
ATOM 2990 C C . SER A 1 391 ? 56.765 -33.748 10.660 1.00 30.52 391 SER A C 1
ATOM 2992 O O . SER A 1 391 ? 55.777 -34.452 10.819 1.00 30.52 391 SER A O 1
ATOM 2994 N N . VAL A 1 392 ? 57.880 -34.177 10.067 1.00 32.44 392 VAL A N 1
ATOM 2995 C CA . VAL A 1 392 ? 58.617 -35.447 10.203 1.00 32.44 392 VAL A CA 1
ATOM 2996 C C . VAL A 1 392 ? 57.925 -36.622 10.931 1.00 32.44 392 VAL A C 1
ATOM 2998 O O . VAL A 1 392 ? 57.642 -36.563 12.121 1.00 32.44 392 VAL A O 1
ATOM 3001 N N . SER A 1 393 ? 57.811 -37.756 10.231 1.00 36.62 393 SER A N 1
ATOM 3002 C CA . SER A 1 393 ? 57.894 -39.127 10.788 1.00 36.62 393 SER A CA 1
ATOM 3003 C C . SER A 1 393 ? 59.336 -39.633 10.577 1.00 36.62 393 SER A C 1
ATOM 3005 O O . SER A 1 393 ? 59.924 -39.196 9.582 1.00 36.62 393 SER A O 1
ATOM 3007 N N . PRO A 1 394 ? 59.936 -40.521 11.412 1.00 46.69 394 PRO A N 1
ATOM 3008 C CA . PRO A 1 394 ? 59.436 -41.896 11.625 1.00 46.69 394 PRO A CA 1
ATOM 3009 C C . PRO A 1 394 ? 59.776 -42.567 12.988 1.00 46.69 394 PRO A C 1
ATOM 3011 O O . PRO A 1 394 ? 60.614 -42.084 13.740 1.00 46.69 394 PRO A O 1
ATOM 3014 N N . GLY A 1 395 ? 59.208 -43.756 13.258 1.00 30.27 395 GLY A N 1
ATOM 3015 C CA . GLY A 1 395 ? 59.830 -44.740 14.168 1.00 30.27 395 GLY A CA 1
ATOM 3016 C C . GLY A 1 395 ? 58.883 -45.595 15.020 1.00 30.27 395 GLY A C 1
ATOM 3017 O O . GLY A 1 395 ? 58.183 -45.084 15.882 1.00 30.27 395 GLY A O 1
ATOM 3018 N N . GLN A 1 396 ? 58.904 -46.911 14.786 1.00 35.25 396 GLN A N 1
ATOM 3019 C CA . GLN A 1 396 ? 58.229 -47.978 15.544 1.00 35.25 396 GLN A CA 1
ATOM 3020 C C . GLN A 1 396 ? 58.724 -48.113 16.998 1.00 35.25 396 GLN A C 1
ATOM 3022 O O . GLN A 1 396 ? 59.923 -47.991 17.224 1.00 35.25 396 GLN A O 1
ATOM 3027 N N . GLN A 1 397 ? 57.836 -48.533 17.917 1.00 28.73 397 GLN A N 1
ATOM 3028 C CA . GLN A 1 397 ? 58.025 -49.664 18.856 1.00 28.73 397 GLN A CA 1
ATOM 3029 C C . GLN A 1 397 ? 56.774 -49.876 19.746 1.00 28.73 397 GLN A C 1
ATOM 3031 O O . GLN A 1 397 ? 56.327 -48.981 20.453 1.00 28.73 397 GLN A O 1
ATOM 3036 N N . THR A 1 398 ? 56.207 -51.084 19.707 1.00 33.72 398 THR A N 1
ATOM 3037 C CA . THR A 1 398 ? 55.363 -51.711 20.759 1.00 33.72 398 THR A CA 1
ATOM 3038 C C . THR A 1 398 ? 56.274 -52.438 21.781 1.00 33.72 398 THR A C 1
ATOM 3040 O O . THR A 1 398 ? 57.447 -52.588 21.431 1.00 33.72 398 THR A O 1
ATOM 3043 N N . PRO A 1 399 ? 55.832 -53.019 22.936 1.00 50.47 399 PRO A N 1
ATOM 3044 C CA . PRO A 1 399 ? 54.466 -53.235 23.466 1.00 50.47 399 PRO A CA 1
ATOM 3045 C C . PRO A 1 399 ? 54.275 -53.006 25.005 1.00 50.47 399 PRO A C 1
ATOM 3047 O O . PRO A 1 399 ? 55.223 -52.784 25.750 1.00 50.47 399 PRO A O 1
ATOM 3050 N N . SER A 1 400 ? 53.036 -53.231 25.484 1.00 28.12 400 SER A N 1
ATOM 3051 C CA . SER A 1 400 ? 52.681 -54.085 26.652 1.00 28.12 400 SER A CA 1
ATOM 3052 C C . SER A 1 400 ? 51.906 -53.486 27.857 1.00 28.12 400 SER A C 1
ATOM 3054 O O . SER A 1 400 ? 52.253 -52.457 28.416 1.00 28.12 400 SER A O 1
ATOM 3056 N N . HIS A 1 401 ? 50.873 -54.263 28.234 1.00 31.80 401 HIS A N 1
ATOM 3057 C CA . HIS A 1 401 ? 50.204 -54.489 29.531 1.00 31.80 401 HIS A CA 1
ATOM 3058 C C . HIS A 1 401 ? 49.423 -53.396 30.293 1.00 31.80 401 HIS A C 1
ATOM 3060 O O . HIS A 1 401 ? 49.963 -52.387 30.722 1.00 31.80 401 HIS A O 1
ATOM 3066 N N . GLY A 1 402 ? 48.166 -53.741 30.640 1.00 26.97 402 GLY A N 1
ATOM 3067 C CA . GLY A 1 402 ? 47.520 -53.290 31.884 1.00 26.97 402 GLY A CA 1
ATOM 3068 C C . GLY A 1 402 ? 45.993 -53.118 31.848 1.00 26.97 402 GLY A C 1
ATOM 3069 O O . GLY A 1 402 ? 45.514 -52.002 31.717 1.00 26.97 402 GLY A O 1
ATOM 3070 N N . ILE A 1 403 ? 45.230 -54.203 32.029 1.00 33.94 403 ILE A N 1
ATOM 3071 C CA . ILE A 1 403 ? 43.842 -54.181 32.557 1.00 33.94 403 ILE A CA 1
ATOM 3072 C C . ILE A 1 403 ? 43.948 -54.225 34.096 1.00 33.94 403 ILE A C 1
ATOM 3074 O O . ILE A 1 403 ? 44.782 -54.996 34.577 1.00 33.94 403 ILE A O 1
ATOM 3078 N N . PRO A 1 404 ? 43.196 -53.412 34.876 1.00 42.59 404 PRO A N 1
ATOM 3079 C CA . PRO A 1 404 ? 42.011 -53.900 35.628 1.00 42.59 404 PRO A CA 1
ATOM 3080 C C . PRO A 1 404 ? 40.895 -52.828 35.809 1.00 42.59 404 PRO A C 1
ATOM 3082 O O . PRO A 1 404 ? 41.164 -51.645 35.952 1.00 42.59 404 PRO A O 1
ATOM 3085 N N . SER A 1 405 ? 39.618 -53.133 35.546 1.00 28.73 405 SER A N 1
ATOM 3086 C CA . SER A 1 405 ? 38.570 -53.696 36.433 1.00 28.73 405 SER A CA 1
ATOM 3087 C C . SER A 1 405 ? 37.793 -52.690 37.318 1.00 28.73 405 SER A C 1
ATOM 3089 O O . SER A 1 405 ? 38.341 -52.115 38.247 1.00 28.73 405 SER A O 1
ATOM 3091 N N . LEU A 1 406 ? 36.486 -52.586 37.032 1.00 33.16 406 LEU A N 1
ATOM 3092 C CA . LEU A 1 406 ? 35.301 -52.542 37.921 1.00 33.16 406 LEU A CA 1
ATOM 3093 C C . LEU A 1 406 ? 35.357 -51.888 39.324 1.00 33.16 406 LEU A C 1
ATOM 3095 O O . LEU A 1 406 ? 36.002 -52.405 40.226 1.00 33.16 406 LEU A O 1
ATOM 3099 N N . SER A 1 407 ? 34.437 -50.936 39.556 1.00 27.94 407 SER A N 1
ATOM 3100 C CA . SER A 1 407 ? 33.569 -50.828 40.758 1.00 27.94 407 SER A CA 1
ATOM 3101 C C . SER A 1 407 ? 32.430 -49.824 40.460 1.00 27.94 407 SER A C 1
ATOM 3103 O O . SER A 1 407 ? 32.717 -48.694 40.084 1.00 27.94 407 SER A O 1
ATOM 3105 N N . ARG A 1 408 ? 31.137 -50.209 40.366 1.00 30.19 408 ARG A N 1
ATOM 3106 C CA . ARG A 1 408 ? 30.072 -50.095 41.415 1.00 30.19 408 ARG A CA 1
ATOM 3107 C C . ARG A 1 408 ? 30.327 -48.936 42.404 1.00 30.19 408 ARG A C 1
ATOM 3109 O O . ARG A 1 408 ? 31.426 -48.846 42.923 1.00 30.19 408 ARG A O 1
ATOM 3116 N N . SER A 1 409 ? 29.422 -48.022 42.750 1.00 30.86 409 SER A N 1
ATOM 3117 C CA . SER A 1 409 ? 27.968 -48.034 42.995 1.00 30.86 409 SER A CA 1
ATOM 3118 C C . SER A 1 409 ? 27.522 -46.560 43.203 1.00 30.86 409 SER A C 1
ATOM 3120 O O . SER A 1 409 ? 28.355 -45.717 43.514 1.00 30.86 409 SER A O 1
ATOM 3122 N N . ASN A 1 410 ? 26.291 -46.123 42.928 1.00 31.75 410 ASN A N 1
ATOM 3123 C CA . ASN A 1 410 ? 25.179 -45.945 43.887 1.00 31.75 410 ASN A CA 1
ATOM 3124 C C . ASN A 1 410 ? 24.104 -45.140 43.115 1.00 31.75 410 ASN A C 1
ATOM 3126 O O . ASN A 1 410 ? 24.424 -44.110 42.533 1.00 31.75 410 ASN A O 1
ATOM 3130 N N . LEU A 1 411 ? 22.935 -45.704 42.808 1.00 32.31 411 LEU A N 1
ATOM 3131 C CA . LEU A 1 411 ? 21.681 -45.619 43.576 1.00 32.31 411 LEU A CA 1
ATOM 3132 C C . LEU A 1 411 ? 21.161 -44.187 43.834 1.00 32.31 411 LEU A C 1
ATOM 3134 O O . LEU A 1 411 ? 21.741 -43.417 44.591 1.00 32.31 411 LEU A O 1
ATOM 3138 N N . LEU A 1 412 ? 20.017 -43.915 43.190 1.00 34.00 412 LEU A N 1
ATOM 3139 C CA . LEU A 1 412 ? 19.037 -42.845 43.430 1.00 34.00 412 LEU A CA 1
ATOM 3140 C C . LEU A 1 412 ? 18.568 -42.806 44.900 1.00 34.00 412 LEU A C 1
ATOM 3142 O O . LEU A 1 412 ? 18.694 -43.807 45.609 1.00 34.00 412 LEU A O 1
ATOM 3146 N N . PRO A 1 413 ? 17.912 -41.709 45.325 1.00 42.09 413 PRO A N 1
ATOM 3147 C CA . PRO A 1 413 ? 16.448 -41.799 45.424 1.00 42.09 413 PRO A CA 1
ATOM 3148 C C . PRO A 1 413 ? 15.660 -40.566 44.934 1.00 42.09 413 PRO A C 1
ATOM 3150 O O . PRO A 1 413 ? 16.115 -39.427 44.976 1.00 42.09 413 PRO A O 1
ATOM 3153 N N . HIS A 1 414 ? 14.434 -40.863 44.494 1.00 31.86 414 HIS A N 1
ATOM 3154 C CA . HIS A 1 414 ? 13.301 -39.967 44.244 1.00 31.86 414 HIS A CA 1
ATOM 3155 C C . HIS A 1 414 ? 12.746 -39.331 45.533 1.00 31.86 414 HIS A C 1
ATOM 3157 O O . HIS A 1 414 ? 12.746 -40.008 46.553 1.00 31.86 414 HIS A O 1
ATOM 3163 N N . GLU A 1 415 ? 12.192 -38.110 45.403 1.00 31.70 415 GLU A N 1
ATOM 3164 C CA . GLU A 1 415 ? 11.195 -37.368 46.229 1.00 31.70 415 GLU A CA 1
ATOM 3165 C C . GLU A 1 415 ? 11.602 -35.864 46.246 1.00 31.70 415 GLU A C 1
ATOM 3167 O O . GLU A 1 415 ? 12.775 -35.570 46.405 1.00 31.70 415 GLU A O 1
ATOM 3172 N N . GLN A 1 416 ? 10.799 -34.813 46.020 1.00 33.44 416 GLN A N 1
ATOM 3173 C CA . GLN A 1 416 ? 9.366 -34.562 46.175 1.00 33.44 416 GLN A CA 1
ATOM 3174 C C . GLN A 1 416 ? 8.837 -33.488 45.197 1.00 33.44 416 GLN A C 1
ATOM 3176 O O . GLN A 1 416 ? 9.564 -32.653 44.660 1.00 33.44 416 GLN A O 1
ATOM 3181 N N . LEU A 1 417 ? 7.513 -33.517 45.044 1.00 31.25 417 LEU A N 1
ATOM 3182 C CA . LEU A 1 417 ? 6.626 -32.575 44.369 1.00 31.25 417 LEU A CA 1
ATOM 3183 C C . LEU A 1 417 ? 6.567 -31.167 45.002 1.00 31.25 417 LEU A C 1
ATOM 3185 O O . LEU A 1 417 ? 6.556 -31.011 46.216 1.00 31.25 417 LEU A O 1
ATOM 3189 N N . ALA A 1 418 ? 6.335 -30.186 44.123 1.00 30.59 418 ALA A N 1
ATOM 3190 C CA . ALA A 1 418 ? 5.449 -29.025 44.286 1.00 30.59 418 ALA A CA 1
ATOM 3191 C C . ALA A 1 418 ? 5.670 -28.052 45.464 1.00 30.59 418 ALA A C 1
ATOM 3193 O O . ALA A 1 418 ? 5.227 -28.293 46.581 1.00 30.59 418 ALA A O 1
ATOM 3194 N N . ARG A 1 419 ? 6.170 -26.847 45.143 1.00 31.53 419 ARG A N 1
ATOM 3195 C CA . ARG A 1 419 ? 5.793 -25.555 45.762 1.00 31.53 419 ARG A CA 1
ATOM 3196 C C . ARG A 1 419 ? 6.504 -24.417 45.026 1.00 31.53 419 ARG A C 1
ATOM 3198 O O . ARG A 1 419 ? 7.653 -24.151 45.324 1.00 31.53 419 ARG A O 1
ATOM 3205 N N . TYR A 1 420 ? 5.841 -23.744 44.085 1.00 30.44 420 TYR A N 1
ATOM 3206 C CA . TYR A 1 420 ? 6.183 -22.361 43.707 1.00 30.44 420 TYR A CA 1
ATOM 3207 C C . TYR A 1 420 ? 4.989 -21.700 42.998 1.00 30.44 420 TYR A C 1
ATOM 3209 O O . TYR A 1 420 ? 4.984 -21.438 41.801 1.00 30.44 420 TYR A O 1
ATOM 3217 N N . GLN A 1 421 ? 3.926 -21.459 43.768 1.00 31.23 421 GLN A N 1
ATOM 3218 C CA . GLN A 1 421 ? 2.921 -20.439 43.474 1.00 31.23 421 GLN A CA 1
ATOM 3219 C C . GLN A 1 421 ? 2.582 -19.714 44.783 1.00 31.23 421 GLN A C 1
ATOM 3221 O O . GLN A 1 421 ? 2.309 -20.365 45.789 1.00 31.23 421 GLN A O 1
ATOM 3226 N N . ARG A 1 422 ? 2.546 -18.376 44.698 1.00 28.80 422 ARG A N 1
ATOM 3227 C CA . ARG A 1 422 ? 2.268 -17.346 45.724 1.00 28.80 422 ARG A CA 1
ATOM 3228 C C . ARG A 1 422 ? 3.456 -16.877 46.566 1.00 28.80 422 ARG A C 1
ATOM 3230 O O . ARG A 1 422 ? 3.743 -17.448 47.608 1.00 28.80 422 ARG A O 1
ATOM 3237 N N . ALA A 1 423 ? 4.008 -15.730 46.171 1.00 29.45 423 ALA A N 1
ATOM 3238 C CA . ALA A 1 423 ? 4.297 -14.616 47.077 1.00 29.45 423 ALA A CA 1
ATOM 3239 C C . ALA A 1 423 ? 4.627 -13.353 46.259 1.00 29.45 423 ALA A C 1
ATOM 3241 O O . ALA A 1 423 ? 5.769 -13.178 45.858 1.00 29.45 423 ALA A O 1
ATOM 3242 N N . SER A 1 424 ? 3.625 -12.507 46.001 1.00 29.45 424 SER A N 1
ATOM 3243 C CA . SER A 1 424 ? 3.755 -11.035 45.999 1.00 29.45 424 SER A CA 1
ATOM 3244 C C . SER A 1 424 ? 2.431 -10.384 45.579 1.00 29.45 424 SER A C 1
ATOM 3246 O O . SER A 1 424 ? 2.250 -9.898 44.468 1.00 29.45 424 SER A O 1
ATOM 3248 N N . SER A 1 425 ? 1.469 -10.387 46.502 1.00 29.98 425 SER A N 1
ATOM 3249 C CA . SER A 1 425 ? 0.455 -9.337 46.560 1.00 29.98 425 SER A CA 1
ATOM 3250 C C . SER A 1 425 ? 0.888 -8.356 47.641 1.00 29.98 425 SER A C 1
ATOM 3252 O O . SER A 1 425 ? 0.946 -8.752 48.805 1.00 29.98 425 SER A O 1
ATOM 3254 N N . GLN A 1 426 ? 1.169 -7.114 47.276 1.00 30.19 426 GLN A N 1
ATOM 3255 C CA . GLN A 1 426 ? 0.949 -5.944 48.124 1.00 30.19 426 GLN A CA 1
ATOM 3256 C C . GLN A 1 426 ? 1.096 -4.716 47.235 1.00 30.19 426 GLN A C 1
ATOM 3258 O O . GLN A 1 426 ? 2.195 -4.392 46.809 1.00 30.19 426 GLN A O 1
ATOM 3263 N N . ASP A 1 427 ? -0.052 -4.178 46.832 1.00 31.88 427 ASP A N 1
ATOM 3264 C CA . ASP A 1 427 ? -0.371 -2.750 46.821 1.00 31.88 427 ASP A CA 1
ATOM 3265 C C . ASP A 1 427 ? -1.666 -2.581 46.027 1.00 31.88 427 ASP A C 1
ATOM 3267 O O . ASP A 1 427 ? -1.665 -2.664 44.806 1.00 31.88 427 ASP A O 1
ATOM 3271 N N . GLU A 1 428 ? -2.791 -2.410 46.725 1.00 30.89 428 GLU A N 1
ATOM 3272 C CA . GLU A 1 428 ? -3.710 -1.317 46.395 1.00 30.89 428 GLU A CA 1
ATOM 3273 C C . GLU A 1 428 ? -4.801 -1.130 47.453 1.00 30.89 428 GLU A C 1
ATOM 3275 O O . GLU A 1 428 ? -5.423 -2.056 47.979 1.00 30.89 428 GLU A O 1
ATOM 3280 N N . ILE A 1 429 ? -4.965 0.148 47.762 1.00 33.00 429 ILE A N 1
ATOM 3281 C CA . ILE A 1 429 ? -5.775 0.774 48.791 1.00 33.00 429 ILE A CA 1
ATOM 3282 C C . ILE A 1 429 ? -7.167 1.106 48.224 1.00 33.00 429 ILE A C 1
ATOM 3284 O O . ILE A 1 429 ? -7.295 1.572 47.099 1.00 33.00 429 ILE A O 1
ATOM 3288 N N . CYS A 1 430 ? -8.186 0.881 49.062 1.00 31.06 430 CYS A N 1
ATOM 3289 C CA . CYS A 1 430 ? -9.510 1.519 49.163 1.00 31.06 430 CYS A CA 1
ATOM 3290 C C . CYS A 1 430 ? -10.132 2.249 47.954 1.00 31.06 430 CYS A C 1
ATOM 3292 O O . CYS A 1 430 ? -9.671 3.331 47.624 1.00 31.06 430 CYS A O 1
ATOM 3294 N N . VAL A 1 431 ? -11.360 1.848 47.564 1.00 32.28 431 VAL A N 1
ATOM 3295 C CA . VAL A 1 431 ? -12.544 2.749 47.509 1.00 32.28 431 VAL A CA 1
ATOM 3296 C C . VAL A 1 431 ? -13.848 1.979 47.820 1.00 32.28 431 VAL A C 1
ATOM 3298 O O . VAL A 1 431 ? -14.094 0.874 47.347 1.00 32.28 431 VAL A O 1
ATOM 3301 N N . HIS A 1 432 ? -14.674 2.623 48.649 1.00 32.31 432 HIS A N 1
ATOM 3302 C CA . HIS A 1 432 ? -15.995 2.291 49.192 1.00 32.31 432 HIS A CA 1
ATOM 3303 C C . HIS A 1 432 ? -17.058 1.626 48.295 1.00 32.31 432 HIS A C 1
ATOM 3305 O O . HIS A 1 432 ? -17.330 2.051 47.175 1.00 32.31 432 HIS A O 1
ATOM 3311 N N . LYS A 1 433 ? -17.851 0.751 48.937 1.00 31.62 433 LYS A N 1
ATOM 3312 C CA . LYS A 1 433 ? -19.216 0.361 48.546 1.00 31.62 433 LYS A CA 1
ATOM 3313 C C . LYS A 1 433 ? -20.196 0.805 49.644 1.00 31.62 433 LYS A C 1
ATOM 3315 O O . LYS A 1 433 ? -20.249 0.190 50.704 1.00 31.62 433 LYS A O 1
ATOM 3320 N N . ARG A 1 434 ? -20.969 1.875 49.407 1.00 33.12 434 ARG A N 1
ATOM 3321 C CA . ARG A 1 434 ? -22.136 2.237 50.236 1.00 33.12 434 ARG A CA 1
ATOM 3322 C C . ARG A 1 434 ? -23.312 1.331 49.861 1.00 33.12 434 ARG A C 1
ATOM 3324 O O . ARG A 1 434 ? -23.752 1.344 48.715 1.00 33.12 434 ARG A O 1
ATOM 3331 N N . ARG A 1 435 ? -23.819 0.564 50.830 1.00 35.03 435 ARG A N 1
ATOM 3332 C CA . ARG A 1 435 ? -25.199 0.056 50.856 1.00 35.03 435 ARG A CA 1
ATOM 3333 C C . ARG A 1 435 ? -26.015 1.025 51.711 1.00 35.03 435 ARG A C 1
ATOM 3335 O O . ARG A 1 435 ? -25.572 1.363 52.802 1.00 35.03 435 ARG A O 1
ATOM 3342 N N . GLY A 1 436 ? -27.163 1.464 51.209 1.00 31.19 436 GLY A N 1
ATOM 3343 C CA . GLY A 1 436 ? -28.212 2.091 52.013 1.00 31.19 436 GLY A CA 1
ATOM 3344 C C . GLY A 1 436 ? -29.310 1.073 52.298 1.00 31.19 436 GLY A C 1
ATOM 3345 O O . GLY A 1 436 ? -29.585 0.271 51.411 1.00 31.19 436 GLY A O 1
ATOM 3346 N N . TRP A 1 437 ? -29.875 1.113 53.506 1.00 36.94 437 TRP A N 1
ATOM 3347 C CA . TRP A 1 437 ? -31.209 0.632 53.897 1.00 36.94 437 TRP A CA 1
ATOM 3348 C C . TRP A 1 437 ? -31.614 1.328 55.214 1.00 36.94 437 TRP A C 1
ATOM 3350 O O . TRP A 1 437 ? -30.747 1.510 56.069 1.00 36.94 437 TRP A O 1
ATOM 3360 N N . HIS A 1 438 ? -32.918 1.630 55.335 1.00 37.59 438 HIS A N 1
ATOM 3361 C CA . HIS A 1 438 ? -33.665 2.330 56.409 1.00 37.59 438 HIS A CA 1
ATOM 3362 C C . HIS A 1 438 ? -33.503 3.865 56.404 1.00 37.59 438 HIS A C 1
ATOM 3364 O O . HIS A 1 438 ? -32.381 4.355 56.444 1.00 37.59 438 HIS A O 1
ATOM 3370 N N . GLU A 1 439 ? -34.548 4.686 56.253 1.00 39.84 439 GLU A N 1
ATOM 3371 C CA . GLU A 1 439 ? -35.962 4.602 56.687 1.00 39.84 439 GLU A CA 1
ATOM 3372 C C . GLU A 1 439 ? -37.009 4.776 55.576 1.00 39.84 439 GLU A C 1
ATOM 3374 O O . GLU A 1 439 ? -36.728 5.490 54.584 1.00 39.84 439 GLU A O 1
#

pLDDT: mean 70.48, std 24.07, range [26.97, 97.5]

Solvent-accessible surface area (backbone atoms only — not comparable to full-atom values): 25704 Å² total; per-residue (Å²): 130,83,81,62,78,51,54,58,48,73,49,53,60,34,40,36,40,57,53,102,77,45,67,24,45,30,40,52,58,97,44,40,34,44,32,42,33,74,89,47,45,40,42,45,45,38,71,95,89,52,79,51,82,55,77,67,83,90,81,84,88,84,89,81,86,80,82,88,78,84,82,78,83,85,76,90,71,80,82,74,76,74,68,69,48,77,56,81,88,24,61,28,39,62,40,64,49,55,66,42,82,57,20,64,38,84,92,47,42,69,62,45,50,49,45,34,57,27,56,66,51,78,62,42,22,56,55,34,14,52,52,30,19,52,52,23,24,58,52,13,61,75,61,81,71,42,17,70,61,36,11,56,64,30,19,54,56,22,27,53,53,16,45,53,51,39,42,46,68,30,46,44,79,52,81,81,87,67,53,72,69,55,46,50,39,47,42,44,29,52,54,23,48,49,54,53,55,68,36,80,34,43,28,20,37,50,26,42,19,63,44,82,48,70,69,37,19,35,71,51,38,62,41,64,58,50,71,48,70,44,82,40,57,66,48,71,47,71,59,93,42,48,44,52,35,60,67,24,49,26,42,46,47,89,78,31,36,40,27,51,46,92,76,31,34,40,35,36,43,91,77,42,55,16,35,44,44,37,77,55,55,44,72,50,73,46,80,40,82,41,79,47,86,68,85,76,46,93,65,40,48,72,78,50,71,37,22,44,34,34,36,102,85,62,45,74,37,82,87,46,93,83,56,53,78,32,46,25,30,40,25,23,38,41,36,43,32,32,92,54,34,49,33,43,40,35,38,29,24,41,66,88,45,59,58,55,29,52,51,24,46,50,51,46,19,51,52,55,56,52,54,55,49,53,57,51,54,53,49,64,67,68,70,75,82,86,80,90,82,90,81,87,84,89,85,91,83,85,88,86,90,84,88,85,85,91,78,88,86,82,84,86,84,91,88,84,83,89,89,91,81,90,90,86,88,85,88,86,81,88,86,89,82,90,82,86,82,88,135